Protein AF-0000000083255162 (afdb_homodimer)

Secondary structure (DSSP, 8-state):
---------------TTTHHHHHHHHHHHHHHHTTTT--HHHHHHHHTS-HHHHHHHH-SHHHHHHHHHHHHHHHHHHH--TTS----SSHHHHHHHHHHHHHHHHHHHHH-HHHHHHHHHHHS--SHHHHHHIIIIIHHHHHHHHHHHHHHHHTTSS-S--HHHHHHHHHHHHHHHHH-HHHHHHH-TT--SHHHHHHHHHHHHHHHH--/---------------TTTHHHHHHHHHHHHHHHTTTT--HHHHHHHHTS-HHHHHHHH-SHHHHHHHHHHHHHHHHHHH-STTS----SSHHHHHHHHHHHHHHHHHHHHH-HHHHHHHHHHHS--SHHHHHHIIIIIHHHHHHHHHHHHHHHHTTSS-S--HHHHHHHHHHHHHHHHH-HHHHHHH-TT--SHHHHHHHHHHHHHHHH--

Sequence (422 aa):
MEETKRRPGRPPKQTEFGREFLLNNALIEFSKNGYEGTSLRTIASLSHVDVALISHHFGPKLELWKAVVDYLAGSIKERAPFRQPFSFADQEDAQQTIAGFVEDFVNFSFEHPHHSMFLAHEAVAENERSEYLIGKMLQPTFRELKPFIEGCMQAGAIRQQDPALFFLMLINSASLLATMPHYAFRLSGDLANAEAFKEAMKRSVMANFFSMEETKRRPGRPPKQTEFGREFLLNNALIEFSKNGYEGTSLRTIASLSHVDVALISHHFGPKLELWKAVVDYLAGSIKERAPFRQPFSFADQEDAQQTIAGFVEDFVNFSFEHPHHSMFLAHEAVAENERSEYLIGKMLQPTFRELKPFIEGCMQAGAIRQQDPALFFLMLINSASLLATMPHYAFRLSGDLANAEAFKEAMKRSVMANFFS

Nearest PDB structures (foldseek):
  7e1n-assembly1_B  TM=7.193E-01  e=1.315E-04  Pseudomonas fluorescens
  5gpa-assembly1_B  TM=6.908E-01  e=5.961E-04  Halalkalibacterium halodurans C-125
  2gfn-assembly1_B  TM=5.803E-01  e=2.577E-03  Rhodococcus jostii RHA1
  3e7q-assembly1_A  TM=5.599E-01  e=3.113E-03  Pseudomonas aeruginosa
  2g7s-assembly1_A-2  TM=6.013E-01  e=4.762E-03  Agrobacterium fabrum str. C58

pLDDT: mean 82.14, std 15.16, range [34.78, 96.94]

Foldseek 3Di:
DPPPPPDPPDPPDPDPVQPVVLLLLLLLQCLVQNLVRDALVVSCVVSVHDSVVCCVVQNHSVSSLLVSLLVVQVVLVVQPPLPDQPAAPAPVSLVVVVLVRLLSLLVVLLVCLSNLSSCVSCVVDDDPSVVSNCVNHVVVSLVSCVSVQVNLCVNVFFPDDDSSVLVVCLNNVRNNCSNCVVVVCVVDVQCPDPVSVSVVSSVVSSVPGTD/DPPPPPDPPDPPDPDPVQPVVLLLLLLLQCLVQNLVRDALVVSCVVSVHDSVVCCVVQNHSVSSLLVSLLVVLVVLVVQPPLPDQDAAPAPVSLVVVVLVRLLSLLVVLLVCLSVLSSCVSCVVDDDPSVVSNCVNHVVVSLVSCVSVQVNLCVNVFFPDDDSSVLVVCLCNVRNNCSNCVVVVCVVDVVCPDPVSVSVVSSVVSSVPGTD

Organism: NCBI:txid582686

Solvent-accessible surface area (backbone atoms only — not comparable to full-atom values): 22982 Å² total; per-residue (Å²): 137,80,78,73,75,76,68,80,69,75,75,71,84,85,68,76,76,52,53,59,53,39,39,50,47,40,40,47,42,37,30,74,44,32,71,86,66,44,52,62,60,56,42,16,62,77,53,73,45,56,47,65,57,47,38,71,75,45,42,56,67,67,47,40,51,50,49,35,50,52,51,50,34,50,56,49,58,71,61,48,82,55,81,50,88,51,73,62,89,42,70,66,50,41,51,51,53,50,52,50,47,46,51,51,52,50,53,48,32,60,75,37,28,44,57,38,42,40,47,58,70,34,52,68,45,89,47,73,64,31,51,47,47,39,64,66,30,51,47,53,51,43,62,51,42,44,54,44,52,53,37,32,32,73,72,59,33,24,65,85,63,60,64,48,58,52,50,53,26,53,55,36,25,45,27,61,48,44,47,24,53,65,58,51,32,72,64,25,77,81,43,77,43,74,67,54,38,52,52,50,47,46,51,40,51,44,52,32,56,36,106,135,83,79,76,74,74,68,82,67,75,75,71,80,85,69,79,78,49,53,61,53,38,39,49,48,40,42,47,43,37,29,74,45,32,70,88,66,43,51,63,60,55,42,15,60,77,53,73,46,56,46,66,56,48,38,70,74,43,44,57,66,66,46,40,51,50,49,35,50,52,51,50,33,51,55,50,58,71,62,49,82,54,82,50,87,51,71,63,89,41,70,66,50,40,51,52,51,51,53,50,49,46,51,50,52,52,51,47,32,60,75,38,28,46,56,37,42,39,48,59,69,35,52,66,45,89,46,74,64,30,53,46,47,40,64,66,30,51,47,54,51,44,64,52,43,44,53,45,52,51,36,32,32,72,71,59,34,23,63,86,64,59,65,47,57,53,51,50,28,54,54,36,25,46,26,59,49,46,47,23,52,64,58,51,33,72,64,26,77,83,42,78,43,74,66,53,37,51,53,51,48,46,52,40,51,43,50,30,58,37,107

Structure (mmCIF, N/CA/C/O backbone):
data_AF-0000000083255162-model_v1
#
loop_
_entity.id
_entity.type
_entity.pdbx_description
1 polymer 'AcrR family transcriptional regulator'
#
loop_
_atom_site.group_PDB
_atom_site.id
_atom_site.type_symbol
_atom_site.label_atom_id
_atom_site.label_alt_id
_atom_site.label_comp_id
_atom_site.label_asym_id
_atom_site.label_entity_id
_atom_site.label_seq_id
_atom_site.pdbx_PDB_ins_code
_atom_site.Cartn_x
_atom_site.Cartn_y
_atom_site.Cartn_z
_atom_site.occupancy
_atom_site.B_iso_or_equiv
_atom_site.auth_seq_id
_atom_site.auth_comp_id
_atom_site.auth_asym_id
_atom_site.auth_atom_id
_atom_site.pdbx_PDB_model_num
ATOM 1 N N . MET A 1 1 ? -74.688 -1.42 -0.752 1 34.78 1 MET A N 1
ATOM 2 C CA . MET A 1 1 ? -73.5 -1.783 -1.521 1 34.78 1 MET A CA 1
ATOM 3 C C . MET A 1 1 ? -72.312 -1.003 -1.041 1 34.78 1 MET A C 1
ATOM 5 O O . MET A 1 1 ? -72.188 0.206 -1.259 1 34.78 1 MET A O 1
ATOM 9 N N . GLU A 1 2 ? -71.688 -1.278 0.128 1 36.38 2 GLU A N 1
ATOM 10 C CA . GLU A 1 2 ? -70.688 -0.654 0.963 1 36.38 2 GLU A CA 1
ATOM 11 C C . GLU A 1 2 ? -69.375 -0.559 0.226 1 36.38 2 GLU A C 1
ATOM 13 O O . GLU A 1 2 ? -68.812 -1.564 -0.262 1 36.38 2 GLU A O 1
ATOM 18 N N . GLU A 1 3 ? -69.062 0.475 -0.504 1 37.91 3 GLU A N 1
ATOM 19 C CA . GLU A 1 3 ? -67.812 0.748 -1.203 1 37.91 3 GLU A CA 1
ATOM 20 C C . GLU A 1 3 ? -66.625 0.565 -0.278 1 37.91 3 GLU A C 1
ATOM 22 O O . GLU A 1 3 ? -66.562 1.223 0.761 1 37.91 3 GLU A O 1
ATOM 27 N N . THR A 1 4 ? -66.125 -0.662 -0.122 1 37.75 4 THR A N 1
ATOM 28 C CA . THR A 1 4 ? -65 -0.995 0.669 1 37.75 4 THR A CA 1
ATOM 29 C C . THR A 1 4 ? -63.812 -0.05 0.344 1 37.75 4 THR A C 1
ATOM 31 O O . THR A 1 4 ? -63.375 0.015 -0.802 1 37.75 4 THR A O 1
ATOM 34 N N . LYS A 1 5 ? -63.656 1.049 0.926 1 43.03 5 LYS A N 1
ATOM 35 C CA . LYS A 1 5 ? -62.531 1.944 0.844 1 43.03 5 LYS A CA 1
ATOM 36 C C . LYS A 1 5 ? -61.219 1.158 0.808 1 43.03 5 LYS A C 1
ATOM 38 O O . LYS A 1 5 ? -60.906 0.409 1.738 1 43.03 5 LYS A O 1
ATOM 43 N N . ARG A 1 6 ? -60.75 0.715 -0.356 1 42.19 6 ARG A N 1
ATOM 44 C CA . ARG A 1 6 ? -59.438 0.092 -0.485 1 42.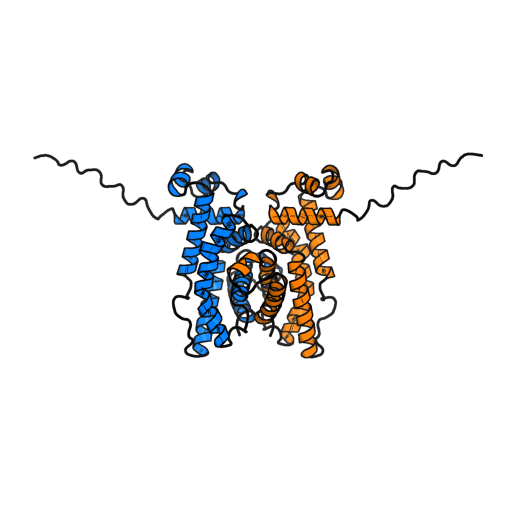19 6 ARG A CA 1
ATOM 45 C C . ARG A 1 6 ? -58.406 0.832 0.347 1 42.19 6 ARG A C 1
ATOM 47 O O . ARG A 1 6 ? -58.312 2.061 0.285 1 42.19 6 ARG A O 1
ATOM 54 N N . ARG A 1 7 ? -57.969 0.39 1.48 1 43.66 7 ARG A N 1
ATOM 55 C CA . ARG A 1 7 ? -56.875 0.882 2.311 1 43.66 7 ARG A CA 1
ATOM 56 C C . ARG A 1 7 ? -55.656 1.174 1.47 1 43.66 7 ARG A C 1
ATOM 58 O O . ARG A 1 7 ? -55.344 0.44 0.525 1 43.66 7 ARG A O 1
ATOM 65 N N . PRO A 1 8 ? -55.281 2.486 1.315 1 42.97 8 PRO A N 1
ATOM 66 C CA . PRO A 1 8 ? -54.062 2.77 0.521 1 42.97 8 PRO A CA 1
ATOM 67 C C . PRO A 1 8 ? -52.969 1.74 0.732 1 42.97 8 PRO A C 1
ATOM 69 O O . PRO A 1 8 ? -52.812 1.2 1.832 1 42.97 8 PRO A O 1
ATOM 72 N N . GLY A 1 9 ? -52.719 0.79 -0.177 1 36.12 9 GLY A N 1
ATOM 73 C CA . GLY A 1 9 ? -51.656 -0.204 -0.197 1 36.12 9 GLY A CA 1
ATOM 74 C C . GLY A 1 9 ? -50.344 0.284 0.44 1 36.12 9 GLY A C 1
ATOM 75 O O . GLY A 1 9 ? -50.188 1.487 0.632 1 36.12 9 GLY A O 1
ATOM 76 N N . ARG A 1 10 ? -49.781 -0.562 1.392 1 41.44 10 ARG A N 1
ATOM 77 C CA . ARG A 1 10 ? -48.438 -0.303 1.956 1 41.44 10 ARG A CA 1
ATOM 78 C C . ARG A 1 10 ? -47.531 0.381 0.938 1 41.44 10 ARG A C 1
ATOM 80 O O . ARG A 1 10 ? -47.531 0 -0.235 1 41.44 10 ARG A O 1
ATOM 87 N N . PRO A 1 11 ? -47.219 1.691 1.158 1 42.84 11 PRO A N 1
ATOM 88 C CA . PRO A 1 11 ? -46.281 2.242 0.173 1 42.84 11 PRO A CA 1
ATOM 89 C C . PRO A 1 11 ? -45.25 1.213 -0.314 1 42.84 11 PRO A C 1
ATOM 91 O O . PRO A 1 11 ? -44.906 0.292 0.426 1 42.84 11 PRO A O 1
ATOM 94 N N . PRO A 1 12 ? -45.188 0.869 -1.579 1 37.31 12 PRO A N 1
ATOM 95 C CA . PRO A 1 12 ? -44.219 -0.129 -2.068 1 37.31 12 PRO A CA 1
ATOM 96 C C . PRO A 1 12 ? -42.906 -0.137 -1.275 1 37.31 12 PRO A C 1
ATOM 98 O O . PRO A 1 12 ? -42.594 0.86 -0.633 1 37.31 12 PRO A O 1
ATOM 101 N N . LYS A 1 13 ? -42.344 -1.32 -0.956 1 38.22 13 LYS A N 1
ATOM 102 C CA . LYS A 1 13 ? -41 -1.583 -0.395 1 38.22 13 LYS A CA 1
ATOM 103 C C . LYS A 1 13 ? -40.031 -0.437 -0.695 1 38.22 13 LYS A C 1
ATOM 105 O O . LYS A 1 13 ? -39.875 -0.049 -1.853 1 38.22 13 LYS A O 1
ATOM 110 N N . GLN A 1 14 ? -39.812 0.639 -0.018 1 40.31 14 GLN A N 1
ATOM 111 C CA . GLN A 1 14 ? -38.844 1.728 0.057 1 40.31 14 GLN A CA 1
ATOM 112 C C . GLN A 1 14 ? -37.531 1.342 -0.615 1 40.31 14 GLN A C 1
ATOM 114 O O . GLN A 1 14 ? -36.844 0.426 -0.161 1 40.31 14 GLN A O 1
ATOM 119 N N . THR A 1 15 ? -37.156 1.447 -1.913 1 41.41 15 THR A N 1
ATOM 120 C CA . THR A 1 15 ? -36.406 1.087 -3.113 1 41.41 15 THR A CA 1
ATOM 121 C C . THR A 1 15 ? -34.938 0.968 -2.809 1 41.41 15 THR A C 1
ATOM 123 O O . THR A 1 15 ? -34.375 1.783 -2.068 1 41.41 15 THR A O 1
ATOM 126 N N . GLU A 1 16 ? -34.156 -0.207 -2.848 1 48.28 16 GLU A N 1
ATOM 127 C CA . GLU A 1 16 ? -32.812 -0.653 -3.17 1 48.28 16 GLU A CA 1
ATOM 128 C C . GLU A 1 16 ? -32.031 0.43 -3.912 1 48.28 16 GLU A C 1
ATOM 130 O O . GLU A 1 16 ? -30.797 0.382 -3.982 1 48.28 16 GLU A O 1
ATOM 135 N N . PHE A 1 17 ? -32.812 1.34 -4.711 1 53.38 17 PHE A N 1
ATOM 136 C CA . PHE A 1 17 ? -32.25 2.15 -5.797 1 53.38 17 PHE A CA 1
ATOM 137 C C . PHE A 1 17 ? -31.203 3.123 -5.273 1 53.38 17 PHE A C 1
ATOM 139 O O . PHE A 1 17 ? -30.188 3.35 -5.926 1 53.38 17 PHE A O 1
ATOM 146 N N . GLY A 1 18 ? -31.25 3.562 -3.957 1 79.69 18 GLY A N 1
ATOM 147 C CA . GLY A 1 18 ? -30.328 4.66 -3.656 1 79.69 18 GLY A CA 1
ATOM 148 C C . GLY A 1 18 ? -29.297 4.301 -2.619 1 79.69 18 GLY A C 1
ATOM 149 O O . GLY A 1 18 ? -28.391 5.098 -2.326 1 79.69 18 GLY A O 1
ATOM 150 N N . ARG A 1 19 ? -29.672 3.064 -2.135 1 87.12 19 ARG A N 1
ATOM 151 C CA . ARG A 1 19 ? -28.766 2.711 -1.045 1 87.12 19 ARG A CA 1
ATOM 152 C C . ARG A 1 19 ? -27.344 2.508 -1.556 1 87.12 19 ARG A C 1
ATOM 154 O O . ARG A 1 19 ? -26.391 3.037 -0.979 1 87.12 19 ARG A O 1
ATOM 161 N N . GLU A 1 20 ? -27.266 1.714 -2.635 1 89.25 20 GLU A N 1
ATOM 162 C CA . GLU A 1 20 ? -25.953 1.448 -3.207 1 89.25 20 GLU A CA 1
ATOM 163 C C . GLU A 1 20 ? -25.297 2.736 -3.691 1 89.25 20 GLU A C 1
ATOM 165 O O . GLU A 1 20 ? -24.094 2.916 -3.539 1 89.25 20 GLU A O 1
ATOM 170 N N . PHE A 1 21 ? -26.141 3.525 -4.199 1 90.69 21 PHE A N 1
ATOM 171 C CA . PHE A 1 21 ? -25.656 4.812 -4.672 1 90.69 21 PHE A CA 1
ATOM 172 C C . PHE A 1 21 ? -25.109 5.641 -3.514 1 90.69 21 PHE A C 1
ATOM 174 O O . PHE A 1 21 ? -24.016 6.211 -3.611 1 90.69 21 PHE A O 1
ATOM 181 N N . LEU A 1 22 ? -25.781 5.625 -2.457 1 93.5 22 LEU A N 1
ATOM 182 C CA . LEU A 1 22 ? -25.375 6.359 -1.267 1 93.5 22 LEU A CA 1
ATOM 183 C C . LEU A 1 22 ? -24.094 5.766 -0.676 1 93.5 22 LEU A C 1
ATOM 185 O O . LEU A 1 22 ? -23.172 6.5 -0.323 1 93.5 22 LEU A O 1
ATOM 189 N N . LEU A 1 23 ? -24.078 4.465 -0.631 1 94.12 23 LEU A N 1
ATOM 190 C CA . LEU A 1 23 ? -22.922 3.793 -0.062 1 94.12 23 LEU A CA 1
ATOM 191 C C . LEU A 1 23 ? -21.688 4.016 -0.928 1 94.12 23 LEU A C 1
ATOM 193 O O . LEU A 1 23 ? -20.578 4.199 -0.408 1 94.12 23 LEU A O 1
ATOM 197 N N . ASN A 1 24 ? -21.938 4.031 -2.188 1 91.62 24 ASN A N 1
ATOM 198 C CA . ASN A 1 24 ? -20.828 4.305 -3.096 1 91.62 24 ASN A CA 1
ATOM 199 C C . ASN A 1 24 ? -20.312 5.73 -2.926 1 91.62 24 ASN A C 1
ATOM 201 O O . ASN A 1 24 ? -19.094 5.953 -2.902 1 91.62 24 ASN A O 1
ATOM 205 N N . ASN A 1 25 ? -21.156 6.629 -2.799 1 92.75 25 ASN A N 1
ATOM 206 C CA . ASN A 1 25 ? -20.766 8.016 -2.578 1 92.75 25 ASN A CA 1
ATOM 207 C C . ASN A 1 25 ? -20.047 8.188 -1.239 1 92.75 25 ASN A C 1
ATOM 209 O O . ASN A 1 25 ? -19.078 8.93 -1.141 1 92.75 25 ASN A O 1
ATOM 213 N N . ALA A 1 26 ? -20.609 7.539 -0.249 1 94.44 26 ALA A N 1
ATOM 214 C CA . ALA A 1 26 ? -19.969 7.566 1.062 1 94.44 26 ALA A CA 1
ATOM 215 C C . ALA A 1 26 ? -18.562 6.98 0.999 1 94.44 26 ALA A C 1
ATOM 217 O O . ALA A 1 26 ? -17.625 7.535 1.571 1 94.44 26 ALA A O 1
ATOM 218 N N . LEU A 1 27 ? -18.438 5.891 0.26 1 91.5 27 LEU A N 1
ATOM 219 C CA . LEU A 1 27 ? -17.141 5.246 0.073 1 91.5 27 LEU A CA 1
ATOM 220 C C . LEU A 1 27 ? -16.141 6.211 -0.562 1 91.5 27 LEU A C 1
ATOM 222 O O . LEU A 1 27 ? -15.016 6.355 -0.077 1 91.5 27 LEU A O 1
ATOM 226 N N . ILE A 1 28 ? -16.578 6.84 -1.551 1 87.06 28 ILE A N 1
ATOM 227 C CA . ILE A 1 28 ? -15.719 7.781 -2.27 1 87.06 28 ILE A CA 1
ATOM 228 C C . ILE A 1 28 ? -15.32 8.93 -1.344 1 87.06 28 ILE A C 1
ATOM 230 O O . ILE A 1 28 ? -14.148 9.305 -1.281 1 87.06 28 ILE A O 1
ATOM 234 N N . GLU A 1 29 ? -16.219 9.383 -0.589 1 89.06 29 GLU A N 1
ATOM 235 C CA . GLU A 1 29 ? -15.969 10.516 0.301 1 89.06 29 GLU A CA 1
ATOM 236 C C . GLU A 1 29 ? -15.008 10.125 1.424 1 89.06 29 GLU A C 1
ATOM 238 O O . GLU A 1 29 ? -14.047 10.844 1.701 1 89.06 29 GLU A O 1
ATOM 243 N N . PHE A 1 30 ? -15.234 8.992 2.062 1 88.06 30 PHE A N 1
ATOM 244 C CA . PHE A 1 30 ? -14.359 8.492 3.113 1 88.06 30 PHE A CA 1
ATOM 245 C C . PHE A 1 30 ? -12.961 8.219 2.568 1 88.06 30 PHE A C 1
ATOM 247 O O . PHE A 1 30 ? -11.969 8.398 3.273 1 88.06 30 PHE A O 1
ATOM 254 N N . SER A 1 31 ? -12.914 7.793 1.358 1 83.19 31 SER A N 1
ATOM 255 C CA . SER A 1 31 ? -11.633 7.465 0.737 1 83.19 31 SER A CA 1
ATOM 256 C C . SER A 1 31 ? -10.828 8.727 0.429 1 83.19 31 SER A C 1
ATOM 258 O O . SER A 1 31 ? -9.609 8.742 0.592 1 83.19 31 SER A O 1
ATOM 260 N N . LYS A 1 32 ? -11.492 9.75 0.05 1 77.31 32 LYS A N 1
ATOM 261 C CA . LYS A 1 32 ? -10.828 10.977 -0.38 1 77.31 32 LYS A CA 1
ATOM 262 C C . LYS A 1 32 ? -10.469 11.859 0.814 1 77.31 32 LYS A C 1
ATOM 264 O O . LYS A 1 32 ? -9.391 12.453 0.85 1 77.31 32 LYS A O 1
ATOM 269 N N . ASN A 1 33 ? -11.359 11.828 1.858 1 78.44 33 ASN A N 1
ATOM 270 C CA . ASN A 1 33 ? -11.203 12.836 2.898 1 78.44 33 ASN A CA 1
ATOM 271 C C . ASN A 1 33 ? -10.977 12.203 4.27 1 78.44 33 ASN A C 1
ATOM 273 O O . ASN A 1 33 ? -10.75 12.914 5.25 1 78.44 33 ASN A O 1
ATOM 277 N N . GLY A 1 34 ? -10.992 10.883 4.293 1 80.81 34 GLY A N 1
ATOM 278 C CA . GLY A 1 34 ? -10.875 10.219 5.578 1 80.81 34 GLY A CA 1
ATOM 279 C C . GLY A 1 34 ? -12.133 10.305 6.414 1 80.81 34 GLY A C 1
ATOM 280 O O . GLY A 1 34 ? -13.078 11.016 6.055 1 80.81 34 GLY A O 1
ATOM 281 N N . TYR A 1 35 ? -12.133 9.609 7.52 1 86.69 35 TYR A N 1
ATOM 282 C CA . TYR A 1 35 ? -13.289 9.578 8.414 1 86.69 35 TYR A CA 1
ATOM 283 C C . TYR A 1 35 ? -13.531 10.945 9.039 1 86.69 35 TYR A C 1
ATOM 285 O O . TYR A 1 35 ? -14.664 11.445 9.039 1 86.69 35 TYR A O 1
ATOM 293 N N . GLU A 1 36 ? -12.484 11.531 9.547 1 83 36 GLU A N 1
ATOM 294 C CA . GLU A 1 36 ? -12.617 12.797 10.258 1 83 36 GLU A CA 1
ATOM 295 C C . GLU A 1 36 ? -12.969 13.93 9.305 1 83 36 GLU A C 1
ATOM 297 O O . GLU A 1 36 ? -13.711 14.852 9.664 1 83 36 GLU A O 1
ATOM 302 N N . GLY A 1 37 ? -12.547 13.836 8.094 1 82.44 37 GLY A N 1
ATOM 303 C CA . GLY A 1 37 ? -12.781 14.891 7.113 1 82.44 37 GLY A CA 1
ATOM 304 C C . GLY A 1 37 ? -14.125 14.781 6.43 1 82.44 37 GLY A C 1
ATOM 305 O O . GLY A 1 37 ? -14.477 15.617 5.598 1 82.44 37 GLY A O 1
ATOM 306 N N . THR A 1 38 ? -14.828 13.758 6.75 1 89.5 38 THR A N 1
ATOM 307 C CA . THR A 1 38 ? -16.109 13.492 6.117 1 89.5 38 THR A CA 1
ATOM 308 C C . THR A 1 38 ? -17.266 13.742 7.09 1 89.5 38 THR A C 1
ATOM 310 O O . THR A 1 38 ? -17.141 13.469 8.289 1 89.5 38 THR A O 1
ATOM 313 N N . SER A 1 39 ? -18.391 14.281 6.535 1 94.19 39 SER A N 1
ATOM 314 C CA . SER A 1 39 ? -19.594 14.469 7.352 1 94.19 39 SER A CA 1
ATOM 315 C C . SER A 1 39 ? -20.812 13.852 6.688 1 94.19 39 SER A C 1
ATOM 317 O O . SER A 1 39 ? -20.828 13.641 5.473 1 94.19 39 SER A O 1
ATOM 319 N N . LEU A 1 40 ? -21.812 13.586 7.52 1 95.62 40 LEU A N 1
ATOM 320 C CA . LEU A 1 40 ? -23.062 13.094 6.984 1 95.62 40 LEU A CA 1
ATOM 321 C C . LEU A 1 40 ? -23.688 14.109 6.031 1 95.62 40 LEU A C 1
ATOM 323 O O . LEU A 1 40 ? -24.297 13.727 5.023 1 95.62 40 LEU A O 1
ATOM 327 N N . ARG A 1 41 ? -23.531 15.359 6.305 1 95.5 41 ARG A N 1
ATOM 328 C CA . ARG A 1 41 ? -24.062 16.422 5.469 1 95.5 41 ARG A CA 1
ATOM 329 C C . ARG A 1 41 ? -23.438 16.391 4.078 1 95.5 41 ARG A C 1
ATOM 331 O O . ARG A 1 41 ? -24.141 16.531 3.072 1 95.5 41 ARG A O 1
ATOM 338 N N . THR A 1 42 ? -22.188 16.219 4.031 1 95.31 42 THR A N 1
ATOM 339 C CA . THR A 1 42 ? -21.484 16.172 2.756 1 95.31 42 THR A CA 1
ATOM 340 C C . THR A 1 42 ? -21.938 14.961 1.931 1 95.31 42 THR A C 1
ATOM 342 O O . THR A 1 42 ? -22.203 15.094 0.734 1 95.31 42 THR A O 1
ATOM 345 N N . ILE A 1 43 ? -22.031 13.797 2.543 1 95.62 43 ILE A N 1
ATOM 346 C CA . ILE A 1 43 ? -22.453 12.578 1.863 1 95.62 43 ILE A CA 1
ATOM 347 C C . ILE A 1 43 ? -23.891 12.75 1.359 1 95.62 43 ILE A C 1
ATOM 349 O O . ILE A 1 43 ? -24.219 12.328 0.245 1 95.62 43 ILE A O 1
ATOM 353 N N . ALA A 1 44 ? -24.688 13.406 2.168 1 95.06 44 ALA A N 1
ATOM 354 C CA . ALA A 1 44 ? -26.078 13.68 1.783 1 95.06 44 ALA A CA 1
ATOM 355 C C . ALA A 1 44 ? -26.141 14.562 0.542 1 95.06 44 ALA A C 1
ATOM 357 O O . ALA A 1 44 ? -26.891 14.273 -0.395 1 95.06 44 ALA A O 1
ATOM 358 N N . SER A 1 45 ? -25.359 15.578 0.584 1 95 45 SER A N 1
ATOM 359 C CA . SER A 1 45 ? -25.297 16.516 -0.54 1 95 45 SER A CA 1
ATOM 360 C C . SER A 1 45 ? -24.844 15.812 -1.813 1 95 45 SER A C 1
ATOM 362 O O . SER A 1 45 ? -25.453 15.961 -2.869 1 95 45 SER A O 1
ATOM 364 N N . LEU A 1 46 ? -23.875 14.984 -1.7 1 92 46 LEU A N 1
ATOM 365 C CA . LEU A 1 46 ? -23.312 14.25 -2.834 1 92 46 LEU A CA 1
ATOM 366 C C . LEU A 1 46 ? -24.328 13.242 -3.375 1 92 46 LEU A C 1
ATOM 368 O O . LEU A 1 46 ? -24.312 12.93 -4.566 1 92 46 LEU A O 1
ATOM 372 N N . SER A 1 47 ? -25.156 12.789 -2.494 1 92.81 47 SER A N 1
ATOM 373 C CA . SER A 1 47 ? -26.078 11.727 -2.85 1 92.81 47 SER A CA 1
ATOM 374 C C . SER A 1 47 ? -27.469 12.289 -3.166 1 92.81 47 SER A C 1
ATOM 376 O O . SER A 1 47 ? -28.406 11.531 -3.449 1 92.81 47 SER A O 1
ATOM 378 N N . HIS A 1 48 ? -27.594 13.57 -3.002 1 93.06 48 HIS A N 1
ATOM 379 C CA . HIS A 1 48 ? -28.844 14.266 -3.299 1 93.06 48 HIS A CA 1
ATOM 380 C C . HIS A 1 48 ? -29.984 13.727 -2.443 1 93.06 48 HIS A C 1
ATOM 382 O O . HIS A 1 48 ? -31.062 13.438 -2.955 1 93.06 48 HIS A O 1
ATOM 388 N N . VAL A 1 49 ? -29.672 13.547 -1.175 1 92.06 49 VAL A N 1
ATOM 389 C CA . VAL A 1 49 ? -30.672 13.125 -0.199 1 92.06 49 VAL A CA 1
ATOM 390 C C . VAL A 1 49 ? -30.609 14.023 1.036 1 92.06 49 VAL A C 1
ATOM 392 O O . VAL A 1 49 ? -29.625 14.734 1.233 1 92.06 49 VAL A O 1
ATOM 395 N N . ASP A 1 50 ? -31.656 13.977 1.727 1 91.81 50 ASP A N 1
ATOM 396 C CA . ASP A 1 50 ? -31.688 14.711 2.988 1 91.81 50 ASP A CA 1
ATOM 397 C C . ASP A 1 50 ? -30.828 14.016 4.047 1 91.81 50 ASP A C 1
ATOM 399 O O . ASP A 1 50 ? -30.859 12.789 4.164 1 91.81 50 ASP A O 1
ATOM 403 N N . VAL A 1 51 ? -30.094 14.805 4.754 1 93.19 51 VAL A N 1
ATOM 404 C CA . VAL A 1 51 ? -29.234 14.281 5.805 1 93.19 51 VAL A CA 1
ATOM 405 C C . VAL A 1 51 ? -30.062 13.5 6.82 1 93.19 51 VAL A C 1
ATOM 407 O O . VAL A 1 51 ? -29.594 12.5 7.371 1 93.19 51 VAL A O 1
ATOM 410 N N . ALA A 1 52 ? -31.281 13.883 7.008 1 92.12 52 ALA A N 1
ATOM 411 C CA . ALA A 1 52 ? -32.188 13.203 7.938 1 92.12 52 ALA A CA 1
ATOM 412 C C . ALA A 1 52 ? -32.469 11.781 7.465 1 92.12 52 ALA A C 1
ATOM 414 O O . ALA A 1 52 ? -32.625 10.867 8.281 1 92.12 52 ALA A O 1
ATOM 415 N N . LEU A 1 53 ? -32.594 11.656 6.223 1 90.25 53 LEU A N 1
ATOM 416 C CA . LEU A 1 53 ? -32.844 10.336 5.645 1 90.25 53 LEU A CA 1
ATOM 417 C C . LEU A 1 53 ? -31.641 9.406 5.887 1 90.25 53 LEU A C 1
ATOM 419 O O . LEU A 1 53 ? -31.828 8.227 6.188 1 90.25 53 LEU A O 1
ATOM 423 N N . ILE A 1 54 ? -30.422 9.953 5.777 1 92 54 ILE A N 1
ATOM 424 C CA . ILE A 1 54 ? -29.219 9.164 6.016 1 92 54 ILE A CA 1
ATOM 425 C C . ILE A 1 54 ? -29.172 8.734 7.48 1 92 54 ILE A C 1
ATOM 427 O O . ILE A 1 54 ? -28.953 7.559 7.781 1 92 54 ILE A O 1
ATOM 431 N N . SER A 1 55 ? -29.469 9.703 8.328 1 92.25 55 SER A N 1
ATOM 432 C CA . SER A 1 55 ? -29.422 9.422 9.758 1 92.25 55 SER A CA 1
ATOM 433 C C . SER A 1 55 ? -30.484 8.383 10.141 1 92.25 55 SER A C 1
ATOM 435 O O . SER A 1 55 ? -30.234 7.523 10.984 1 92.25 55 SER A O 1
ATOM 437 N N . HIS A 1 56 ? -31.594 8.469 9.516 1 92 56 HIS A N 1
ATOM 438 C CA . HIS A 1 56 ? -32.688 7.543 9.789 1 92 56 HIS A CA 1
ATOM 439 C C . HIS A 1 56 ? -32.344 6.133 9.312 1 92 56 HIS A C 1
ATOM 441 O O . HIS A 1 56 ? -32.594 5.156 10.023 1 92 56 HIS A O 1
ATOM 447 N N . HIS A 1 57 ? -31.719 6.059 8.188 1 91.56 57 HIS A N 1
ATOM 448 C CA . HIS A 1 57 ? -31.469 4.758 7.578 1 91.56 57 HIS A CA 1
ATOM 449 C C . HIS A 1 57 ? -30.188 4.129 8.125 1 91.56 57 HIS A C 1
ATOM 451 O O . HIS A 1 57 ? -30.109 2.91 8.297 1 91.56 57 HIS A O 1
ATOM 457 N N . PHE A 1 58 ? -29.141 4.961 8.414 1 94.38 58 PHE A N 1
ATOM 458 C CA . PHE A 1 58 ? -27.828 4.395 8.742 1 94.38 58 PHE A CA 1
ATOM 459 C C . PHE A 1 58 ? -27.422 4.781 10.156 1 94.38 58 PHE A C 1
ATOM 461 O O . PHE A 1 58 ? -26.531 4.156 10.742 1 94.38 58 PHE A O 1
ATOM 468 N N . GLY A 1 59 ? -28.047 5.777 10.68 1 94.25 59 GLY A N 1
ATOM 469 C CA . GLY A 1 59 ? -27.625 6.246 11.992 1 94.25 59 GLY A CA 1
ATOM 470 C C . GLY A 1 59 ? -26.453 7.207 11.945 1 94.25 59 GLY A C 1
ATOM 471 O O . GLY A 1 59 ? -26.328 7.992 11.008 1 94.25 59 GLY A O 1
ATOM 472 N N . PRO A 1 60 ? -25.656 7.137 13.039 1 95.5 60 PRO A N 1
ATOM 473 C CA . PRO A 1 60 ? -24.516 8.055 13.102 1 95.5 60 PRO A CA 1
ATOM 474 C C . PRO A 1 60 ? -23.438 7.727 12.078 1 95.5 60 PRO A C 1
ATOM 476 O O . PRO A 1 60 ? -23.469 6.656 11.461 1 95.5 60 PRO A O 1
ATOM 479 N N . LYS A 1 61 ? -22.5 8.594 11.914 1 95.75 61 LYS A N 1
ATOM 480 C CA . LYS A 1 61 ? -21.438 8.508 10.922 1 95.75 61 LYS A CA 1
ATOM 481 C C . LYS A 1 61 ? -20.703 7.168 11.016 1 95.75 61 LYS A C 1
ATOM 483 O O . LYS A 1 61 ? -20.422 6.539 9.992 1 95.75 61 LYS A O 1
ATOM 488 N N . LEU A 1 62 ? -20.5 6.742 12.227 1 95.56 62 LEU A N 1
ATOM 489 C CA . LEU A 1 62 ? -19.781 5.492 12.43 1 95.56 62 LEU A CA 1
ATOM 490 C C . LEU A 1 62 ? -20.547 4.312 11.852 1 95.56 62 LEU A C 1
ATOM 492 O O . LEU A 1 62 ? -19.969 3.422 11.234 1 95.56 62 LEU A O 1
ATOM 496 N N . GLU A 1 63 ? -21.766 4.355 12.047 1 96.94 63 GLU A N 1
ATOM 497 C CA . GLU A 1 63 ? -22.594 3.258 11.547 1 96.94 63 GLU A CA 1
ATOM 498 C C . GLU A 1 63 ? -22.672 3.283 10.023 1 96.94 63 GLU A C 1
ATOM 500 O O . GLU A 1 63 ? -22.719 2.232 9.383 1 96.94 63 GLU A O 1
ATOM 505 N N . LEU A 1 64 ? -22.75 4.48 9.492 1 96.25 64 LEU A N 1
ATOM 506 C CA . LEU A 1 64 ? -22.688 4.586 8.039 1 96.25 64 LEU A CA 1
ATOM 507 C C . LEU A 1 64 ? -21.344 4.066 7.52 1 96.25 64 LEU A C 1
ATOM 509 O O . LEU A 1 64 ? -21.297 3.357 6.512 1 96.25 64 LEU A O 1
ATOM 513 N N . TRP A 1 65 ? -20.344 4.375 8.188 1 95.62 65 TRP A N 1
ATOM 514 C CA . TRP A 1 65 ? -19 3.902 7.828 1 95.62 65 TRP A CA 1
ATOM 515 C C . TRP A 1 65 ? -18.938 2.379 7.84 1 95.62 65 TRP A C 1
ATOM 517 O O . TRP A 1 65 ? -18.438 1.764 6.902 1 95.62 65 TRP A O 1
ATOM 527 N N . LYS A 1 66 ? -19.516 1.853 8.844 1 96.25 66 LYS A N 1
ATOM 528 C CA . LYS A 1 66 ? -19.562 0.397 8.945 1 96.25 66 LYS A CA 1
ATOM 529 C C . LYS A 1 66 ? -20.359 -0.213 7.797 1 96.25 66 LYS A C 1
ATOM 531 O O . LYS A 1 66 ? -20 -1.262 7.266 1 96.25 66 LYS A O 1
ATOM 536 N N . ALA A 1 67 ? -21.375 0.443 7.453 1 96 67 ALA A N 1
ATOM 537 C CA . ALA A 1 67 ? -22.188 -0.029 6.34 1 96 67 ALA A CA 1
ATOM 538 C C . ALA A 1 67 ? -21.406 -0.016 5.031 1 96 67 ALA A C 1
ATOM 540 O O . ALA A 1 67 ? -21.594 -0.887 4.18 1 96 67 ALA A O 1
ATOM 541 N N . VAL A 1 68 ? -20.578 0.946 4.84 1 94.44 68 VAL A N 1
ATOM 542 C CA . VAL A 1 68 ? -19.719 1.024 3.666 1 94.44 68 VAL A CA 1
ATOM 543 C C . VAL A 1 68 ? -18.75 -0.161 3.65 1 94.44 68 VAL A C 1
ATOM 545 O O . VAL A 1 68 ? -18.547 -0.788 2.607 1 94.44 68 VAL A O 1
ATOM 548 N N . VAL A 1 69 ? -18.219 -0.513 4.785 1 93.75 69 VAL A N 1
ATOM 549 C CA . VAL A 1 69 ? -17.328 -1.66 4.906 1 93.75 69 VAL A CA 1
ATOM 550 C C . VAL A 1 69 ? -18.062 -2.936 4.512 1 93.75 69 VAL A C 1
ATOM 552 O O . VAL A 1 69 ? -17.547 -3.744 3.732 1 93.75 69 VAL A O 1
ATOM 555 N N . ASP A 1 70 ? -19.25 -3.018 5.062 1 94.44 70 ASP A N 1
ATOM 556 C CA . ASP A 1 70 ? -20.047 -4.203 4.766 1 94.44 70 ASP A CA 1
ATOM 557 C C . ASP A 1 70 ? -20.359 -4.301 3.275 1 94.44 70 ASP A C 1
ATOM 559 O O . ASP A 1 70 ? -20.344 -5.391 2.701 1 94.44 70 ASP A O 1
ATOM 563 N N . TYR A 1 71 ? -20.625 -3.197 2.74 1 91.81 71 TYR A N 1
ATOM 564 C CA . TYR A 1 71 ? -20.906 -3.123 1.309 1 91.81 71 TYR A CA 1
ATOM 565 C C . TYR A 1 71 ? -19.688 -3.561 0.496 1 91.81 71 TYR A C 1
ATOM 567 O O . TYR A 1 71 ? -19.812 -4.371 -0.427 1 91.81 71 TYR A O 1
ATOM 575 N N . LEU A 1 72 ? -18.562 -3.127 0.838 1 88.88 72 LEU A N 1
ATOM 576 C CA . LEU A 1 72 ? -17.328 -3.48 0.156 1 88.88 72 LEU A CA 1
ATOM 577 C C . LEU A 1 72 ? -17.016 -4.961 0.335 1 88.88 72 LEU A C 1
ATOM 579 O O . LEU A 1 72 ? -16.641 -5.641 -0.625 1 88.88 72 LEU A O 1
ATOM 583 N N . ALA A 1 73 ? -17.156 -5.402 1.554 1 89.62 73 ALA A N 1
ATOM 584 C CA . ALA A 1 73 ? -16.922 -6.812 1.849 1 89.62 73 ALA A CA 1
ATOM 585 C C . ALA A 1 73 ? -17.828 -7.711 1.008 1 89.62 73 ALA A C 1
ATOM 587 O O . ALA A 1 73 ? -17.375 -8.742 0.498 1 89.62 73 ALA A O 1
ATOM 588 N N . GLY A 1 74 ? -19.047 -7.289 0.888 1 87.5 74 GLY A N 1
ATOM 589 C CA . GLY A 1 74 ? -19.984 -8.031 0.061 1 87.5 74 GLY A CA 1
ATOM 590 C C . GLY A 1 74 ? -19.594 -8.062 -1.404 1 87.5 74 GLY A C 1
ATOM 591 O O . GLY A 1 74 ? -19.703 -9.102 -2.059 1 87.5 74 GLY A O 1
ATOM 592 N N . SER A 1 75 ? -19.125 -6.965 -1.892 1 84.06 75 SER A N 1
ATOM 593 C CA . SER A 1 75 ? -18.688 -6.875 -3.285 1 84.06 75 SER A CA 1
ATOM 594 C C . SER A 1 75 ? -17.5 -7.777 -3.555 1 84.06 75 SER A C 1
ATOM 596 O O . SER A 1 75 ? -17.391 -8.391 -4.617 1 84.06 75 SER A O 1
ATOM 598 N N . ILE A 1 76 ? -16.609 -7.902 -2.637 1 83.44 76 ILE A N 1
ATOM 599 C CA . ILE A 1 76 ? -15.43 -8.75 -2.75 1 83.44 76 ILE A CA 1
ATOM 600 C C . ILE A 1 76 ? -15.844 -10.219 -2.727 1 83.44 76 ILE A C 1
ATOM 602 O O . ILE A 1 76 ? -15.375 -11.016 -3.543 1 83.44 76 ILE A O 1
ATOM 606 N N . LYS A 1 77 ? -16.719 -10.508 -1.848 1 81.94 77 LYS A N 1
ATOM 607 C CA . LYS A 1 77 ? -17.188 -11.883 -1.7 1 81.94 77 LYS A CA 1
ATOM 608 C C . LYS A 1 77 ? -17.875 -12.359 -2.971 1 81.94 77 LYS A C 1
ATOM 610 O O . LYS A 1 77 ? -17.75 -13.523 -3.355 1 81.94 77 LYS A O 1
ATOM 615 N N . GLU A 1 78 ? -18.578 -11.477 -3.545 1 79.62 78 GLU A N 1
ATOM 616 C CA . GLU A 1 78 ? -19.344 -11.836 -4.738 1 79.62 78 GLU A CA 1
ATOM 617 C C . GLU A 1 78 ? -18.406 -12.156 -5.906 1 79.62 78 GLU A C 1
ATOM 619 O O . GLU A 1 78 ? -18.766 -12.945 -6.789 1 79.62 78 GLU A O 1
ATOM 624 N N . ARG A 1 79 ? -17.328 -11.578 -5.926 1 71.94 79 ARG A N 1
ATOM 625 C CA . ARG A 1 79 ? -16.406 -11.758 -7.035 1 71.94 79 ARG A CA 1
ATOM 626 C C . ARG A 1 79 ? -15.438 -12.906 -6.758 1 71.94 79 ARG A C 1
ATOM 628 O O . ARG A 1 79 ? -14.828 -13.445 -7.68 1 71.94 79 ARG A O 1
ATOM 635 N N . ALA A 1 80 ? -15.18 -13.188 -5.539 1 62.16 80 ALA A N 1
ATOM 636 C CA . ALA A 1 80 ? -14.141 -14.148 -5.176 1 62.16 80 ALA A CA 1
ATOM 637 C C . ALA A 1 80 ? -14.422 -15.516 -5.789 1 62.16 80 ALA A C 1
ATOM 639 O O . ALA A 1 80 ? -15.523 -16.047 -5.66 1 62.16 80 ALA A O 1
ATOM 640 N N . PRO A 1 81 ? -13.648 -15.781 -6.828 1 55.09 81 PRO A N 1
ATOM 641 C CA . PRO A 1 81 ? -13.812 -17.125 -7.398 1 55.09 81 PRO A CA 1
ATOM 642 C C . PRO A 1 81 ? -13.828 -18.219 -6.336 1 55.09 81 PRO A C 1
ATOM 644 O O . PRO A 1 81 ? -13.875 -19.406 -6.668 1 55.09 81 PRO A O 1
ATOM 647 N N . PHE A 1 82 ? -13.734 -18.016 -5.055 1 53.31 82 PHE A N 1
ATOM 648 C CA . PHE A 1 82 ? -13.18 -18.859 -4.016 1 53.31 82 PHE A CA 1
ATOM 649 C C . PHE A 1 82 ? -14.203 -19.891 -3.543 1 53.31 82 PHE A C 1
ATOM 651 O O . PHE A 1 82 ? -14.047 -20.5 -2.484 1 53.31 82 PHE A O 1
ATOM 658 N N . ARG A 1 83 ? -15.242 -20.031 -4.285 1 51.62 83 ARG A N 1
ATOM 659 C CA . ARG A 1 83 ? -16.312 -20.844 -3.705 1 51.62 83 ARG A CA 1
ATOM 660 C C . ARG A 1 83 ? -15.93 -22.328 -3.691 1 51.62 83 ARG A C 1
ATOM 662 O O . ARG A 1 83 ? -16.656 -23.156 -3.143 1 51.62 83 ARG A O 1
ATOM 669 N N . GLN A 1 84 ? -14.867 -22.688 -4.27 1 53.25 84 GLN A N 1
ATOM 670 C CA . GLN A 1 84 ? -14.711 -24.141 -4.199 1 53.25 84 GLN A CA 1
ATOM 671 C C . GLN A 1 84 ? -13.352 -24.516 -3.631 1 53.25 84 GLN A C 1
ATOM 673 O O . GLN A 1 84 ? -12.406 -23.734 -3.691 1 53.25 84 GLN A O 1
ATOM 678 N N . PRO A 1 85 ? -13.391 -25.594 -2.729 1 55.59 85 PRO A N 1
ATOM 679 C CA . PRO A 1 85 ? -12.102 -26.188 -2.35 1 55.59 85 PRO A CA 1
ATOM 680 C C . PRO A 1 85 ? -11.102 -26.219 -3.502 1 55.59 85 PRO A C 1
ATOM 682 O O . PRO A 1 85 ? -11.445 -26.641 -4.613 1 55.59 85 PRO A O 1
ATOM 685 N N . PHE A 1 86 ? -9.914 -25.375 -3.344 1 62.84 86 PHE A N 1
ATOM 686 C CA . PHE A 1 86 ? -9.062 -25.219 -4.52 1 62.84 86 PHE A CA 1
ATOM 687 C C . PHE A 1 86 ? -8.109 -26.406 -4.652 1 62.84 86 PHE A C 1
ATOM 689 O O . PHE A 1 86 ? -7.254 -26.609 -3.785 1 62.84 86 PHE A O 1
ATOM 696 N N . SER A 1 87 ? -8.57 -27.641 -5.043 1 73.12 87 SER A N 1
ATOM 697 C CA . SER A 1 87 ? -7.684 -28.688 -5.555 1 73.12 87 SER A CA 1
ATOM 698 C C . SER A 1 87 ? -7.57 -28.609 -7.074 1 73.12 87 SER A C 1
ATOM 700 O O . SER A 1 87 ? -8.586 -28.531 -7.773 1 73.12 87 SER A O 1
ATOM 702 N N . PHE A 1 88 ? -6.215 -28.516 -7.379 1 81.75 88 PHE A N 1
ATOM 703 C CA . PHE A 1 88 ? -5.969 -28.469 -8.812 1 81.75 88 PHE A CA 1
ATOM 704 C C . PHE A 1 88 ? -5.895 -29.875 -9.398 1 81.75 88 PHE A C 1
ATOM 706 O O . PHE A 1 88 ? -5.27 -30.75 -8.812 1 81.75 88 PHE A O 1
ATOM 713 N N . ALA A 1 89 ? -6.66 -30.094 -10.453 1 82.06 89 ALA A N 1
ATOM 714 C CA . ALA A 1 89 ? -6.605 -31.391 -11.133 1 82.06 89 ALA A CA 1
ATOM 715 C C . ALA A 1 89 ? -5.199 -31.672 -11.656 1 82.06 89 ALA A C 1
ATOM 717 O O . ALA A 1 89 ? -4.734 -32.812 -11.602 1 82.06 89 ALA A O 1
ATOM 718 N N . ASP A 1 90 ? -4.574 -30.703 -12.164 1 84.19 90 ASP A N 1
ATOM 719 C CA . ASP A 1 90 ? -3.209 -30.75 -12.68 1 84.19 90 ASP A CA 1
ATOM 720 C C . ASP A 1 90 ? -2.613 -29.359 -12.805 1 84.19 90 ASP A C 1
ATOM 722 O O . ASP A 1 90 ? -3.199 -28.375 -12.328 1 84.19 90 ASP A O 1
ATOM 726 N N . GLN A 1 91 ? -1.427 -29.328 -13.32 1 84.12 91 GLN A N 1
ATOM 727 C CA . GLN A 1 91 ? -0.695 -28.062 -13.422 1 84.12 91 GLN A CA 1
ATOM 728 C C . GLN A 1 91 ? -1.415 -27.078 -14.344 1 84.12 91 GLN A C 1
ATOM 730 O O . GLN A 1 91 ? -1.404 -25.875 -14.102 1 84.12 91 GLN A O 1
ATOM 735 N N . GLU A 1 92 ? -1.954 -27.609 -15.359 1 87.12 92 GLU A N 1
ATOM 736 C CA . GLU A 1 92 ? -2.682 -26.75 -16.297 1 87.12 92 GLU A CA 1
ATOM 737 C C . GLU A 1 92 ? -3.912 -26.125 -15.633 1 87.12 92 GLU A C 1
ATOM 739 O O . GLU A 1 92 ? -4.203 -24.953 -15.836 1 87.12 92 GLU A O 1
ATOM 744 N N . ASP A 1 93 ? -4.527 -26.969 -14.914 1 87.31 93 ASP A N 1
ATOM 745 C CA . ASP A 1 93 ? -5.684 -26.484 -14.164 1 87.31 93 ASP A CA 1
ATOM 746 C C . ASP A 1 93 ? -5.285 -25.391 -13.172 1 87.31 93 ASP A C 1
ATOM 748 O O . ASP A 1 93 ? -5.973 -24.375 -13.055 1 87.31 93 ASP A O 1
ATOM 752 N N . ALA A 1 94 ? -4.191 -25.594 -12.555 1 85.75 94 ALA A N 1
ATOM 753 C CA . ALA A 1 94 ? -3.68 -24.609 -11.609 1 85.75 94 ALA A CA 1
ATOM 754 C C . ALA A 1 94 ? -3.373 -23.281 -12.312 1 85.75 94 ALA A C 1
ATOM 756 O O . ALA A 1 94 ? -3.781 -22.219 -11.844 1 85.75 94 ALA A O 1
ATOM 757 N N . GLN A 1 95 ? -2.76 -23.406 -13.414 1 88.62 95 GLN A N 1
ATOM 758 C CA . GLN A 1 95 ? -2.357 -22.219 -14.172 1 88.62 95 GLN A CA 1
ATOM 759 C C . GLN A 1 95 ? -3.574 -21.422 -14.641 1 88.62 95 GLN A C 1
ATOM 761 O O . GLN A 1 95 ? -3.582 -20.203 -14.57 1 88.62 95 GLN A O 1
ATOM 766 N N . GLN A 1 96 ? -4.547 -22.109 -15.094 1 88.88 96 GLN A N 1
ATOM 767 C CA . GLN A 1 96 ? -5.758 -21.453 -15.578 1 88.88 96 GLN A CA 1
ATOM 768 C C . GLN A 1 96 ? -6.512 -20.781 -14.445 1 88.88 96 GLN A C 1
ATOM 770 O O . GLN A 1 96 ? -7.004 -19.656 -14.602 1 88.88 96 GLN A O 1
ATOM 775 N N . THR A 1 97 ? -6.566 -21.5 -13.383 1 88 97 THR A N 1
ATOM 776 C CA . THR A 1 97 ? -7.254 -20.953 -12.219 1 88 97 THR A CA 1
ATOM 777 C C . THR A 1 97 ? -6.543 -19.703 -11.711 1 88 97 THR A C 1
ATOM 779 O O . THR A 1 97 ? -7.188 -18.703 -11.406 1 88 97 THR A O 1
ATOM 782 N N . ILE A 1 98 ? -5.258 -19.75 -11.664 1 91.25 98 ILE A N 1
ATOM 783 C CA . ILE A 1 98 ? -4.453 -18.625 -11.195 1 91.25 98 ILE A CA 1
ATOM 784 C C . ILE A 1 98 ? -4.602 -17.453 -12.164 1 91.25 98 ILE A C 1
ATOM 786 O O . ILE A 1 98 ? -4.773 -16.312 -11.734 1 91.25 98 ILE A O 1
ATOM 790 N N . ALA A 1 99 ? -4.582 -17.766 -13.453 1 91.56 99 ALA A N 1
ATOM 791 C CA . ALA A 1 99 ? -4.754 -16.719 -14.453 1 91.56 99 ALA A CA 1
ATOM 792 C C . ALA A 1 99 ? -6.109 -16.031 -14.312 1 91.56 99 ALA A C 1
ATOM 794 O O . ALA A 1 99 ? -6.207 -14.805 -14.406 1 91.56 99 ALA A O 1
ATOM 795 N N . GLY A 1 100 ? -7.102 -16.828 -14.07 1 89.62 100 GLY A N 1
ATOM 796 C CA . GLY A 1 100 ? -8.43 -16.281 -13.836 1 89.62 100 GLY A CA 1
ATOM 797 C C . GLY A 1 100 ? -8.523 -15.43 -12.586 1 89.62 100 GLY A C 1
ATOM 798 O O . GLY A 1 100 ? -9.148 -14.367 -12.586 1 89.62 100 GLY A O 1
ATOM 799 N N . PHE A 1 101 ? -7.879 -15.867 -11.547 1 89.06 101 PHE A N 1
ATOM 800 C CA . PHE A 1 101 ? -7.84 -15.117 -10.297 1 89.06 101 PHE A CA 1
ATOM 801 C C . PHE A 1 101 ? -7.16 -13.773 -10.492 1 89.06 101 PHE A C 1
ATOM 803 O O . PHE A 1 101 ? -7.684 -12.742 -10.062 1 89.06 101 PHE A O 1
ATOM 810 N N . VAL A 1 102 ? -6.031 -13.766 -11.141 1 91.94 102 VAL A N 1
ATOM 811 C CA . VAL A 1 102 ? -5.262 -12.547 -11.352 1 91.94 102 VAL A CA 1
ATOM 812 C C . VAL A 1 102 ? -6.066 -11.57 -12.211 1 91.94 102 VAL A C 1
ATOM 814 O O . VAL A 1 102 ? -6.109 -10.367 -11.93 1 91.94 102 VAL A O 1
ATOM 817 N N . GLU A 1 103 ? -6.719 -12.086 -13.227 1 91.12 103 GLU A N 1
ATOM 818 C CA . GLU A 1 103 ? -7.57 -11.266 -14.078 1 91.12 103 GLU A CA 1
ATOM 819 C C . GLU A 1 103 ? -8.672 -10.586 -13.266 1 91.12 103 GLU A C 1
ATOM 821 O O . GLU A 1 103 ? -8.875 -9.375 -13.367 1 91.12 103 GLU A O 1
ATOM 826 N N . ASP A 1 104 ? -9.266 -11.359 -12.477 1 87.56 104 ASP A N 1
ATOM 827 C CA . ASP A 1 104 ? -10.367 -10.844 -11.672 1 87.56 104 ASP A CA 1
ATOM 828 C C . ASP A 1 104 ? -9.875 -9.836 -10.633 1 87.56 104 ASP A C 1
ATOM 830 O O . ASP A 1 104 ? -10.508 -8.805 -10.414 1 87.56 104 ASP A O 1
ATOM 834 N N . PHE A 1 105 ? -8.812 -10.219 -10.07 1 88.56 105 PHE A N 1
ATOM 835 C CA . PHE A 1 105 ? -8.227 -9.383 -9.023 1 88.56 105 PHE A CA 1
ATOM 836 C C . PHE A 1 105 ? -7.844 -8.016 -9.578 1 88.56 105 PHE A C 1
ATOM 838 O O . PHE A 1 105 ? -8.211 -6.984 -9.008 1 88.56 105 PHE A O 1
ATOM 845 N N . VAL A 1 106 ? -7.145 -7.953 -10.672 1 89.62 106 VAL A N 1
ATOM 846 C CA . VAL A 1 106 ? -6.703 -6.699 -11.273 1 89.62 106 VAL A CA 1
ATOM 847 C C . VAL A 1 106 ? -7.91 -5.914 -11.789 1 89.62 106 VAL A C 1
ATOM 849 O O . VAL A 1 106 ? -8.008 -4.703 -11.578 1 89.62 106 VAL A O 1
ATOM 852 N N . ASN A 1 107 ? -8.859 -6.586 -12.398 1 87.25 107 ASN A N 1
ATOM 853 C CA . ASN A 1 107 ? -10.078 -5.914 -12.867 1 87.25 107 ASN A CA 1
ATOM 854 C C . ASN A 1 107 ? -10.836 -5.277 -11.703 1 87.25 107 ASN A C 1
ATOM 856 O O . ASN A 1 107 ? -11.32 -4.148 -11.82 1 87.25 107 ASN A O 1
ATOM 860 N N . PHE A 1 108 ? -10.93 -5.965 -10.664 1 84.69 108 PHE A N 1
ATOM 861 C CA . PHE A 1 108 ? -11.602 -5.449 -9.484 1 84.69 108 PHE A CA 1
ATOM 862 C C . PHE A 1 108 ? -10.922 -4.188 -8.977 1 84.69 108 PHE A C 1
ATOM 864 O O . PHE A 1 108 ? -11.586 -3.215 -8.609 1 84.69 108 PHE A O 1
ATOM 871 N N . SER A 1 109 ? -9.617 -4.207 -8.898 1 85.12 109 SER A N 1
ATOM 872 C CA . SER A 1 109 ? -8.844 -3.074 -8.414 1 85.12 109 SER A CA 1
ATOM 873 C C . SER A 1 109 ? -9.078 -1.833 -9.266 1 85.12 109 SER A C 1
ATOM 875 O O . SER A 1 109 ? -9.117 -0.715 -8.742 1 85.12 109 SER A O 1
ATOM 877 N N . PHE A 1 110 ? -9.281 -2.021 -10.57 1 82.5 110 PHE A N 1
ATOM 878 C CA . PHE A 1 110 ? -9.5 -0.898 -11.469 1 82.5 110 PHE A CA 1
ATOM 879 C C . PHE A 1 110 ? -10.953 -0.426 -11.406 1 82.5 110 PHE A C 1
ATOM 881 O O . PHE A 1 110 ? -11.234 0.753 -11.625 1 82.5 110 PHE A O 1
ATOM 888 N N . GLU A 1 111 ? -11.789 -1.325 -11.078 1 81.12 111 GLU A N 1
ATOM 889 C CA . GLU A 1 111 ? -13.203 -0.982 -10.977 1 81.12 111 GLU A CA 1
ATOM 890 C C . GLU A 1 111 ? -13.508 -0.252 -9.672 1 81.12 111 GLU A C 1
ATOM 892 O O . GLU A 1 111 ? -14.453 0.537 -9.602 1 81.12 111 GLU A O 1
ATOM 897 N N . HIS A 1 112 ? -12.625 -0.518 -8.688 1 79.12 112 HIS A N 1
ATOM 898 C CA . HIS A 1 112 ? -12.867 0.057 -7.371 1 79.12 112 HIS A CA 1
ATOM 899 C C . HIS A 1 112 ? -11.609 0.723 -6.82 1 79.12 112 HIS A C 1
ATOM 901 O O . HIS A 1 112 ? -11.125 0.357 -5.746 1 79.12 112 HIS A O 1
ATOM 907 N N . PRO A 1 113 ? -11.18 1.711 -7.453 1 74.62 113 PRO A N 1
ATOM 908 C CA . PRO A 1 113 ? -9.914 2.328 -7.047 1 74.62 113 PRO A CA 1
ATOM 909 C C . PRO A 1 113 ? -9.984 2.975 -5.664 1 74.62 113 PRO A C 1
ATOM 911 O O . PRO A 1 113 ? -8.992 2.988 -4.934 1 74.62 113 PRO A O 1
ATOM 914 N N . HIS A 1 114 ? -11.133 3.367 -5.254 1 75.44 114 HIS A N 1
ATOM 915 C CA . HIS A 1 114 ? -11.273 4.07 -3.986 1 75.44 114 HIS A CA 1
ATOM 916 C C . HIS A 1 114 ? -11.352 3.094 -2.818 1 75.44 114 HIS A C 1
ATOM 918 O O . HIS A 1 114 ? -11.109 3.471 -1.671 1 75.44 114 HIS A O 1
ATOM 924 N N . HIS A 1 115 ? -11.578 1.792 -3.148 1 76.88 115 HIS A N 1
ATOM 925 C CA . HIS A 1 115 ? -11.625 0.782 -2.098 1 76.88 115 HIS A CA 1
ATOM 926 C C . HIS A 1 115 ? -10.266 0.638 -1.415 1 76.88 115 HIS A C 1
ATOM 928 O O . HIS A 1 115 ? -10.195 0.527 -0.189 1 76.88 115 HIS A O 1
ATOM 934 N N . SER A 1 116 ? -9.289 0.702 -2.25 1 71.44 116 SER A N 1
ATOM 935 C CA . SER A 1 116 ? -7.945 0.533 -1.713 1 71.44 116 SER A CA 1
ATOM 936 C C . SER A 1 116 ? -7.543 1.72 -0.842 1 71.44 116 SER A C 1
ATOM 938 O O . SER A 1 116 ? -6.914 1.545 0.203 1 71.44 116 SER A O 1
ATOM 940 N N . MET A 1 117 ? -7.977 2.854 -1.264 1 72.75 117 MET A N 1
ATOM 941 C CA . MET A 1 117 ? -7.676 4.062 -0.501 1 72.75 117 MET A CA 1
ATOM 942 C C . MET A 1 117 ? -8.414 4.062 0.832 1 72.75 117 MET A C 1
ATOM 944 O O . MET A 1 117 ? -7.875 4.5 1.848 1 72.75 117 MET A O 1
ATOM 948 N N . PHE A 1 118 ? -9.672 3.586 0.73 1 78.5 118 PHE A N 1
ATOM 949 C CA . PHE A 1 118 ? -10.5 3.457 1.927 1 78.5 118 PHE A CA 1
ATOM 950 C C . PHE A 1 118 ? -9.812 2.576 2.965 1 78.5 118 PHE A C 1
ATOM 952 O O . PHE A 1 118 ? -9.742 2.936 4.141 1 78.5 118 PHE A O 1
ATOM 959 N N . LEU A 1 119 ? -9.18 1.523 2.533 1 76.06 119 LEU A N 1
ATOM 960 C CA . LEU A 1 119 ? -8.508 0.572 3.408 1 76.06 119 LEU A CA 1
ATOM 961 C C . LEU A 1 119 ? -7.203 1.155 3.941 1 76.06 119 LEU A C 1
ATOM 963 O O . LEU A 1 119 ? -6.879 0.984 5.117 1 76.06 119 LEU A O 1
ATOM 967 N N . ALA A 1 120 ? -6.531 1.818 3.072 1 69.38 120 ALA A N 1
ATOM 968 C CA . ALA A 1 120 ? -5.234 2.387 3.436 1 69.38 120 ALA A CA 1
ATOM 969 C C . ALA A 1 120 ? -5.383 3.424 4.547 1 69.38 120 ALA A C 1
ATOM 971 O O . ALA A 1 120 ? -4.535 3.51 5.438 1 69.38 120 ALA A O 1
ATOM 972 N N . HIS A 1 121 ? -6.465 4.188 4.555 1 68.38 121 HIS A N 1
ATOM 973 C CA . HIS A 1 121 ? -6.695 5.238 5.539 1 68.38 121 HIS A CA 1
ATOM 974 C C . HIS A 1 121 ? -6.93 4.652 6.926 1 68.38 121 HIS A C 1
ATOM 976 O O . HIS A 1 121 ? -6.633 5.297 7.934 1 68.38 121 HIS A O 1
ATOM 982 N N . GLU A 1 122 ? -7.41 3.445 6.898 1 72.38 122 GLU A N 1
ATOM 983 C CA . GLU A 1 122 ? -7.77 2.852 8.188 1 72.38 122 GLU A CA 1
ATOM 984 C C . GLU A 1 122 ? -6.695 1.88 8.664 1 72.38 122 GLU A C 1
ATOM 986 O O . GLU A 1 122 ? -6.715 1.445 9.82 1 72.38 122 GLU A O 1
ATOM 991 N N . ALA A 1 123 ? -5.855 1.575 7.758 1 64.19 123 ALA A N 1
ATOM 992 C CA . ALA A 1 123 ? -4.871 0.531 8.039 1 64.19 123 ALA A CA 1
ATOM 993 C C . ALA A 1 123 ? -3.977 0.923 9.211 1 64.19 123 ALA A C 1
ATOM 995 O O . ALA A 1 123 ? -3.592 0.074 10.016 1 64.19 123 ALA A O 1
ATOM 996 N N . VAL A 1 124 ? -3.812 2.232 9.328 1 62.19 124 VAL A N 1
ATOM 997 C CA . VAL A 1 124 ? -2.811 2.652 10.305 1 62.19 124 VAL A CA 1
ATOM 998 C C . VAL A 1 124 ? -3.486 2.975 11.633 1 62.19 124 VAL A C 1
ATOM 1000 O O . VAL A 1 124 ? -2.828 3.031 12.672 1 62.19 124 VAL A O 1
ATOM 1003 N N . ALA A 1 125 ? -4.793 3.088 11.531 1 66.75 125 ALA A N 1
ATOM 1004 C CA . ALA A 1 125 ? -5.508 3.457 12.742 1 66.75 125 ALA A CA 1
ATOM 1005 C C . ALA A 1 125 ? -5.766 2.234 13.625 1 66.75 125 ALA A C 1
ATOM 1007 O O . ALA A 1 125 ? -5.973 1.131 13.109 1 66.75 125 ALA A O 1
ATOM 1008 N N . GLU A 1 126 ? -5.465 2.367 14.859 1 75.06 126 GLU A N 1
ATOM 1009 C CA . GLU A 1 126 ? -5.867 1.34 15.812 1 75.06 126 GLU A CA 1
ATOM 1010 C C . GLU A 1 126 ? -7.035 1.811 16.672 1 75.06 126 GLU A C 1
ATOM 1012 O O . GLU A 1 126 ? -6.844 2.287 17.797 1 75.06 126 GLU A O 1
ATOM 1017 N N . ASN A 1 127 ? -8.188 1.664 16.094 1 84.56 127 ASN A N 1
ATOM 1018 C CA . ASN A 1 127 ? -9.43 2.098 16.719 1 84.56 127 ASN A CA 1
ATOM 1019 C C . ASN A 1 127 ? -10.602 1.202 16.328 1 84.56 127 ASN A C 1
ATOM 1021 O O . ASN A 1 127 ? -10.398 0.107 15.805 1 84.56 127 ASN A O 1
ATOM 1025 N N . GLU A 1 128 ? -11.68 1.628 16.719 1 89.19 128 GLU A N 1
ATOM 1026 C CA . GLU A 1 128 ? -12.875 0.821 16.484 1 89.19 128 GLU A CA 1
ATOM 1027 C C . GLU A 1 128 ? -13.094 0.578 14.992 1 89.19 128 GLU A C 1
ATOM 1029 O O . GLU A 1 128 ? -13.531 -0.501 14.586 1 89.19 128 GLU A O 1
ATOM 1034 N N . ARG A 1 129 ? -12.758 1.466 14.211 1 90.19 129 ARG A N 1
ATOM 1035 C CA . ARG A 1 129 ? -12.938 1.335 12.773 1 90.19 129 ARG A CA 1
ATOM 1036 C C . ARG A 1 129 ? -11.992 0.288 12.188 1 90.19 129 ARG A C 1
ATOM 1038 O O . ARG A 1 129 ? -12.414 -0.564 11.406 1 90.19 129 ARG A O 1
ATOM 1045 N N . SER A 1 130 ? -10.773 0.365 12.602 1 85.69 130 SER A N 1
ATOM 1046 C CA . SER A 1 130 ? -9.797 -0.606 12.117 1 85.69 130 SER A CA 1
ATOM 1047 C C . SER A 1 130 ? -10.164 -2.021 12.555 1 85.69 130 SER A C 1
ATOM 1049 O O . SER A 1 130 ? -10.008 -2.973 11.789 1 85.69 130 SER A O 1
ATOM 1051 N N . GLU A 1 131 ? -10.664 -2.152 13.742 1 87.44 131 GLU A N 1
ATOM 1052 C CA . GLU A 1 131 ? -11.094 -3.457 14.234 1 87.44 131 GLU A CA 1
ATOM 1053 C C . GLU A 1 131 ? -12.266 -3.998 13.414 1 87.44 131 GLU A C 1
ATOM 1055 O O . GLU A 1 131 ? -12.305 -5.188 13.094 1 87.44 131 GLU A O 1
ATOM 1060 N N . TYR A 1 132 ? -13.117 -3.115 13.156 1 92.12 132 TYR A N 1
ATOM 1061 C CA . TYR A 1 132 ? -14.273 -3.514 12.359 1 92.12 132 TYR A CA 1
ATOM 1062 C C . TYR A 1 132 ? -13.852 -3.938 10.961 1 92.12 132 TYR A C 1
ATOM 1064 O O . TYR A 1 132 ? -14.312 -4.957 10.445 1 92.12 132 TYR A O 1
ATOM 1072 N N . LEU A 1 133 ? -13.031 -3.213 10.352 1 89.31 133 LEU A N 1
ATOM 1073 C CA . LEU A 1 133 ? -12.539 -3.498 9.008 1 89.31 133 LEU A CA 1
ATOM 1074 C C . LEU A 1 133 ? -11.828 -4.848 8.961 1 89.31 133 LEU A C 1
ATOM 1076 O O . LEU A 1 133 ? -12.102 -5.668 8.086 1 89.31 133 LEU A O 1
ATOM 1080 N N . ILE A 1 134 ? -11.023 -5.094 9.922 1 87.12 134 ILE A N 1
ATOM 1081 C CA . ILE A 1 134 ? -10.266 -6.34 9.984 1 87.12 134 ILE A CA 1
ATOM 1082 C C . ILE A 1 134 ? -11.227 -7.516 10.18 1 87.12 134 ILE A C 1
ATOM 1084 O O . ILE A 1 134 ? -11.148 -8.516 9.461 1 87.12 134 ILE A O 1
ATOM 1088 N N . GLY A 1 135 ? -12.07 -7.332 11.047 1 90.19 135 GLY A N 1
ATOM 1089 C CA . GLY A 1 135 ? -12.953 -8.422 11.43 1 90.19 135 GLY A CA 1
ATOM 1090 C C . GLY A 1 135 ? -14.023 -8.719 10.391 1 90.19 135 GLY A C 1
ATOM 1091 O O . GLY A 1 135 ? -14.43 -9.867 10.219 1 90.19 135 GLY A O 1
ATOM 1092 N N . LYS A 1 136 ? -14.438 -7.703 9.664 1 91.88 136 LYS A N 1
ATOM 1093 C CA . LYS A 1 136 ? -15.609 -7.879 8.812 1 91.88 136 LYS A CA 1
ATOM 1094 C C . LYS A 1 136 ? -15.203 -7.973 7.344 1 91.88 136 LYS A C 1
ATOM 1096 O O . LYS A 1 136 ? -16 -8.414 6.504 1 91.88 136 LYS A O 1
ATOM 1101 N N . MET A 1 137 ? -14.023 -7.648 7.078 1 89.88 137 MET A N 1
ATOM 1102 C CA . MET A 1 137 ? -13.648 -7.656 5.668 1 89.88 137 MET A CA 1
ATOM 1103 C C . MET A 1 137 ? -12.352 -8.43 5.461 1 89.88 137 MET A C 1
ATOM 1105 O O . MET A 1 137 ? -12.344 -9.469 4.797 1 89.88 137 MET A O 1
ATOM 1109 N N . LEU A 1 138 ? -11.312 -8.039 6.098 1 88.31 138 LEU A N 1
ATOM 1110 C CA . LEU A 1 138 ? -9.992 -8.602 5.824 1 88.31 138 LEU A CA 1
ATOM 1111 C C . LEU A 1 138 ? -9.93 -10.062 6.234 1 88.31 138 LEU A C 1
ATOM 1113 O O . LEU A 1 138 ? -9.508 -10.914 5.449 1 88.31 138 LEU A O 1
ATOM 1117 N N . GLN A 1 139 ? -10.328 -10.344 7.488 1 90.38 139 GLN A N 1
ATOM 1118 C CA . GLN A 1 139 ? -10.25 -11.703 8.008 1 90.38 139 GLN A CA 1
ATOM 1119 C C . GLN A 1 139 ? -11.141 -12.648 7.203 1 90.38 139 GLN A C 1
ATOM 1121 O O . GLN A 1 139 ? -10.695 -13.719 6.777 1 90.38 139 GLN A O 1
ATOM 1126 N N . PRO A 1 140 ? -12.336 -12.25 6.961 1 89.94 140 PRO A N 1
ATOM 1127 C CA . PRO A 1 140 ? -13.18 -13.156 6.168 1 89.94 140 PRO A CA 1
ATOM 1128 C C . PRO A 1 140 ? -12.648 -13.352 4.75 1 89.94 140 PRO A C 1
ATOM 1130 O O . PRO A 1 140 ? -12.727 -14.461 4.207 1 89.94 140 PRO A O 1
ATOM 1133 N N . THR A 1 141 ? -12.156 -12.312 4.145 1 88.88 141 THR A N 1
ATOM 1134 C CA . THR A 1 141 ? -11.586 -12.43 2.807 1 88.88 141 THR A CA 1
ATOM 1135 C C . THR A 1 141 ? -10.391 -13.375 2.809 1 88.88 141 THR A C 1
ATOM 1137 O O . THR A 1 141 ? -10.281 -14.258 1.951 1 88.88 141 THR A O 1
ATOM 1140 N N . PHE A 1 142 ? -9.586 -13.234 3.793 1 90.88 142 PHE A N 1
ATOM 1141 C CA . PHE A 1 142 ? -8.422 -14.109 3.914 1 90.88 142 PHE A CA 1
ATOM 1142 C C . PHE A 1 142 ? -8.852 -15.555 4.141 1 90.88 142 PHE A C 1
ATOM 1144 O O . PHE A 1 142 ? -8.289 -16.469 3.541 1 90.88 142 PHE A O 1
ATOM 1151 N N . ARG A 1 143 ? -9.766 -15.711 4.98 1 88.94 143 ARG A N 1
ATOM 1152 C CA . ARG A 1 143 ? -10.242 -17.062 5.27 1 88.94 143 ARG A CA 1
ATOM 1153 C C . ARG A 1 143 ? -10.734 -17.75 4 1 88.94 143 ARG A C 1
ATOM 1155 O O . ARG A 1 143 ? -10.5 -18.938 3.809 1 88.94 143 ARG A O 1
ATOM 1162 N N . GLU A 1 144 ? -11.312 -17 3.213 1 87.31 144 GLU A N 1
ATOM 1163 C CA . GLU A 1 144 ? -11.852 -17.562 1.974 1 87.31 144 GLU A CA 1
ATOM 1164 C C . GLU A 1 144 ? -10.742 -17.844 0.967 1 87.31 144 GLU A C 1
ATOM 1166 O O . GLU A 1 144 ? -10.828 -18.797 0.189 1 87.31 144 GLU A O 1
ATOM 1171 N N . LEU A 1 145 ? -9.695 -17.062 1.003 1 89.56 145 LEU A N 1
ATOM 1172 C CA . LEU A 1 145 ? -8.641 -17.172 0.003 1 89.56 145 LEU A CA 1
ATOM 1173 C C . LEU A 1 145 ? -7.547 -18.125 0.476 1 89.56 145 LEU A C 1
ATOM 1175 O O . LEU A 1 145 ? -6.758 -18.609 -0.332 1 89.56 145 LEU A O 1
ATOM 1179 N N . LYS A 1 146 ? -7.504 -18.359 1.726 1 90.88 146 LYS A N 1
ATOM 1180 C CA . LYS A 1 146 ? -6.398 -19.109 2.32 1 90.88 146 LYS A CA 1
ATOM 1181 C C . LYS A 1 146 ? -6.285 -20.5 1.704 1 90.88 146 LYS A C 1
ATOM 1183 O O . LYS A 1 146 ? -5.191 -20.938 1.34 1 90.88 146 LYS A O 1
ATOM 1188 N N . PRO A 1 147 ? -7.363 -21.25 1.518 1 88.25 147 PRO A N 1
ATOM 1189 C CA . PRO A 1 147 ? -7.234 -22.562 0.89 1 88.25 147 PRO A CA 1
ATOM 1190 C C . PRO A 1 147 ? -6.676 -22.484 -0.53 1 88.25 147 PRO A C 1
ATOM 1192 O O . PRO A 1 147 ? -5.918 -23.375 -0.947 1 88.25 147 PRO A O 1
ATOM 1195 N N . PHE A 1 148 ? -7.043 -21.453 -1.252 1 88.56 148 PHE A N 1
ATOM 1196 C CA . PHE A 1 148 ? -6.516 -21.25 -2.594 1 88.56 148 PHE A CA 1
ATOM 1197 C C . PHE A 1 148 ? -5.012 -21 -2.551 1 88.56 148 PHE A C 1
ATOM 1199 O O . PHE A 1 148 ? -4.254 -21.578 -3.32 1 88.56 148 PHE A O 1
ATOM 1206 N N . ILE A 1 149 ? -4.602 -20.156 -1.647 1 92.38 149 ILE A N 1
ATOM 1207 C CA . ILE A 1 149 ? -3.191 -19.812 -1.497 1 92.38 149 ILE A CA 1
ATOM 1208 C C . ILE A 1 149 ? -2.395 -21.062 -1.128 1 92.38 149 ILE A C 1
ATOM 1210 O O . ILE A 1 149 ? -1.368 -21.359 -1.744 1 92.38 149 ILE A O 1
ATOM 1214 N N . GLU A 1 150 ? -2.877 -21.766 -0.185 1 90.94 150 GLU A N 1
ATOM 1215 C CA . GLU A 1 150 ? -2.203 -22.984 0.26 1 90.94 150 GLU A CA 1
ATOM 1216 C C . GLU A 1 150 ? -2.178 -24.047 -0.844 1 90.94 150 GLU A C 1
ATOM 1218 O O . GLU A 1 150 ? -1.189 -24.766 -1 1 90.94 150 GLU A O 1
ATOM 1223 N N . GLY A 1 151 ? -3.271 -24.156 -1.558 1 88.44 151 GLY A N 1
ATOM 1224 C CA . GLY A 1 151 ? -3.289 -25.031 -2.717 1 88.44 151 GLY A CA 1
ATOM 1225 C C . GLY A 1 151 ? -2.244 -24.672 -3.756 1 88.44 151 GLY A C 1
ATOM 1226 O O . GLY A 1 151 ? -1.584 -25.547 -4.312 1 88.44 151 GLY A O 1
ATOM 1227 N N . CYS A 1 152 ? -2.084 -23.391 -4.023 1 92.38 152 CYS A N 1
ATOM 1228 C CA . CYS A 1 152 ? -1.081 -22.922 -4.973 1 92.38 152 CYS A CA 1
ATOM 1229 C C . CYS A 1 152 ? 0.327 -23.219 -4.473 1 92.38 152 CYS A C 1
ATOM 1231 O O . CYS A 1 152 ? 1.218 -23.531 -5.266 1 92.38 152 CYS A O 1
ATOM 1233 N N . MET A 1 153 ? 0.459 -23.156 -3.162 1 92.5 153 MET A N 1
ATOM 1234 C CA . MET A 1 153 ? 1.757 -23.5 -2.584 1 92.5 153 MET A CA 1
ATOM 1235 C C . MET A 1 153 ? 2.049 -24.984 -2.74 1 92.5 153 MET A C 1
ATOM 1237 O O . MET A 1 153 ? 3.168 -25.375 -3.084 1 92.5 153 MET A O 1
ATOM 1241 N N . GLN A 1 154 ? 1.085 -25.719 -2.539 1 89.62 154 GLN A N 1
ATOM 1242 C CA . GLN A 1 154 ? 1.23 -27.156 -2.682 1 89.62 154 GLN A CA 1
ATOM 1243 C C . GLN A 1 154 ? 1.533 -27.547 -4.129 1 89.62 154 GLN A C 1
ATOM 1245 O O . GLN A 1 154 ? 2.326 -28.453 -4.383 1 89.62 154 GLN A O 1
ATOM 1250 N N . ALA A 1 155 ? 0.987 -26.859 -5.031 1 89.19 155 ALA A N 1
ATOM 1251 C CA . ALA A 1 155 ? 1.173 -27.125 -6.453 1 89.19 155 ALA A CA 1
ATOM 1252 C C . ALA A 1 155 ? 2.484 -26.516 -6.957 1 89.19 155 ALA A C 1
ATOM 1254 O O . ALA A 1 155 ? 2.861 -26.719 -8.117 1 89.19 155 ALA A O 1
ATOM 1255 N N . GLY A 1 156 ? 3.137 -25.688 -6.164 1 91.5 156 GLY A N 1
ATOM 1256 C CA . GLY A 1 156 ? 4.398 -25.062 -6.539 1 91.5 156 GLY A CA 1
ATOM 1257 C C . GLY A 1 156 ? 4.223 -23.781 -7.332 1 91.5 156 GLY A C 1
ATOM 1258 O O . GLY A 1 156 ? 5.191 -23.25 -7.871 1 91.5 156 GLY A O 1
ATOM 1259 N N . ALA A 1 157 ? 2.99 -23.297 -7.371 1 92.69 157 ALA A N 1
ATOM 1260 C CA . ALA A 1 157 ? 2.697 -22.078 -8.109 1 92.69 157 ALA A CA 1
ATOM 1261 C C . ALA A 1 157 ? 2.992 -20.844 -7.258 1 92.69 157 ALA A C 1
ATOM 1263 O O . ALA A 1 157 ? 3.156 -19.734 -7.789 1 92.69 157 ALA A O 1
ATOM 1264 N N . ILE A 1 158 ? 2.92 -21.016 -5.969 1 94 158 ILE A N 1
ATOM 1265 C CA . ILE A 1 158 ? 3.361 -20.031 -4.988 1 94 158 ILE A CA 1
ATOM 1266 C C . ILE A 1 158 ? 4.461 -20.625 -4.117 1 94 158 ILE A C 1
ATOM 1268 O O . ILE A 1 158 ? 4.348 -21.766 -3.658 1 94 158 ILE A O 1
ATOM 1272 N N . ARG A 1 159 ? 5.57 -20.031 -3.965 1 94.44 159 ARG A N 1
ATOM 1273 C CA . ARG A 1 159 ? 6.633 -20.5 -3.086 1 94.44 159 ARG A CA 1
ATOM 1274 C C . ARG A 1 159 ? 6.164 -20.547 -1.635 1 94.44 159 ARG A C 1
ATOM 1276 O O . ARG A 1 159 ? 5.395 -19.688 -1.2 1 94.44 159 ARG A O 1
ATOM 1283 N N . GLN A 1 160 ? 6.711 -21.438 -0.928 1 94.88 160 GLN A N 1
ATOM 1284 C CA . GLN A 1 160 ? 6.332 -21.609 0.47 1 94.88 160 GLN A CA 1
ATOM 1285 C C . GLN A 1 160 ? 6.605 -20.344 1.274 1 94.88 160 GLN A C 1
ATOM 1287 O O . GLN A 1 160 ? 7.703 -19.781 1.207 1 94.88 160 GLN A O 1
ATOM 1292 N N . GLN A 1 161 ? 5.539 -19.922 2.02 1 94.62 161 GLN A N 1
ATOM 1293 C CA . GLN A 1 161 ? 5.582 -18.734 2.854 1 94.62 161 GLN A CA 1
ATOM 1294 C C . GLN A 1 161 ? 4.348 -18.625 3.744 1 94.62 161 GLN A C 1
ATOM 1296 O O . GLN A 1 161 ? 3.488 -19.516 3.721 1 94.62 161 GLN A O 1
ATOM 1301 N N . ASP A 1 162 ? 4.332 -17.641 4.555 1 93.56 162 ASP A N 1
ATOM 1302 C CA . ASP A 1 162 ? 3.143 -17.406 5.367 1 93.56 162 ASP A CA 1
ATOM 1303 C C . ASP A 1 162 ? 1.976 -16.922 4.512 1 93.56 162 ASP A C 1
ATOM 1305 O O . ASP A 1 162 ? 2.082 -15.898 3.826 1 93.56 162 ASP A O 1
ATOM 1309 N N . PRO A 1 163 ? 0.889 -17.641 4.543 1 93.25 163 PRO A N 1
ATOM 1310 C CA . PRO A 1 163 ? -0.223 -17.297 3.652 1 93.25 163 PRO A CA 1
ATOM 1311 C C . PRO A 1 163 ? -0.792 -15.906 3.924 1 93.25 163 PRO A C 1
ATOM 1313 O O . PRO A 1 163 ? -1.273 -15.242 3.002 1 93.25 163 PRO A O 1
ATOM 1316 N N . ALA A 1 164 ? -0.761 -15.531 5.168 1 92.19 164 ALA A N 1
ATOM 1317 C CA . ALA A 1 164 ? -1.264 -14.203 5.512 1 92.19 164 ALA A CA 1
ATOM 1318 C C . ALA A 1 164 ? -0.389 -13.109 4.906 1 92.19 164 ALA A C 1
ATOM 1320 O O . ALA A 1 164 ? -0.898 -12.109 4.391 1 92.19 164 ALA A O 1
ATOM 1321 N N . LEU A 1 165 ? 0.88 -13.305 4.969 1 92.38 165 LEU A N 1
ATOM 1322 C CA . LEU A 1 165 ? 1.796 -12.328 4.391 1 92.38 165 LEU A CA 1
ATOM 1323 C C . LEU A 1 165 ? 1.659 -12.289 2.871 1 92.38 165 LEU A C 1
ATOM 1325 O O . LEU A 1 165 ? 1.689 -11.211 2.27 1 92.38 165 LEU A O 1
ATOM 1329 N N . PHE A 1 166 ? 1.52 -13.453 2.262 1 94.31 166 PHE A N 1
ATOM 1330 C CA . PHE A 1 166 ? 1.278 -13.484 0.824 1 94.31 166 PHE A CA 1
ATOM 1331 C C . PHE A 1 166 ? 0.049 -12.656 0.462 1 94.31 166 PHE A C 1
ATOM 1333 O O . PHE A 1 166 ? 0.101 -11.82 -0.442 1 94.31 166 PHE A O 1
ATOM 1340 N N . PHE A 1 167 ? -1.021 -12.914 1.237 1 92.25 167 PHE A N 1
ATOM 1341 C CA . PHE A 1 167 ? -2.301 -12.258 1.003 1 92.25 167 PHE A CA 1
ATOM 1342 C C . PHE A 1 167 ? -2.168 -10.742 1.128 1 92.25 167 PHE A C 1
ATOM 1344 O O . PHE A 1 167 ? -2.555 -10.008 0.221 1 92.25 167 PHE A O 1
ATOM 1351 N N . LEU A 1 168 ? -1.602 -10.281 2.158 1 90.31 168 LEU A N 1
ATOM 1352 C CA . LEU A 1 168 ? -1.469 -8.852 2.432 1 90.31 168 LEU A CA 1
ATOM 1353 C C . LEU A 1 168 ? -0.548 -8.188 1.414 1 90.31 168 LEU A C 1
ATOM 1355 O O . LEU A 1 168 ? -0.833 -7.086 0.942 1 90.31 168 LEU A O 1
ATOM 1359 N N . MET A 1 169 ? 0.506 -8.852 1.071 1 91.69 169 MET A N 1
ATOM 1360 C CA . MET A 1 169 ? 1.439 -8.281 0.102 1 91.69 169 MET A CA 1
ATOM 1361 C C . MET A 1 169 ? 0.806 -8.203 -1.282 1 91.69 169 MET A C 1
ATOM 1363 O O . MET A 1 169 ? 1.032 -7.242 -2.02 1 91.69 169 MET A O 1
ATOM 1367 N N . LEU A 1 170 ? 0.036 -9.219 -1.618 1 92.5 170 LEU A N 1
ATOM 1368 C CA . LEU A 1 170 ? -0.652 -9.219 -2.904 1 92.5 170 LEU A CA 1
ATOM 1369 C C . LEU A 1 170 ? -1.644 -8.062 -2.992 1 92.5 170 LEU A C 1
ATOM 1371 O O . LEU A 1 170 ? -1.62 -7.293 -3.953 1 92.5 170 LEU A O 1
ATOM 1375 N N . ILE A 1 171 ? -2.463 -7.938 -2.018 1 88.12 171 ILE A N 1
ATOM 1376 C CA . ILE A 1 171 ? -3.508 -6.922 -2.086 1 88.12 171 ILE A CA 1
ATOM 1377 C C . ILE A 1 171 ? -2.881 -5.531 -2.014 1 88.12 171 ILE A C 1
ATOM 1379 O O . ILE A 1 171 ? -3.334 -4.605 -2.689 1 88.12 171 ILE A O 1
ATOM 1383 N N . ASN A 1 172 ? -1.847 -5.383 -1.249 1 84.5 172 ASN A N 1
ATOM 1384 C CA . ASN A 1 172 ? -1.205 -4.078 -1.124 1 84.5 172 ASN A CA 1
ATOM 1385 C C . ASN A 1 172 ? -0.432 -3.709 -2.387 1 84.5 172 ASN A C 1
ATOM 1387 O O . ASN A 1 172 ? -0.31 -2.531 -2.725 1 84.5 172 ASN A O 1
ATOM 1391 N N . SER A 1 173 ? 0.106 -4.648 -3.039 1 87.06 173 SER A N 1
ATOM 1392 C CA . SER A 1 173 ? 0.896 -4.406 -4.242 1 87.06 173 SER A CA 1
ATOM 1393 C C . SER A 1 173 ? 0.051 -3.77 -5.34 1 87.06 173 SER A C 1
ATOM 1395 O O . SER A 1 173 ? 0.528 -2.9 -6.07 1 87.06 173 SER A O 1
ATOM 1397 N N . ALA A 1 174 ? -1.223 -4.141 -5.438 1 78.75 174 ALA A N 1
ATOM 1398 C CA . ALA A 1 174 ? -2.049 -3.734 -6.57 1 78.75 174 ALA A CA 1
ATOM 1399 C C . ALA A 1 174 ? -2.977 -2.584 -6.188 1 78.75 174 ALA A C 1
ATOM 1401 O O . ALA A 1 174 ? -3.414 -1.818 -7.051 1 78.75 174 ALA A O 1
ATOM 1402 N N . SER A 1 175 ? -3.242 -2.514 -4.969 1 70 175 SER A N 1
ATOM 1403 C CA . SER A 1 175 ? -4.309 -1.61 -4.551 1 70 175 SER A CA 1
ATOM 1404 C C . SER A 1 175 ? -3.938 -0.155 -4.812 1 70 175 SER A C 1
ATOM 1406 O O . SER A 1 175 ? -4.73 0.603 -5.371 1 70 175 SER A O 1
ATOM 1408 N N . LEU A 1 176 ? -2.764 0.179 -4.496 1 70.5 176 LEU A N 1
ATOM 1409 C CA . LEU A 1 176 ? -2.41 1.583 -4.672 1 70.5 176 LEU A CA 1
ATOM 1410 C C . LEU A 1 176 ? -2.111 1.889 -6.137 1 70.5 176 LEU A C 1
ATOM 1412 O O . LEU A 1 176 ? -2.295 3.021 -6.59 1 70.5 176 LEU A O 1
ATOM 1416 N N . LEU A 1 177 ? -1.813 0.881 -6.949 1 76.06 177 LEU A N 1
ATOM 1417 C CA . LEU A 1 177 ? -1.473 1.103 -8.352 1 76.06 177 LEU A CA 1
ATOM 1418 C C . LEU A 1 177 ? -2.719 1.418 -9.172 1 76.06 177 LEU A C 1
ATOM 1420 O O . LEU A 1 177 ? -2.668 2.229 -10.102 1 76.06 177 LEU A O 1
ATOM 1424 N N . ALA A 1 178 ? -3.789 0.861 -8.773 1 71.38 178 ALA A N 1
ATOM 1425 C CA . ALA A 1 178 ? -5.023 1.109 -9.516 1 71.38 178 ALA A CA 1
ATOM 1426 C C . ALA A 1 178 ? -5.574 2.5 -9.211 1 71.38 178 ALA A C 1
ATOM 1428 O O . ALA A 1 178 ? -6.32 3.066 -10.008 1 71.38 178 ALA A O 1
ATOM 1429 N N . THR A 1 179 ? -5.156 3.051 -8.078 1 68.75 179 THR 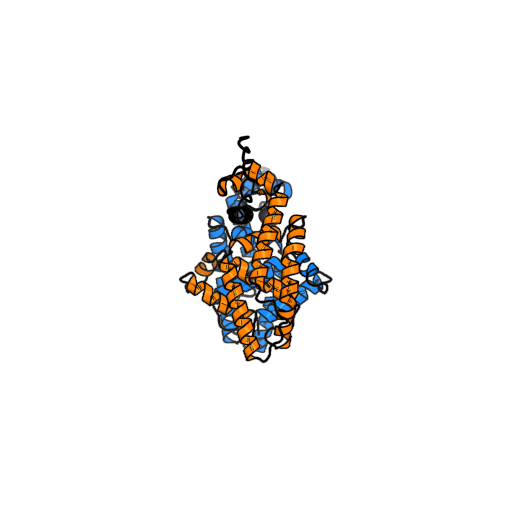A N 1
ATOM 1430 C CA . THR A 1 179 ? -5.648 4.363 -7.68 1 68.75 179 THR A CA 1
ATOM 1431 C C . THR A 1 179 ? -4.781 5.469 -8.273 1 68.75 179 THR A C 1
ATOM 1433 O O . THR A 1 179 ? -5.223 6.613 -8.398 1 68.75 179 THR A O 1
ATOM 1436 N N . MET A 1 180 ? -3.52 5.043 -8.602 1 70.94 180 MET A N 1
ATOM 1437 C CA . MET A 1 180 ? -2.619 6.102 -9.047 1 70.94 180 MET A CA 1
ATOM 1438 C C . MET A 1 180 ? -1.862 5.691 -10.305 1 70.94 180 MET A C 1
ATOM 1440 O O . MET A 1 180 ? -0.633 5.758 -10.344 1 70.94 180 MET A O 1
ATOM 1444 N N . PRO A 1 181 ? -2.656 5.512 -11.297 1 67.81 181 PRO A N 1
ATOM 1445 C CA . PRO A 1 181 ? -1.952 5.102 -12.516 1 67.81 181 PRO A CA 1
ATOM 1446 C C . PRO A 1 181 ? -0.95 6.145 -13 1 67.81 181 PRO A C 1
ATOM 1448 O O . PRO A 1 181 ? 0.012 5.809 -13.695 1 67.81 181 PRO A O 1
ATOM 1451 N N . HIS A 1 182 ? -1.145 7.359 -12.5 1 73.31 182 HIS A N 1
ATOM 1452 C CA . HIS A 1 182 ? -0.287 8.445 -12.953 1 73.31 182 HIS A CA 1
ATOM 1453 C C . HIS A 1 182 ? 1.142 8.266 -12.445 1 73.31 182 HIS A C 1
ATOM 1455 O O . HIS A 1 182 ? 2.092 8.703 -13.102 1 73.31 182 HIS A O 1
ATOM 1461 N N . TYR A 1 183 ? 1.34 7.617 -11.352 1 75.62 183 TYR A N 1
ATOM 1462 C CA . TYR A 1 183 ? 2.682 7.34 -10.852 1 75.62 183 TYR A CA 1
ATOM 1463 C C . TYR A 1 183 ? 3.416 6.371 -11.766 1 75.62 183 TYR A C 1
ATOM 1465 O O . TYR A 1 183 ? 4.574 6.594 -12.117 1 75.62 183 TYR A O 1
ATOM 1473 N N . ALA A 1 184 ? 2.633 5.371 -12.109 1 76.88 184 ALA A N 1
ATOM 1474 C CA . ALA A 1 184 ? 3.229 4.383 -13 1 76.88 184 ALA A CA 1
ATOM 1475 C C . ALA A 1 184 ? 3.562 5.004 -14.359 1 76.88 184 ALA A C 1
ATOM 1477 O O . ALA A 1 184 ? 4.629 4.742 -14.914 1 76.88 184 ALA A O 1
ATOM 1478 N N . PHE A 1 185 ? 2.713 5.906 -14.766 1 79.12 185 PHE A N 1
ATOM 1479 C CA . PHE A 1 185 ? 2.896 6.539 -16.062 1 79.12 185 PHE A CA 1
ATOM 1480 C C . PHE A 1 185 ? 4.113 7.457 -16.062 1 79.12 185 PHE A C 1
ATOM 1482 O O . PHE A 1 185 ? 4.828 7.559 -17.062 1 79.12 185 PHE A O 1
ATOM 1489 N N . ARG A 1 186 ? 4.34 8.016 -14.977 1 81.31 186 ARG A N 1
ATOM 1490 C CA . ARG A 1 186 ? 5.461 8.938 -14.859 1 81.31 186 ARG A CA 1
ATOM 1491 C C . ARG A 1 186 ? 6.789 8.188 -14.789 1 81.31 186 ARG A C 1
ATOM 1493 O O . ARG A 1 186 ? 7.82 8.711 -15.219 1 81.31 186 ARG A O 1
ATOM 1500 N N . LEU A 1 187 ? 6.699 6.996 -14.297 1 83.94 187 LEU A N 1
ATOM 1501 C CA . LEU A 1 187 ? 7.922 6.215 -14.141 1 83.94 187 LEU A CA 1
ATOM 1502 C C . LEU A 1 187 ? 8.219 5.406 -15.398 1 83.94 187 LEU A C 1
ATOM 1504 O O . LEU A 1 187 ? 9.375 5.113 -15.695 1 83.94 187 LEU A O 1
ATOM 1508 N N . SER A 1 188 ? 7.113 4.992 -16 1 81.31 188 SER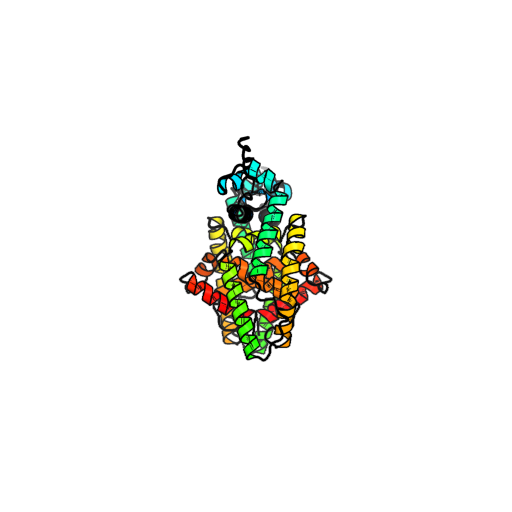 A N 1
ATOM 1509 C CA . SER A 1 188 ? 7.262 4.184 -17.219 1 81.31 188 SER A CA 1
ATOM 1510 C C . SER A 1 188 ? 6.484 4.781 -18.375 1 81.31 188 SER A C 1
ATOM 1512 O O . SER A 1 188 ? 5.25 4.805 -18.359 1 81.31 188 SER A O 1
ATOM 1514 N N . GLY A 1 189 ? 7.199 5.281 -19.25 1 73 189 GLY A N 1
ATOM 1515 C CA . GLY A 1 189 ? 6.578 5.852 -20.438 1 73 189 GLY A CA 1
ATOM 1516 C C . GLY A 1 189 ? 5.852 4.82 -21.281 1 73 189 GLY A C 1
ATOM 1517 O O . GLY A 1 189 ? 5.078 5.18 -22.172 1 73 189 GLY A O 1
ATOM 1518 N N . ASP A 1 190 ? 6.098 3.605 -21.031 1 71 190 ASP A N 1
ATOM 1519 C CA . ASP A 1 190 ? 5.516 2.543 -21.844 1 71 190 ASP A CA 1
ATOM 1520 C C . ASP A 1 190 ? 4.09 2.229 -21.391 1 71 190 ASP A C 1
ATOM 1522 O O . ASP A 1 190 ? 3.402 1.412 -22.016 1 71 190 ASP A O 1
ATOM 1526 N N . LEU A 1 191 ? 3.662 2.828 -20.375 1 75.44 191 LEU A N 1
ATOM 1527 C CA . LEU A 1 191 ? 2.316 2.59 -19.875 1 75.44 191 LEU A CA 1
ATOM 1528 C C . LEU A 1 191 ? 1.344 3.643 -20.391 1 75.44 191 LEU A C 1
ATOM 1530 O O . LEU A 1 191 ? 0.905 4.516 -19.641 1 75.44 191 LEU A O 1
ATOM 1534 N N . ALA A 1 192 ? 1.153 3.613 -21.703 1 67.12 192 ALA A N 1
ATOM 1535 C CA . ALA A 1 192 ? 0.605 4.664 -22.547 1 67.12 192 ALA A CA 1
ATOM 1536 C C . ALA A 1 192 ? -0.851 4.953 -22.203 1 67.12 192 ALA A C 1
ATOM 1538 O O . ALA A 1 192 ? -1.301 6.098 -22.281 1 67.12 192 ALA A O 1
ATOM 1539 N N . ASN A 1 193 ? -1.642 3.799 -21.984 1 77.44 193 ASN A N 1
ATOM 1540 C CA . ASN A 1 193 ? -3.064 3.963 -21.703 1 77.44 193 ASN A CA 1
ATOM 1541 C C . ASN A 1 193 ? -3.541 2.988 -20.625 1 77.44 193 ASN A C 1
ATOM 1543 O O . ASN A 1 193 ? -2.77 2.148 -20.156 1 77.44 193 ASN A O 1
ATOM 1547 N N . ALA A 1 194 ? -4.801 3.213 -20.266 1 77.5 194 ALA A N 1
ATOM 1548 C CA . ALA A 1 194 ? -5.383 2.467 -19.156 1 77.5 194 ALA A CA 1
ATOM 1549 C C . ALA A 1 194 ? -5.375 0.967 -19.438 1 77.5 194 ALA A C 1
ATOM 1551 O O . ALA A 1 194 ? -5.133 0.159 -18.547 1 77.5 194 ALA A O 1
ATOM 1552 N N . GLU A 1 195 ? -5.609 0.621 -20.688 1 84.94 195 GLU A N 1
ATOM 1553 C CA . GLU A 1 195 ? -5.66 -0.795 -21.031 1 84.94 195 GLU A CA 1
ATOM 1554 C C . GLU A 1 195 ? -4.27 -1.425 -20.984 1 84.94 195 GLU A C 1
ATOM 1556 O O . GLU A 1 195 ? -4.102 -2.531 -20.469 1 84.94 195 GLU A O 1
ATOM 1561 N N . ALA A 1 196 ? -3.318 -0.737 -21.547 1 87.19 196 ALA A N 1
ATOM 1562 C CA . ALA A 1 196 ? -1.938 -1.212 -21.516 1 87.19 196 ALA A CA 1
ATOM 1563 C C . ALA A 1 196 ? -1.437 -1.341 -20.094 1 87.19 196 ALA A C 1
ATOM 1565 O O . ALA A 1 196 ? -0.722 -2.289 -19.75 1 87.19 196 ALA A O 1
ATOM 1566 N N . PHE A 1 197 ? -1.908 -0.433 -19.312 1 88.31 197 PHE A N 1
ATOM 1567 C CA . PHE A 1 197 ? -1.532 -0.456 -17.906 1 88.31 197 PHE A CA 1
ATOM 1568 C C . PHE A 1 197 ? -2.119 -1.678 -17.203 1 88.31 197 PHE A C 1
ATOM 1570 O O . PHE A 1 197 ? -1.42 -2.371 -16.453 1 88.31 197 PHE A O 1
ATOM 1577 N N . LYS A 1 198 ? -3.336 -1.909 -17.453 1 89.19 198 LYS A N 1
ATOM 1578 C CA . LYS A 1 198 ? -4.023 -3.045 -16.844 1 89.19 198 LYS A CA 1
ATOM 1579 C C . LYS A 1 198 ? -3.359 -4.363 -17.234 1 89.19 198 LYS A C 1
ATOM 1581 O O . LYS A 1 198 ? -3.139 -5.227 -16.391 1 89.19 198 LYS A O 1
ATOM 1586 N N . GLU A 1 199 ? -3.014 -4.516 -18.469 1 92.19 199 GLU A N 1
ATOM 1587 C CA . GLU A 1 199 ? -2.361 -5.73 -18.938 1 92.19 199 GLU A CA 1
ATOM 1588 C C . GLU A 1 199 ? -0.969 -5.887 -18.344 1 92.19 199 GLU A C 1
ATOM 1590 O O . GLU A 1 199 ? -0.569 -6.988 -17.969 1 92.19 199 GLU A O 1
ATOM 1595 N N . ALA A 1 200 ? -0.27 -4.777 -18.297 1 92 200 ALA A N 1
ATOM 1596 C CA . ALA A 1 200 ? 1.058 -4.809 -17.688 1 92 200 ALA A CA 1
ATOM 1597 C C . ALA A 1 200 ? 0.975 -5.176 -16.203 1 92 200 ALA A C 1
ATOM 1599 O O . ALA A 1 200 ? 1.831 -5.898 -15.695 1 92 200 ALA A O 1
ATOM 1600 N N . MET A 1 201 ? -0.04 -4.676 -15.562 1 91.94 201 MET A N 1
ATOM 1601 C CA . MET A 1 201 ? -0.238 -4.992 -14.148 1 91.94 201 MET A CA 1
ATOM 1602 C C . MET A 1 201 ? -0.526 -6.48 -13.961 1 91.94 201 MET A C 1
ATOM 1604 O O . MET A 1 201 ? -0.003 -7.105 -13.039 1 91.94 201 MET A O 1
ATOM 1608 N N . LYS A 1 202 ? -1.387 -7.051 -14.805 1 93.56 202 LYS A N 1
ATOM 1609 C CA . LYS A 1 202 ? -1.657 -8.484 -14.734 1 93.56 202 LYS A CA 1
ATOM 1610 C C . LYS A 1 202 ? -0.374 -9.297 -14.891 1 93.56 202 LYS A C 1
ATOM 1612 O O . LYS A 1 202 ? -0.126 -10.234 -14.125 1 93.56 202 LYS A O 1
ATOM 1617 N N . ARG A 1 203 ? 0.444 -8.914 -15.836 1 94.31 203 ARG A N 1
ATOM 1618 C CA . ARG A 1 203 ? 1.708 -9.594 -16.094 1 94.31 203 ARG A CA 1
ATOM 1619 C C . ARG A 1 203 ? 2.635 -9.492 -14.875 1 94.31 203 ARG A C 1
ATOM 1621 O O . ARG A 1 203 ? 3.283 -10.469 -14.5 1 94.31 203 ARG A O 1
ATOM 1628 N N . SER A 1 204 ? 2.658 -8.32 -14.289 1 94.75 204 SER A N 1
ATOM 1629 C CA . SER A 1 204 ? 3.553 -8.102 -13.156 1 94.75 204 SER A CA 1
ATOM 1630 C C . SER A 1 204 ? 3.084 -8.859 -11.922 1 94.75 204 SER A C 1
ATOM 1632 O O . SER A 1 204 ? 3.898 -9.406 -11.172 1 94.75 204 SER A O 1
ATOM 1634 N N . VAL A 1 205 ? 1.75 -8.852 -11.68 1 95 205 VAL A N 1
ATOM 1635 C CA . VAL A 1 205 ? 1.221 -9.633 -10.57 1 95 205 VAL A CA 1
ATOM 1636 C C . VAL A 1 205 ? 1.576 -11.109 -10.758 1 95 205 VAL A C 1
ATOM 1638 O O . VAL A 1 205 ? 2.016 -11.773 -9.812 1 95 205 VAL A O 1
ATOM 1641 N N . MET A 1 206 ? 1.434 -11.602 -11.969 1 95.38 206 MET A N 1
ATOM 1642 C CA . MET A 1 206 ? 1.78 -12.984 -12.266 1 95.38 206 MET A CA 1
ATOM 1643 C C . MET A 1 206 ? 3.268 -13.234 -12.039 1 95.38 206 MET A C 1
ATOM 1645 O O . MET A 1 206 ? 3.646 -14.227 -11.406 1 95.38 206 MET A O 1
ATOM 1649 N N . ALA A 1 207 ? 4.09 -12.359 -12.5 1 95 207 ALA A N 1
ATOM 1650 C CA . ALA A 1 207 ? 5.543 -12.508 -12.445 1 95 207 ALA A CA 1
ATOM 1651 C C . ALA A 1 207 ? 6.039 -12.469 -11.008 1 95 207 ALA A C 1
ATOM 1653 O O . ALA A 1 207 ? 6.984 -13.18 -10.648 1 95 207 ALA A O 1
ATOM 1654 N N . ASN A 1 208 ? 5.414 -11.625 -10.211 1 95.75 208 ASN A N 1
ATOM 1655 C CA . ASN A 1 208 ? 5.887 -11.414 -8.844 1 95.75 208 ASN A CA 1
ATOM 1656 C C . ASN A 1 208 ? 5.359 -12.484 -7.895 1 95.75 208 ASN A C 1
ATOM 1658 O O . ASN A 1 208 ? 6.105 -13 -7.059 1 95.75 208 ASN A O 1
ATOM 1662 N N . PHE A 1 209 ? 4.102 -12.875 -8.094 1 96.06 209 PHE A N 1
ATOM 1663 C CA . PHE A 1 209 ? 3.449 -13.586 -7 1 96.06 209 PHE A CA 1
ATOM 1664 C C . PHE A 1 209 ? 3.195 -15.039 -7.379 1 96.06 209 PHE A C 1
ATOM 1666 O O . PHE A 1 209 ? 2.912 -15.875 -6.512 1 96.06 209 PHE A O 1
ATOM 1673 N N . PHE A 1 210 ? 3.336 -15.336 -8.648 1 93.31 210 PHE A N 1
ATOM 1674 C CA . PHE A 1 210 ? 3.045 -16.703 -9.062 1 93.31 210 PHE A CA 1
ATOM 1675 C C . PHE A 1 210 ? 4.152 -17.234 -9.961 1 93.31 210 PHE A C 1
ATOM 1677 O O . PHE A 1 210 ? 4.957 -16.469 -10.492 1 93.31 210 PHE A O 1
ATOM 1684 N N . SER A 1 211 ? 4.406 -18.547 -10 1 83.06 211 SER A N 1
ATOM 1685 C CA . SER A 1 211 ? 5.43 -19.203 -10.797 1 83.06 211 SER A CA 1
ATOM 1686 C C . SER A 1 211 ? 4.867 -19.688 -12.125 1 83.06 211 SER A C 1
ATOM 1688 O O . SER A 1 211 ? 3.682 -20.016 -12.227 1 83.06 211 SER A O 1
ATOM 1690 N N . MET B 1 1 ? 45.688 52.562 27.109 1 35.88 1 MET B N 1
ATOM 1691 C CA . MET B 1 1 ? 45.531 51.125 26.906 1 35.88 1 MET B CA 1
ATOM 1692 C C . MET B 1 1 ? 44.094 50.781 26.594 1 35.88 1 MET B C 1
ATOM 1694 O O . MET B 1 1 ? 43.25 50.781 27.484 1 35.88 1 MET B O 1
ATOM 1698 N N . GLU B 1 2 ? 43.531 51.062 25.391 1 38.22 2 GLU B N 1
ATOM 1699 C CA . GLU B 1 2 ? 42.156 51 24.859 1 38.22 2 GLU B CA 1
ATOM 1700 C C . GLU B 1 2 ? 41.656 49.562 24.891 1 38.22 2 GLU B C 1
ATOM 1702 O O . GLU B 1 2 ? 42.281 48.656 24.375 1 38.22 2 GLU B O 1
ATOM 1707 N N . GLU B 1 3 ? 40.938 49.125 25.906 1 40.56 3 GLU B N 1
ATOM 1708 C CA . GLU B 1 3 ? 40.281 47.812 26.078 1 40.56 3 GLU B CA 1
ATOM 1709 C C . GLU B 1 3 ? 39.469 47.438 24.844 1 40.56 3 GLU B C 1
ATOM 1711 O O . GLU B 1 3 ? 38.594 48.188 24.438 1 40.56 3 GLU B O 1
ATOM 1716 N N . THR B 1 4 ? 40.125 46.812 23.859 1 42.47 4 THR B N 1
ATOM 1717 C CA . THR B 1 4 ? 39.5 46.281 22.641 1 42.47 4 THR B CA 1
ATOM 1718 C C . THR B 1 4 ? 38.219 45.5 22.984 1 42.47 4 THR B C 1
ATOM 1720 O O . THR B 1 4 ? 38.281 44.469 23.641 1 42.47 4 THR B O 1
ATOM 1723 N N . LYS B 1 5 ? 37.125 46.125 23.141 1 48.72 5 LYS B N 1
ATOM 1724 C CA . LYS B 1 5 ? 35.812 45.5 23.297 1 48.72 5 LYS B CA 1
ATOM 1725 C C . LYS B 1 5 ? 35.625 44.312 22.359 1 48.72 5 LYS B C 1
ATOM 1727 O O . LYS B 1 5 ? 35.688 44.5 21.141 1 48.72 5 LYS B O 1
ATOM 1732 N N . ARG B 1 6 ? 36.094 43.094 22.766 1 47.12 6 ARG B N 1
ATOM 1733 C CA . ARG B 1 6 ? 35.812 41.875 22 1 47.12 6 ARG B CA 1
ATOM 1734 C C . ARG B 1 6 ? 34.375 41.844 21.5 1 47.12 6 ARG B C 1
ATOM 1736 O O . ARG B 1 6 ? 33.438 42.062 22.266 1 47.12 6 ARG B O 1
ATOM 1743 N N . ARG B 1 7 ? 34.062 42.125 20.266 1 47.47 7 ARG B N 1
ATOM 1744 C CA . ARG B 1 7 ? 32.781 42 19.625 1 47.47 7 ARG B CA 1
ATOM 1745 C C . ARG B 1 7 ? 32.125 40.656 19.922 1 47.47 7 ARG B C 1
ATOM 1747 O O . ARG B 1 7 ? 32.844 39.625 19.969 1 47.47 7 ARG B O 1
ATOM 1754 N N . PRO B 1 8 ? 31.016 40.594 20.688 1 44.34 8 PRO B N 1
ATOM 1755 C CA . PRO B 1 8 ? 30.391 39.312 20.969 1 44.34 8 PRO B CA 1
ATOM 1756 C C . PRO B 1 8 ? 30.422 38.375 19.766 1 44.34 8 PRO B C 1
ATOM 1758 O O . PRO B 1 8 ? 30.375 38.844 18.609 1 44.34 8 PRO B O 1
ATOM 1761 N N . GLY B 1 9 ? 31.266 37.344 19.703 1 37 9 GLY B N 1
ATOM 1762 C CA . GLY B 1 9 ? 31.375 36.312 18.672 1 37 9 GLY B CA 1
ATOM 1763 C C . GLY B 1 9 ? 30.047 35.938 18.062 1 37 9 GLY B C 1
ATOM 1764 O O . GLY B 1 9 ? 28.984 36.219 18.625 1 37 9 GLY B O 1
ATOM 1765 N N . ARG B 1 10 ? 29.969 35.906 16.688 1 42.72 10 ARG B N 1
ATOM 1766 C CA . ARG B 1 10 ? 28.781 35.406 15.977 1 42.72 10 ARG B CA 1
ATOM 1767 C C . ARG B 1 10 ? 28.141 34.25 16.75 1 42.72 10 ARG B C 1
ATOM 1769 O O . ARG B 1 10 ? 28.828 33.375 17.266 1 42.72 10 ARG B O 1
ATOM 1776 N N . PRO B 1 11 ? 26.922 34.5 17.328 1 43.56 11 PRO B N 1
ATOM 1777 C CA . PRO B 1 11 ? 26.312 33.344 17.984 1 43.56 11 PRO B CA 1
ATOM 1778 C C . PRO B 1 11 ? 26.641 32.031 17.266 1 43.56 11 PRO B C 1
ATOM 1780 O O . PRO B 1 11 ? 26.859 32 16.047 1 43.56 11 PRO B O 1
ATOM 1783 N N . PRO B 1 12 ? 27.281 31.047 17.906 1 38.31 12 PRO B N 1
ATOM 1784 C CA . PRO B 1 12 ? 27.625 29.766 17.281 1 38.31 12 PRO B CA 1
ATOM 1785 C C . PRO B 1 12 ? 26.609 29.359 16.203 1 38.31 12 PRO B C 1
ATOM 1787 O O . PRO B 1 12 ? 25.453 29.797 16.25 1 38.31 12 PRO B O 1
ATOM 1790 N N . LY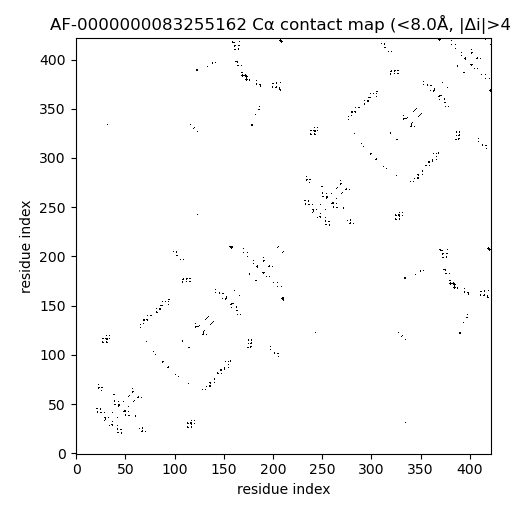S B 1 13 ? 27.016 28.828 15.07 1 39.44 13 LYS B N 1
ATOM 1791 C CA . LYS B 1 13 ? 26.266 28.188 14 1 39.44 13 LYS B CA 1
ATOM 1792 C C . LYS B 1 13 ? 24.953 27.609 14.523 1 39.44 13 LYS B C 1
ATOM 1794 O O . LYS B 1 13 ? 24.953 26.859 15.508 1 39.44 13 LYS B O 1
ATOM 1799 N N . GLN B 1 14 ? 23.844 28.188 14.547 1 40.38 14 GLN B N 1
ATOM 1800 C CA . GLN B 1 14 ? 22.453 27.828 14.797 1 40.38 14 GLN B CA 1
ATOM 1801 C C . GLN B 1 14 ? 22.219 26.328 14.562 1 40.38 14 GLN B C 1
ATOM 1803 O O . GLN B 1 14 ? 22.375 25.844 13.445 1 40.38 14 GLN B O 1
ATOM 1808 N N . THR B 1 15 ? 22.438 25.297 15.391 1 41.41 15 THR B N 1
ATOM 1809 C CA . THR B 1 15 ? 22.625 23.875 15.703 1 41.41 15 THR B CA 1
ATOM 1810 C C . THR B 1 15 ? 21.672 23.016 14.867 1 41.41 15 THR B C 1
ATOM 1812 O O . THR B 1 15 ? 20.5 23.359 14.703 1 41.41 15 THR B O 1
ATOM 1815 N N . GLU B 1 16 ? 22.047 22.156 13.828 1 47.78 16 GLU B N 1
ATOM 1816 C CA . GLU B 1 16 ? 21.625 20.875 13.258 1 47.78 16 GLU B CA 1
ATOM 1817 C C . GLU B 1 16 ? 20.641 20.156 14.18 1 47.78 16 GLU B C 1
ATOM 1819 O O . GLU B 1 16 ? 20.031 19.156 13.789 1 47.78 16 GLU B O 1
ATOM 1824 N N . PHE B 1 17 ? 20.75 20.422 15.578 1 52.84 17 PHE B N 1
ATOM 1825 C CA . PHE B 1 17 ? 20.266 19.578 16.672 1 52.84 17 PHE B CA 1
ATOM 1826 C C . PHE B 1 17 ? 18.766 19.344 16.547 1 52.84 17 PHE B C 1
ATOM 1828 O O . PHE B 1 17 ? 18.281 18.234 16.781 1 52.84 17 PHE B O 1
ATOM 1835 N N . GLY B 1 18 ? 17.922 20.266 15.945 1 79.56 18 GLY B N 1
ATOM 1836 C CA . GLY B 1 18 ? 16.5 20.062 16.141 1 79.56 18 GLY B CA 1
ATOM 1837 C C . GLY B 1 18 ? 15.727 19.922 14.836 1 79.56 18 GLY B C 1
ATOM 1838 O O . GLY B 1 18 ? 14.508 19.734 14.852 1 79.56 18 GLY B O 1
ATOM 1839 N N . ARG B 1 19 ? 16.625 20.203 13.844 1 87 19 ARG B N 1
ATOM 1840 C CA . ARG B 1 19 ? 15.914 20.188 12.57 1 87 19 ARG B CA 1
ATOM 1841 C C . ARG B 1 19 ? 15.367 18.797 12.258 1 87 19 ARG B C 1
ATOM 1843 O O . ARG B 1 19 ? 14.203 18.656 11.883 1 87 19 ARG B O 1
ATOM 1850 N N . GLU B 1 20 ? 16.281 17.828 12.414 1 89.12 20 GLU B N 1
ATOM 1851 C CA . GLU B 1 20 ? 15.859 16.453 12.141 1 89.12 20 GLU B CA 1
ATOM 1852 C C . GLU B 1 20 ? 14.727 16.031 13.07 1 89.12 20 GLU B C 1
ATOM 1854 O O . GLU B 1 20 ? 13.797 15.328 12.648 1 89.12 20 GLU B O 1
ATOM 1859 N N . PHE B 1 21 ? 14.883 16.5 14.234 1 90.5 21 PHE B N 1
ATOM 1860 C CA . PHE B 1 21 ? 13.844 16.203 15.219 1 90.5 21 PHE B CA 1
ATOM 1861 C C . PHE B 1 21 ? 12.508 16.797 14.797 1 90.5 21 PHE B C 1
ATOM 1863 O O . PHE B 1 21 ? 11.477 16.141 14.844 1 90.5 21 PHE B O 1
ATOM 1870 N N . LEU B 1 22 ? 12.562 17.969 14.344 1 93.38 22 LEU B N 1
ATOM 1871 C CA . LEU B 1 22 ? 11.367 18.672 13.898 1 93.38 22 LEU B CA 1
ATOM 1872 C C . LEU B 1 22 ? 10.781 18.016 12.656 1 93.38 22 LEU B C 1
ATOM 1874 O O . LEU B 1 22 ? 9.57 17.797 12.57 1 93.38 22 LEU B O 1
ATOM 1878 N N . LEU B 1 23 ? 11.664 17.672 11.758 1 94 23 LEU B N 1
ATOM 1879 C CA . LEU B 1 23 ? 11.211 17.047 10.516 1 94 23 LEU B CA 1
ATOM 1880 C C . LEU B 1 23 ? 10.609 15.672 10.789 1 94 23 LEU B C 1
ATOM 1882 O O . LEU B 1 23 ? 9.617 15.297 10.164 1 94 23 LEU B O 1
ATOM 1886 N N . ASN B 1 24 ? 11.211 15.023 11.719 1 91.56 24 ASN B N 1
ATOM 1887 C CA . ASN B 1 24 ? 10.664 13.727 12.094 1 91.56 24 ASN B CA 1
ATOM 1888 C C . ASN B 1 24 ? 9.281 13.867 12.734 1 91.56 24 ASN B C 1
ATOM 1890 O O . ASN B 1 24 ? 8.375 13.094 12.422 1 91.56 24 ASN B O 1
ATOM 1894 N N . ASN B 1 25 ? 9.141 14.797 13.555 1 92.75 25 ASN B N 1
ATOM 1895 C CA . ASN B 1 25 ? 7.844 15.039 14.172 1 92.75 25 ASN B CA 1
ATOM 1896 C C . ASN B 1 25 ? 6.801 15.469 13.148 1 92.75 25 ASN B C 1
ATOM 1898 O O . ASN B 1 25 ? 5.641 15.055 13.227 1 92.75 25 ASN B O 1
ATOM 1902 N N . ALA B 1 26 ? 7.238 16.344 12.273 1 94.44 26 ALA B N 1
ATOM 1903 C CA . ALA B 1 26 ? 6.348 16.766 11.195 1 94.44 26 ALA B CA 1
ATOM 1904 C C . ALA B 1 26 ? 5.918 15.57 10.344 1 94.44 26 ALA B C 1
ATOM 1906 O O . ALA B 1 26 ? 4.738 15.445 10 1 94.44 26 ALA B O 1
ATOM 1907 N N . LEU B 1 27 ? 6.871 14.695 10.062 1 91.44 27 LEU B N 1
ATOM 1908 C CA . LEU B 1 27 ? 6.59 13.492 9.297 1 91.44 27 LEU B CA 1
ATOM 1909 C C . LEU B 1 27 ? 5.531 12.641 9.984 1 91.44 27 LEU B C 1
ATOM 1911 O O . LEU B 1 27 ? 4.562 12.211 9.352 1 91.44 27 LEU B O 1
ATOM 1915 N N . ILE B 1 28 ? 5.711 12.469 11.211 1 86.88 28 ILE B N 1
ATOM 1916 C CA . ILE B 1 28 ? 4.785 11.656 11.992 1 86.88 28 ILE B CA 1
ATOM 1917 C C . ILE B 1 28 ? 3.402 12.297 11.992 1 86.88 28 ILE B C 1
ATOM 1919 O O . ILE B 1 28 ? 2.395 11.625 11.773 1 86.88 28 ILE B O 1
ATOM 1923 N N . GLU B 1 29 ? 3.373 13.555 12.133 1 89.06 29 GLU B N 1
ATOM 1924 C CA . GLU B 1 29 ? 2.104 14.273 12.195 1 89.06 29 GLU B CA 1
ATOM 1925 C C . GLU B 1 29 ? 1.381 14.234 10.852 1 89.06 29 GLU B C 1
ATOM 1927 O O . GLU B 1 29 ? 0.186 13.938 10.789 1 89.06 29 GLU B O 1
ATOM 1932 N N . PHE B 1 30 ? 2.09 14.5 9.758 1 88.06 30 PHE B N 1
ATOM 1933 C CA . PHE B 1 30 ? 1.515 14.445 8.422 1 88.06 30 PHE B CA 1
ATOM 1934 C C . PHE B 1 30 ? 1.044 13.031 8.094 1 88.06 30 PHE B C 1
ATOM 1936 O O . PHE B 1 30 ? 0.047 12.852 7.395 1 88.06 30 PHE B O 1
ATOM 1943 N N . SER B 1 31 ? 1.749 12.086 8.594 1 83.25 31 SER B N 1
ATOM 1944 C CA . SER B 1 31 ? 1.413 10.688 8.328 1 83.25 31 SER B CA 1
ATOM 1945 C C . SER B 1 31 ? 0.147 10.273 9.07 1 83.25 31 SER B C 1
ATOM 1947 O O . SER B 1 31 ? -0.677 9.531 8.531 1 83.25 31 SER B O 1
ATOM 1949 N N . LYS B 1 32 ? -0.031 10.766 10.234 1 77.31 32 LYS B N 1
ATOM 1950 C CA . LYS B 1 32 ? -1.146 10.359 11.086 1 77.31 32 LYS B CA 1
ATOM 1951 C C . LYS B 1 32 ? -2.412 11.133 10.742 1 77.31 32 LYS B C 1
ATOM 1953 O O . LYS B 1 32 ? -3.508 10.57 10.727 1 77.31 32 LYS B O 1
ATOM 1958 N N . ASN B 1 33 ? -2.221 12.438 10.367 1 78.56 33 ASN B N 1
ATOM 1959 C CA . ASN B 1 33 ? -3.4 13.289 10.289 1 78.56 33 ASN B CA 1
ATOM 1960 C C . ASN B 1 33 ? -3.588 13.859 8.883 1 78.56 33 ASN B C 1
ATOM 1962 O O . ASN B 1 33 ? -4.578 14.547 8.617 1 78.56 33 ASN B O 1
ATOM 1966 N N . GLY B 1 34 ? -2.666 13.523 8.008 1 80.94 34 GLY B N 1
ATOM 1967 C CA . GLY B 1 34 ? -2.736 14.109 6.68 1 80.94 34 GLY B CA 1
ATOM 1968 C C . GLY B 1 34 ? -2.322 15.562 6.645 1 80.94 34 GLY B C 1
ATOM 1969 O O . GLY B 1 34 ? -2.096 16.172 7.688 1 80.94 34 GLY B O 1
ATOM 1970 N N . TYR B 1 35 ? -2.244 16.094 5.453 1 86.62 35 TYR B N 1
ATOM 1971 C CA . TYR B 1 35 ? -1.829 17.484 5.262 1 86.62 35 TYR B CA 1
ATOM 1972 C C . TYR B 1 35 ? -2.861 18.438 5.836 1 86.62 35 TYR B C 1
ATOM 1974 O O . TYR B 1 35 ? -2.514 19.359 6.57 1 86.62 35 TYR B O 1
ATOM 1982 N N . GLU B 1 36 ? -4.102 18.203 5.512 1 83.06 36 GLU B N 1
ATOM 1983 C CA . GLU B 1 36 ? -5.168 19.109 5.926 1 83.06 36 GLU B CA 1
ATOM 1984 C C . GLU B 1 36 ? -5.395 19.047 7.434 1 83.06 36 GLU B C 1
ATOM 1986 O O . GLU B 1 36 ? -5.719 20.047 8.062 1 83.06 36 GLU B O 1
ATOM 1991 N N . GLY B 1 37 ? -5.145 17.922 8.016 1 82.62 37 GLY B N 1
ATOM 1992 C CA . GLY B 1 37 ? -5.383 17.734 9.438 1 82.62 37 GLY B CA 1
ATOM 1993 C C . GLY B 1 37 ? -4.223 18.188 10.305 1 82.62 37 GLY B C 1
ATOM 1994 O O . GLY B 1 37 ? -4.289 18.109 11.531 1 82.62 37 GLY B O 1
ATOM 1995 N N . THR B 1 38 ? -3.191 18.625 9.672 1 89.69 38 THR B N 1
ATOM 1996 C CA . THR B 1 38 ? -1.984 19.031 10.383 1 89.69 38 THR B CA 1
ATOM 1997 C C . THR B 1 38 ? -1.801 20.547 10.32 1 89.69 38 THR B C 1
ATOM 1999 O O . THR B 1 38 ? -2.105 21.172 9.297 1 89.69 38 THR B O 1
ATOM 2002 N N . SER B 1 39 ? -1.29 21.109 11.445 1 94.25 39 SER B N 1
ATOM 2003 C CA . SER B 1 39 ? -0.979 22.531 11.469 1 94.25 39 SER B CA 1
ATOM 2004 C C . SER B 1 39 ? 0.449 22.781 11.938 1 94.25 39 SER B C 1
ATOM 2006 O O . SER B 1 39 ? 1.045 21.938 12.609 1 94.25 39 SER B O 1
ATOM 2008 N N . LEU B 1 40 ? 0.937 23.953 11.578 1 95.69 40 LEU B N 1
ATOM 2009 C CA . LEU B 1 40 ? 2.256 24.359 12.062 1 95.69 40 LEU B CA 1
ATOM 2010 C C . LEU B 1 40 ? 2.273 24.438 13.586 1 95.69 40 LEU B C 1
ATOM 2012 O O . LEU B 1 40 ? 3.271 24.094 14.219 1 95.69 40 LEU B O 1
ATOM 2016 N N . ARG B 1 41 ? 1.198 24.844 14.164 1 95.5 41 ARG B N 1
ATOM 2017 C CA . ARG B 1 41 ? 1.082 24.969 15.609 1 95.5 41 ARG B CA 1
ATOM 2018 C C . ARG B 1 41 ? 1.219 23.609 16.281 1 95.5 41 ARG B C 1
ATOM 2020 O O . ARG B 1 41 ? 1.924 23.469 17.281 1 95.5 41 ARG B O 1
ATOM 2027 N N . THR B 1 42 ? 0.594 22.641 15.75 1 95.38 42 THR B N 1
ATOM 2028 C CA . THR B 1 42 ? 0.655 21.297 16.297 1 95.38 42 THR B CA 1
ATOM 2029 C C . THR B 1 42 ? 2.074 20.734 16.219 1 95.38 42 THR B C 1
ATOM 2031 O O . THR B 1 42 ? 2.582 20.172 17.188 1 95.38 42 THR B O 1
ATOM 2034 N N . ILE B 1 43 ? 2.729 20.891 15.07 1 95.69 43 ILE B N 1
ATOM 2035 C CA . ILE B 1 43 ? 4.09 20.406 14.875 1 95.69 43 ILE B CA 1
ATOM 2036 C C . ILE B 1 43 ? 5.035 21.109 15.836 1 95.69 43 ILE B C 1
ATOM 2038 O O . ILE B 1 43 ? 5.926 20.5 16.422 1 95.69 43 ILE B O 1
ATOM 2042 N N . ALA B 1 44 ? 4.773 22.406 16.031 1 95.06 44 ALA B N 1
ATOM 2043 C CA . ALA B 1 44 ? 5.578 23.188 16.953 1 95.06 44 ALA B CA 1
ATOM 2044 C C . ALA B 1 44 ? 5.441 22.656 18.375 1 95.06 44 ALA B C 1
ATOM 2046 O O . ALA B 1 44 ? 6.441 22.484 19.078 1 95.06 44 ALA B O 1
ATOM 2047 N N . SER B 1 45 ? 4.234 22.406 18.75 1 95 45 SER B N 1
ATOM 2048 C CA . SER B 1 45 ? 3.955 21.891 20.094 1 95 45 SER B CA 1
ATOM 2049 C C . SER B 1 45 ? 4.617 20.531 20.297 1 95 45 SER B C 1
ATOM 2051 O O . SER B 1 45 ? 5.273 20.312 21.312 1 95 45 SER B O 1
ATOM 2053 N N . LEU B 1 46 ? 4.562 19.703 19.328 1 91.94 46 LEU B N 1
ATOM 2054 C CA . LEU B 1 46 ? 5.141 18.375 19.391 1 91.94 46 LEU B CA 1
ATOM 2055 C C . LEU B 1 46 ? 6.664 18.438 19.453 1 91.94 46 LEU B C 1
ATOM 2057 O O . LEU B 1 46 ? 7.309 17.562 20.031 1 91.94 46 LEU B O 1
ATOM 2061 N N . SER B 1 47 ? 7.172 19.469 18.859 1 92.81 47 SER B N 1
ATOM 2062 C CA . SER B 1 47 ? 8.617 19.594 18.719 1 92.81 47 SER B CA 1
ATOM 2063 C C . SER B 1 47 ? 9.188 20.516 19.812 1 92.81 47 SER B C 1
ATOM 2065 O O . SER B 1 47 ? 10.391 20.766 19.828 1 92.81 47 SER B O 1
ATOM 2067 N N . HIS B 1 48 ? 8.312 21.047 20.594 1 93 48 HIS B N 1
ATOM 2068 C CA . HIS B 1 48 ? 8.703 21.922 21.703 1 93 48 HIS B CA 1
ATOM 2069 C C . HIS B 1 48 ? 9.469 23.141 21.188 1 93 48 HIS B C 1
ATOM 2071 O O . HIS B 1 48 ? 10.523 23.484 21.734 1 93 48 HIS B O 1
ATOM 2077 N N . VAL B 1 49 ? 8.961 23.719 20.125 1 91.94 49 VAL B N 1
ATOM 2078 C CA . VAL B 1 49 ? 9.523 24.938 19.562 1 91.94 49 VAL B CA 1
ATOM 2079 C C . VAL B 1 49 ? 8.406 25.953 19.312 1 91.94 49 VAL B C 1
ATOM 2081 O O . VAL B 1 49 ? 7.227 25.594 19.312 1 91.94 49 VAL B O 1
ATOM 2084 N N . ASP B 1 50 ? 8.852 27.125 19.203 1 91.88 50 ASP B N 1
ATOM 2085 C CA . ASP B 1 50 ? 7.906 28.188 18.859 1 91.88 50 ASP B CA 1
ATOM 2086 C C . ASP B 1 50 ? 7.473 28.094 17.406 1 91.88 50 ASP B C 1
ATOM 2088 O O . ASP B 1 50 ? 8.297 27.844 16.516 1 91.88 50 ASP B O 1
ATOM 2092 N N . VAL B 1 51 ? 6.207 28.266 17.203 1 93.19 51 VAL B N 1
ATOM 2093 C CA . VAL B 1 51 ? 5.652 28.219 15.852 1 93.19 51 V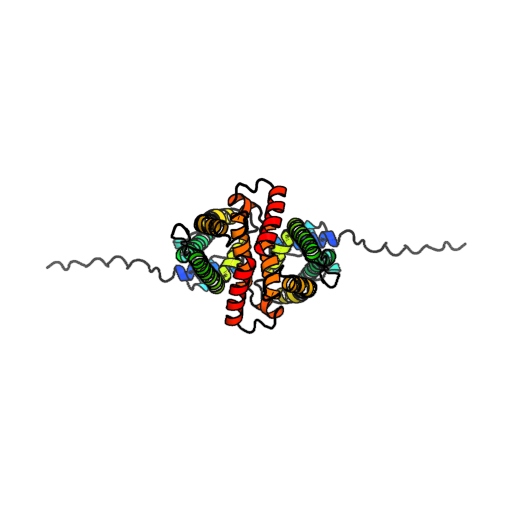AL B CA 1
ATOM 2094 C C . VAL B 1 51 ? 6.348 29.25 14.961 1 93.19 51 VAL B C 1
ATOM 2096 O O . VAL B 1 51 ? 6.559 29.016 13.773 1 93.19 51 VAL B O 1
ATOM 2099 N N . ALA B 1 52 ? 6.758 30.328 15.523 1 92.06 52 ALA B N 1
ATOM 2100 C CA . ALA B 1 52 ? 7.449 31.391 14.781 1 92.06 52 ALA B CA 1
ATOM 2101 C C . ALA B 1 52 ? 8.797 30.906 14.266 1 92.06 52 ALA B C 1
ATOM 2103 O O . ALA B 1 52 ? 9.234 31.281 13.18 1 92.06 52 ALA B O 1
ATOM 2104 N N . LEU B 1 53 ? 9.406 30.109 15.039 1 90.06 53 LEU B N 1
ATOM 2105 C CA . LEU B 1 53 ? 10.688 29.531 14.641 1 90.06 53 LEU B CA 1
ATOM 2106 C C . LEU B 1 53 ? 10.523 28.609 13.438 1 90.06 53 LEU B C 1
ATOM 2108 O O . LEU B 1 53 ? 11.359 28.609 12.531 1 90.06 53 LEU B O 1
ATOM 2112 N N . ILE B 1 54 ? 9.422 27.844 13.438 1 92 54 ILE B N 1
ATOM 2113 C CA . ILE B 1 54 ? 9.148 26.953 12.32 1 92 54 ILE B CA 1
ATOM 2114 C C . ILE B 1 54 ? 8.891 27.75 11.055 1 92 54 ILE B C 1
ATOM 2116 O O . ILE B 1 54 ? 9.469 27.469 10 1 92 54 ILE B O 1
ATOM 2120 N N . SER B 1 55 ? 8.078 28.781 11.234 1 92.25 55 SER B N 1
ATOM 2121 C CA . SER B 1 55 ? 7.738 29.625 10.094 1 92.25 55 SER B CA 1
ATOM 2122 C C . SER B 1 55 ? 8.977 30.328 9.539 1 92.25 55 SER B C 1
ATOM 2124 O O . SER B 1 55 ? 9.125 30.469 8.328 1 92.25 55 SER B O 1
ATOM 2126 N N . HIS B 1 56 ? 9.836 30.719 10.414 1 92 56 HIS B N 1
ATOM 2127 C CA . HIS B 1 56 ? 11.062 31.391 10.016 1 92 56 HIS B CA 1
ATOM 2128 C C . HIS B 1 56 ? 12.008 30.453 9.273 1 92 56 HIS B C 1
ATOM 2130 O O . HIS B 1 56 ? 12.586 30.828 8.258 1 92 56 HIS B O 1
ATOM 2136 N N . HIS B 1 57 ? 12.07 29.25 9.719 1 91.56 57 HIS B N 1
ATOM 2137 C CA . HIS B 1 57 ? 13.039 28.312 9.172 1 91.56 57 HIS B CA 1
ATOM 2138 C C . HIS B 1 57 ? 12.492 27.609 7.938 1 91.56 57 HIS B C 1
ATOM 2140 O O . HIS B 1 57 ? 13.242 27.328 6.992 1 91.56 57 HIS B O 1
ATOM 2146 N N . PHE B 1 58 ? 11.156 27.297 7.922 1 94.44 58 PHE B N 1
ATOM 2147 C CA . PHE B 1 58 ? 10.625 26.453 6.863 1 94.44 58 PHE B CA 1
ATOM 2148 C C . PHE B 1 58 ? 9.586 27.203 6.035 1 94.44 58 PHE B C 1
ATOM 2150 O O . PHE B 1 58 ? 9.258 26.781 4.922 1 94.44 58 PHE B O 1
ATOM 2157 N N . GLY B 1 59 ? 9.102 28.25 6.574 1 94.31 59 GLY B N 1
ATOM 2158 C CA . GLY B 1 59 ? 8.047 28.953 5.871 1 94.31 59 GLY B CA 1
ATOM 2159 C C . GLY B 1 59 ? 6.668 28.375 6.113 1 94.31 59 GL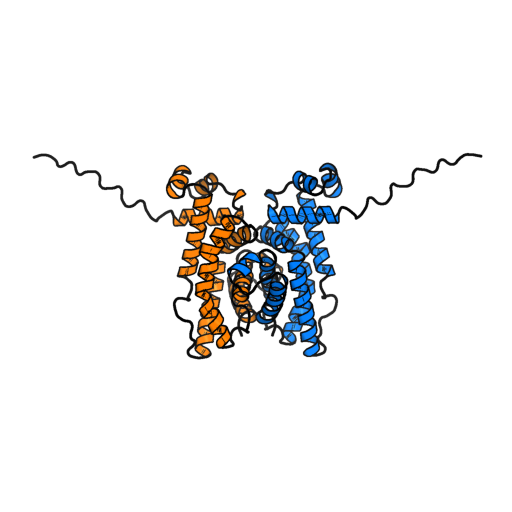Y B C 1
ATOM 2160 O O . GLY B 1 59 ? 6.383 27.891 7.207 1 94.31 59 GLY B O 1
ATOM 2161 N N . PRO B 1 60 ? 5.816 28.5 5.055 1 95.56 60 PRO B N 1
ATOM 2162 C CA . PRO B 1 60 ? 4.449 28 5.203 1 95.56 60 PRO B CA 1
ATOM 2163 C C . PRO B 1 60 ? 4.387 26.469 5.277 1 95.56 60 PRO B C 1
ATOM 2165 O O . PRO B 1 60 ? 5.379 25.797 4.988 1 95.56 60 PRO B O 1
ATOM 2168 N N . LYS B 1 61 ? 3.27 25.969 5.629 1 95.81 61 LYS B N 1
ATOM 2169 C CA . LYS B 1 61 ? 3.035 24.547 5.84 1 95.81 61 LYS B CA 1
ATOM 2170 C C . LYS B 1 61 ? 3.488 23.734 4.633 1 95.81 61 LYS B C 1
ATOM 2172 O O . LYS B 1 61 ? 4.113 22.672 4.789 1 95.81 61 LYS B O 1
ATOM 2177 N N . LEU B 1 62 ? 3.217 24.266 3.479 1 95.56 62 LEU B N 1
ATOM 2178 C CA . LEU B 1 62 ? 3.57 23.547 2.262 1 95.56 62 LEU B CA 1
ATOM 2179 C C . LEU B 1 62 ? 5.082 23.391 2.146 1 95.56 62 LEU B C 1
ATOM 2181 O O . LEU B 1 62 ? 5.57 22.328 1.756 1 95.56 62 LEU B O 1
ATOM 2185 N N . GLU B 1 63 ? 5.742 24.375 2.48 1 96.94 63 GLU B N 1
ATOM 2186 C CA . GLU B 1 63 ? 7.195 24.312 2.385 1 96.94 63 GLU B CA 1
ATOM 2187 C C . GLU B 1 63 ? 7.781 23.375 3.438 1 96.94 63 GLU B C 1
ATOM 2189 O O . GLU B 1 63 ? 8.781 22.703 3.186 1 96.94 63 GLU B O 1
ATOM 2194 N N . LEU B 1 64 ? 7.18 23.406 4.609 1 96.25 64 LEU B N 1
ATOM 2195 C CA . LEU B 1 64 ? 7.594 22.438 5.609 1 96.25 64 LEU B CA 1
ATOM 2196 C C . LEU B 1 64 ? 7.324 21.016 5.125 1 96.25 64 LEU B C 1
ATOM 2198 O O . LEU B 1 64 ? 8.156 20.125 5.305 1 96.25 64 LEU B O 1
ATOM 2202 N N . TRP B 1 65 ? 6.23 20.828 4.527 1 95.69 65 TRP B N 1
ATOM 2203 C CA . TRP B 1 65 ? 5.871 19.531 3.973 1 95.69 65 TRP B CA 1
ATOM 2204 C C . TRP B 1 65 ? 6.898 19.078 2.938 1 95.69 65 TRP B C 1
ATOM 2206 O O . TRP B 1 65 ? 7.352 17.938 2.963 1 95.69 65 TRP B O 1
ATOM 2216 N N . LYS B 1 66 ? 7.254 20 2.133 1 96.31 66 LYS B N 1
ATOM 2217 C CA . LYS B 1 66 ? 8.258 19.703 1.12 1 96.31 66 LYS B CA 1
ATOM 2218 C C . LYS B 1 66 ? 9.594 19.344 1.763 1 96.31 66 LYS B C 1
ATOM 2220 O O . LYS B 1 66 ? 10.297 18.438 1.289 1 96.31 66 LYS B O 1
ATOM 2225 N N . ALA B 1 67 ? 9.891 20 2.793 1 96 67 ALA B N 1
ATOM 2226 C CA . ALA B 1 67 ? 11.125 19.703 3.512 1 96 67 ALA B CA 1
ATOM 2227 C C . ALA B 1 67 ? 11.102 18.297 4.098 1 96 67 ALA B C 1
ATOM 2229 O O . ALA B 1 67 ? 12.141 17.625 4.152 1 96 67 ALA B O 1
ATOM 2230 N N . VAL B 1 68 ? 9.992 17.859 4.555 1 94.5 68 VAL B N 1
ATOM 2231 C CA . VAL B 1 68 ? 9.836 16.5 5.07 1 94.5 68 VAL B CA 1
ATOM 2232 C C . VAL B 1 68 ? 10.078 15.484 3.953 1 94.5 68 VAL B C 1
ATOM 2234 O O . VAL B 1 68 ? 10.766 14.484 4.152 1 94.5 68 VAL B O 1
ATOM 2237 N N . VAL B 1 69 ? 9.57 15.766 2.777 1 93.81 69 VAL B N 1
ATOM 2238 C CA . VAL B 1 69 ? 9.773 14.898 1.619 1 93.81 69 VAL B CA 1
ATOM 2239 C C . VAL B 1 69 ? 11.266 14.812 1.307 1 93.81 69 VAL B C 1
ATOM 2241 O O . VAL B 1 69 ? 11.797 13.719 1.1 1 93.81 69 VAL B O 1
ATOM 2244 N N . ASP B 1 70 ? 11.852 15.969 1.314 1 94.44 70 ASP B N 1
ATOM 2245 C CA . ASP B 1 70 ? 13.281 16 1.015 1 94.44 70 ASP B CA 1
ATOM 2246 C C . ASP B 1 70 ? 14.086 15.219 2.049 1 94.44 70 ASP B C 1
ATOM 2248 O O . ASP B 1 70 ? 15.047 14.531 1.704 1 94.44 70 ASP B O 1
ATOM 2252 N N . TYR B 1 71 ? 13.672 15.359 3.232 1 91.75 71 TYR B N 1
ATOM 2253 C CA . TYR B 1 71 ? 14.305 14.633 4.324 1 91.75 71 TYR B CA 1
ATOM 2254 C C . TYR B 1 71 ? 14.164 13.125 4.133 1 91.75 71 TYR B C 1
ATOM 2256 O O . TYR B 1 71 ? 15.141 12.383 4.258 1 91.75 71 TYR B O 1
ATOM 2264 N N . LEU B 1 72 ? 13.047 12.688 3.787 1 88.75 72 LEU B N 1
ATOM 2265 C CA . LEU B 1 72 ? 12.781 11.273 3.557 1 88.75 72 LEU B CA 1
ATOM 2266 C C . LEU B 1 72 ? 13.555 10.766 2.348 1 88.75 72 LEU B C 1
ATOM 2268 O O . LEU B 1 72 ? 14.148 9.688 2.398 1 88.75 72 LEU B O 1
ATOM 2272 N N . ALA B 1 73 ? 13.516 11.547 1.306 1 89.56 73 ALA B N 1
ATOM 2273 C CA . ALA B 1 73 ? 14.242 11.188 0.095 1 89.56 73 ALA B CA 1
ATOM 2274 C C . ALA B 1 73 ? 15.734 11.016 0.385 1 89.56 73 ALA B C 1
ATOM 2276 O O . ALA B 1 73 ? 16.375 10.086 -0.119 1 89.56 73 ALA B O 1
ATOM 2277 N N . GLY B 1 74 ? 16.234 11.914 1.19 1 87.38 74 GLY B N 1
ATOM 2278 C CA . GLY B 1 74 ? 17.641 11.82 1.587 1 87.38 74 GLY B CA 1
ATOM 2279 C C . GLY B 1 74 ? 17.938 10.57 2.387 1 87.38 74 GLY B C 1
ATOM 2280 O O . GLY B 1 74 ? 18.984 9.93 2.174 1 87.38 74 GLY B O 1
ATOM 2281 N N . SER B 1 75 ? 17.047 10.211 3.262 1 83.94 75 SER B N 1
ATOM 2282 C CA . SER B 1 75 ? 17.219 9.016 4.086 1 83.94 75 SER B CA 1
ATOM 2283 C C . SER B 1 75 ? 17.203 7.75 3.234 1 83.94 75 SER B C 1
ATOM 2285 O O . SER B 1 75 ? 17.969 6.812 3.498 1 83.94 75 SER B O 1
ATOM 2287 N N . ILE B 1 76 ? 16.438 7.711 2.232 1 83.31 76 ILE B N 1
ATOM 2288 C CA . ILE B 1 76 ? 16.344 6.578 1.319 1 83.31 76 ILE B CA 1
ATOM 2289 C C . ILE B 1 76 ? 17.625 6.48 0.49 1 83.31 76 ILE B C 1
ATOM 2291 O O . ILE B 1 76 ? 18.172 5.391 0.329 1 83.31 76 ILE B O 1
ATOM 2295 N N . LYS B 1 77 ? 18.031 7.582 0.018 1 81.56 77 LYS B N 1
ATOM 2296 C CA . LYS B 1 77 ? 19.234 7.633 -0.815 1 81.56 77 LYS B CA 1
ATOM 2297 C C . LYS B 1 77 ? 20.453 7.145 -0.046 1 81.56 77 LYS B C 1
ATOM 2299 O O . LYS B 1 77 ? 21.328 6.48 -0.61 1 81.56 77 LYS B O 1
ATOM 2304 N N . GLU B 1 78 ? 20.469 7.492 1.175 1 79.44 78 GLU B N 1
ATOM 2305 C CA . GLU B 1 78 ? 21.625 7.137 1.998 1 79.44 78 GLU B CA 1
ATOM 2306 C C . GLU B 1 78 ? 21.688 5.629 2.221 1 79.44 78 GLU B C 1
ATOM 2308 O O . GLU B 1 78 ? 22.781 5.078 2.402 1 79.44 78 GLU B O 1
ATOM 2313 N N . ARG B 1 79 ? 20.641 5.004 2.215 1 71.75 79 ARG B N 1
ATOM 2314 C CA . ARG B 1 79 ? 20.594 3.57 2.492 1 71.75 79 ARG B CA 1
ATOM 2315 C C . ARG B 1 79 ? 20.688 2.762 1.203 1 71.75 79 ARG B C 1
ATOM 2317 O O . ARG B 1 79 ? 21.016 1.571 1.234 1 71.75 79 ARG B O 1
ATOM 2324 N N . ALA B 1 80 ? 20.281 3.312 0.131 1 62.25 80 ALA B N 1
ATOM 2325 C CA . ALA B 1 80 ? 20.203 2.566 -1.12 1 62.25 80 ALA B CA 1
ATOM 2326 C C . ALA B 1 80 ? 21.547 1.97 -1.503 1 62.25 80 ALA B C 1
ATOM 2328 O O . ALA B 1 80 ? 22.562 2.67 -1.512 1 62.25 80 ALA B O 1
ATOM 2329 N N . PRO B 1 81 ? 21.609 0.661 -1.26 1 55.44 81 PRO B N 1
ATOM 2330 C CA . PRO B 1 81 ? 22.859 0.025 -1.706 1 55.44 81 PRO B CA 1
ATOM 2331 C C . PRO B 1 81 ? 23.266 0.451 -3.115 1 55.44 81 PRO B C 1
ATOM 2333 O O . PRO B 1 81 ? 24.234 -0.072 -3.664 1 55.44 81 PRO B O 1
ATOM 2336 N N . PHE B 1 82 ? 22.625 1.306 -3.854 1 52.81 82 PHE B N 1
ATOM 2337 C CA . PHE B 1 82 ? 22.5 1.409 -5.301 1 52.81 82 PHE B CA 1
ATOM 2338 C C . PHE B 1 82 ? 23.688 2.146 -5.895 1 52.81 82 PHE B C 1
ATOM 2340 O O . PHE B 1 82 ? 23.656 2.566 -7.051 1 52.81 82 PHE B O 1
ATOM 2347 N N . ARG B 1 83 ? 24.719 2.295 -5.113 1 51.38 83 ARG B N 1
ATOM 2348 C CA . ARG B 1 83 ? 25.75 3.188 -5.629 1 51.38 83 ARG B CA 1
ATOM 2349 C C . ARG B 1 83 ? 26.547 2.518 -6.746 1 51.38 83 ARG B C 1
ATOM 2351 O O . ARG B 1 83 ? 27.406 3.146 -7.363 1 51.38 83 ARG B O 1
ATOM 2358 N N . GLN B 1 84 ? 26.297 1.31 -7 1 53.28 84 GLN B N 1
ATOM 2359 C CA . GLN B 1 84 ? 27.188 0.826 -8.047 1 53.28 84 GLN B CA 1
ATOM 2360 C C . GLN B 1 84 ? 26.406 0.172 -9.18 1 53.28 84 GLN B C 1
ATOM 2362 O O . GLN B 1 84 ? 25.281 -0.285 -8.984 1 53.28 84 GLN B O 1
ATOM 2367 N N . PRO B 1 85 ? 26.891 0.495 -10.477 1 55.62 85 PRO B N 1
ATOM 2368 C CA . PRO B 1 85 ? 26.375 -0.305 -11.594 1 55.62 85 PRO B CA 1
ATOM 2369 C C . PRO B 1 85 ? 26.188 -1.774 -11.227 1 55.62 85 PRO B C 1
ATOM 2371 O O . PRO B 1 85 ? 27.078 -2.391 -10.641 1 55.62 85 PRO B O 1
ATOM 2374 N N . PHE B 1 86 ? 24.797 -2.252 -11.219 1 63.03 86 PHE B N 1
ATOM 2375 C CA . PHE B 1 86 ? 24.578 -3.586 -10.672 1 63.03 86 PHE B CA 1
ATOM 2376 C C . PHE B 1 86 ? 24.859 -4.656 -11.719 1 63.03 86 PHE B C 1
ATOM 2378 O O . PHE B 1 86 ? 24.188 -4.707 -12.758 1 63.03 86 PHE B O 1
ATOM 2385 N N . SER B 1 87 ? 26.156 -4.949 -12.086 1 73.19 87 SER B N 1
ATOM 2386 C CA . SER B 1 87 ? 26.516 -6.188 -12.766 1 73.19 87 SER B CA 1
ATOM 2387 C C . SER B 1 87 ? 26.953 -7.258 -11.773 1 73.19 87 SER B C 1
ATOM 2389 O O . SER B 1 87 ? 27.781 -7 -10.898 1 73.19 87 SER B O 1
ATOM 2391 N N . PHE B 1 88 ? 26.141 -8.367 -11.992 1 81.88 88 PHE B N 1
ATOM 2392 C CA . PHE B 1 88 ? 26.484 -9.469 -11.102 1 81.88 88 PHE B CA 1
ATOM 2393 C C . PHE B 1 88 ? 27.625 -10.297 -11.68 1 81.88 88 PHE B C 1
ATOM 2395 O O . PHE B 1 88 ? 27.641 -10.586 -12.875 1 81.88 88 PHE B O 1
ATOM 2402 N N . ALA B 1 89 ? 28.625 -10.531 -10.859 1 82.12 89 ALA B N 1
ATOM 2403 C CA . ALA B 1 89 ? 29.734 -11.375 -11.281 1 82.12 89 ALA B CA 1
ATOM 2404 C C . ALA B 1 89 ? 29.266 -12.781 -11.633 1 82.12 89 ALA B C 1
ATOM 2406 O O . ALA B 1 89 ? 29.75 -13.383 -12.594 1 82.12 89 ALA B O 1
ATOM 2407 N N . ASP B 1 90 ? 28.391 -13.289 -10.891 1 84.38 90 ASP B N 1
ATOM 2408 C CA . ASP B 1 90 ? 27.766 -14.602 -11.078 1 84.38 90 ASP B CA 1
ATOM 2409 C C . ASP B 1 90 ? 26.469 -14.711 -10.281 1 84.38 90 ASP B C 1
ATOM 2411 O O . ASP B 1 90 ? 25.969 -13.719 -9.75 1 84.38 90 ASP B O 1
ATOM 2415 N N . GLN B 1 91 ? 25.906 -15.883 -10.352 1 84.25 91 GLN B N 1
ATOM 2416 C CA . GLN B 1 91 ? 24.609 -16.109 -9.711 1 84.25 91 GLN B CA 1
ATOM 2417 C C . GLN B 1 91 ? 24.719 -15.945 -8.195 1 84.25 91 GLN B C 1
ATOM 2419 O O . GLN B 1 91 ? 23.781 -15.461 -7.562 1 84.25 91 GLN B O 1
ATOM 2424 N N . GLU B 1 92 ? 25.781 -16.359 -7.691 1 87.44 92 GLU B N 1
ATOM 2425 C CA . GLU B 1 92 ? 25.969 -16.234 -6.25 1 87.44 92 GLU B CA 1
ATOM 2426 C C . GLU B 1 92 ? 26.062 -14.773 -5.832 1 87.44 92 GLU B C 1
ATOM 2428 O O . GLU B 1 92 ? 25.484 -14.383 -4.812 1 87.44 92 GLU B O 1
ATOM 2433 N N . ASP B 1 93 ? 26.75 -14.086 -6.621 1 87.56 93 ASP B N 1
ATOM 2434 C CA . ASP B 1 93 ? 26.859 -12.648 -6.391 1 87.56 93 ASP B CA 1
ATOM 2435 C C . ASP B 1 93 ? 25.484 -11.977 -6.461 1 87.56 93 ASP B C 1
ATOM 2437 O O . ASP B 1 93 ? 25.156 -11.141 -5.621 1 87.56 93 ASP B O 1
ATOM 2441 N N . ALA B 1 94 ? 24.734 -12.398 -7.398 1 85.94 94 ALA B N 1
ATOM 2442 C CA . ALA B 1 94 ? 23.391 -11.859 -7.551 1 85.94 94 ALA B CA 1
ATOM 2443 C C . ALA B 1 94 ? 22.531 -12.18 -6.328 1 85.94 94 ALA B C 1
ATOM 2445 O O . ALA B 1 94 ? 21.875 -11.289 -5.785 1 85.94 94 ALA B O 1
ATOM 2446 N N . GLN B 1 95 ? 22.641 -13.359 -5.898 1 88.75 95 GLN B N 1
ATOM 2447 C CA . GLN B 1 95 ? 21.844 -13.82 -4.766 1 88.75 95 GLN B CA 1
ATOM 2448 C C . GLN B 1 95 ? 22.219 -13.062 -3.494 1 88.75 95 GLN B C 1
ATOM 2450 O O . GLN B 1 95 ? 21.328 -12.664 -2.727 1 88.75 95 GLN B O 1
ATOM 2455 N N . GLN B 1 96 ? 23.453 -12.867 -3.287 1 88.94 96 GLN B N 1
ATOM 2456 C CA . GLN B 1 96 ? 23.922 -12.156 -2.098 1 88.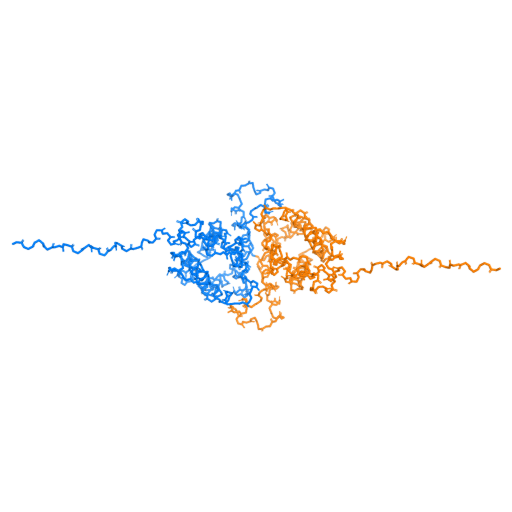94 96 GLN B CA 1
ATOM 2457 C C . GLN B 1 96 ? 23.5 -10.695 -2.127 1 88.94 96 GLN B C 1
ATOM 2459 O O . GLN B 1 96 ? 23.078 -10.141 -1.106 1 88.94 96 GLN B O 1
ATOM 2464 N N . THR B 1 97 ? 23.641 -10.156 -3.283 1 88 97 THR B N 1
ATOM 2465 C CA . THR B 1 97 ? 23.266 -8.758 -3.443 1 88 97 THR B CA 1
ATOM 2466 C C . THR B 1 97 ? 21.766 -8.578 -3.215 1 88 97 THR B C 1
ATOM 2468 O O . THR B 1 97 ? 21.344 -7.648 -2.518 1 88 97 THR B O 1
ATOM 2471 N N . ILE B 1 98 ? 21 -9.461 -3.74 1 91.38 98 ILE B N 1
ATOM 2472 C CA . ILE B 1 98 ? 19.547 -9.406 -3.6 1 91.38 98 ILE B CA 1
ATOM 2473 C C . ILE B 1 98 ? 19.156 -9.609 -2.135 1 91.38 98 ILE B C 1
ATOM 2475 O O . ILE B 1 98 ? 18.312 -8.891 -1.602 1 91.38 98 ILE B O 1
ATOM 2479 N N . ALA B 1 99 ? 19.828 -10.562 -1.495 1 91.62 99 ALA B N 1
ATOM 2480 C CA . ALA B 1 99 ? 19.562 -10.82 -0.081 1 91.62 99 ALA B CA 1
ATOM 2481 C C . ALA B 1 99 ? 19.875 -9.586 0.765 1 91.62 99 ALA B C 1
ATOM 2483 O O . ALA B 1 99 ? 19.109 -9.242 1.671 1 91.62 99 ALA B O 1
ATOM 2484 N N . GLY B 1 100 ? 20.938 -8.945 0.453 1 89.62 100 GLY B N 1
ATOM 2485 C CA . GLY B 1 100 ? 21.297 -7.715 1.146 1 89.62 100 GLY B CA 1
ATOM 2486 C C . GLY B 1 100 ? 20.312 -6.59 0.908 1 89.62 100 GLY B C 1
ATOM 2487 O O . GLY B 1 100 ? 19.953 -5.863 1.837 1 89.62 100 GLY B O 1
ATOM 2488 N N . PHE B 1 101 ? 19.844 -6.48 -0.307 1 88.94 101 PHE B N 1
ATOM 2489 C CA . PHE B 1 101 ? 18.844 -5.477 -0.654 1 88.94 101 PHE B CA 1
ATOM 2490 C C . PHE B 1 101 ? 17.547 -5.711 0.119 1 88.94 101 PHE B C 1
ATOM 2492 O O . PHE B 1 101 ? 17 -4.781 0.706 1 88.94 101 PHE B O 1
ATOM 2499 N N . VAL B 1 102 ? 17.094 -6.926 0.138 1 91.94 102 VAL B N 1
ATOM 2500 C CA . VAL B 1 102 ? 15.836 -7.266 0.805 1 91.94 102 VAL B CA 1
ATOM 2501 C C . VAL B 1 102 ? 15.961 -7.004 2.305 1 91.94 102 VAL B C 1
ATOM 2503 O O . VAL B 1 102 ? 15.047 -6.457 2.924 1 91.94 102 VAL B O 1
ATOM 2506 N N . GLU B 1 103 ? 17.078 -7.355 2.877 1 91.19 103 GLU B N 1
ATOM 2507 C CA . GLU B 1 103 ? 17.344 -7.098 4.289 1 91.19 103 GLU B CA 1
ATOM 2508 C C . GLU B 1 103 ? 17.266 -5.605 4.598 1 91.19 103 GLU B C 1
ATOM 2510 O O . GLU B 1 103 ? 16.562 -5.199 5.535 1 91.19 103 GLU B O 1
ATOM 2515 N N . ASP B 1 104 ? 17.891 -4.879 3.793 1 87.56 104 ASP B N 1
ATOM 2516 C CA . ASP B 1 104 ? 17.922 -3.434 4.004 1 87.56 104 ASP B CA 1
ATOM 2517 C C . ASP B 1 104 ? 16.531 -2.818 3.801 1 87.56 104 ASP B C 1
ATOM 2519 O O . ASP B 1 104 ? 16.125 -1.943 4.562 1 87.56 104 ASP B O 1
ATOM 2523 N N . PHE B 1 105 ? 15.945 -3.289 2.781 1 88.56 105 PHE B N 1
ATOM 2524 C CA . PHE B 1 105 ? 14.625 -2.783 2.428 1 88.56 105 PHE B CA 1
ATOM 2525 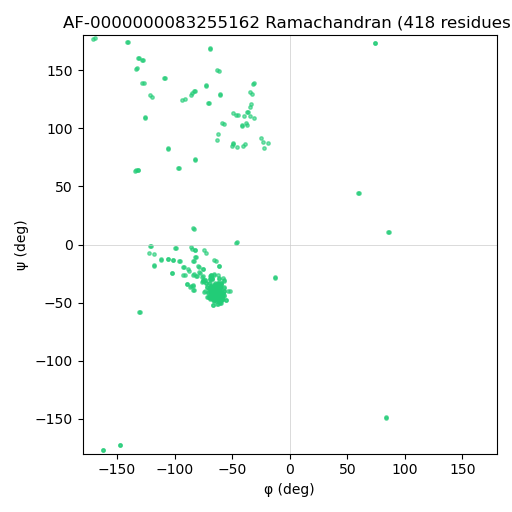C C . PHE B 1 105 ? 13.625 -3.039 3.551 1 88.56 105 PHE B C 1
ATOM 2527 O O . PHE B 1 105 ? 12.93 -2.125 3.986 1 88.56 105 PHE B O 1
ATOM 2534 N N . VAL B 1 106 ? 13.547 -4.234 4.059 1 89.56 106 VAL B N 1
ATOM 2535 C CA . VAL B 1 106 ? 12.617 -4.598 5.121 1 89.56 106 VAL B CA 1
ATOM 2536 C C . VAL B 1 106 ? 12.992 -3.875 6.41 1 89.56 106 VAL B C 1
ATOM 2538 O O . VAL B 1 106 ? 12.125 -3.336 7.105 1 89.56 106 VAL B O 1
ATOM 2541 N N . ASN B 1 107 ? 14.266 -3.791 6.723 1 87.12 107 ASN B N 1
ATOM 2542 C CA . ASN B 1 107 ? 14.711 -3.064 7.91 1 87.12 107 ASN B CA 1
ATOM 2543 C C . ASN B 1 107 ? 14.32 -1.592 7.844 1 87.12 107 ASN B C 1
ATOM 2545 O O . ASN B 1 107 ? 13.867 -1.021 8.844 1 87.12 107 ASN B O 1
ATOM 2549 N N . PHE B 1 108 ? 14.484 -1.033 6.738 1 84.56 108 PHE B N 1
ATOM 2550 C CA . PHE B 1 108 ? 14.109 0.362 6.539 1 84.56 108 PHE B CA 1
ATOM 2551 C C . PHE B 1 108 ? 12.617 0.565 6.789 1 84.56 108 PHE B C 1
ATOM 2553 O O . PHE B 1 108 ? 12.219 1.54 7.43 1 84.56 108 PHE B O 1
ATOM 2560 N N . SER B 1 109 ? 11.812 -0.299 6.262 1 85.06 109 SER B N 1
ATOM 2561 C CA . SER B 1 109 ? 10.367 -0.208 6.406 1 85.06 109 SER B CA 1
ATOM 2562 C C . SER B 1 109 ? 9.953 -0.264 7.871 1 85.06 109 SER B C 1
ATOM 2564 O O . SER B 1 109 ? 9.008 0.417 8.281 1 85.06 109 SER B O 1
ATOM 2566 N N . PHE B 1 110 ? 10.68 -1.037 8.68 1 82.56 110 PHE B N 1
ATOM 2567 C CA . PHE B 1 110 ? 10.359 -1.172 10.094 1 82.56 110 PHE B CA 1
ATOM 2568 C C . PHE B 1 110 ? 10.891 0.015 10.891 1 82.56 110 PHE B C 1
ATOM 2570 O O . PHE B 1 110 ? 10.32 0.39 11.914 1 82.56 110 PHE B O 1
ATOM 2577 N N . GLU B 1 111 ? 11.914 0.584 10.383 1 81.19 111 GLU B N 1
ATOM 2578 C CA . GLU B 1 111 ? 12.508 1.732 11.062 1 81.19 111 GLU B CA 1
ATOM 2579 C C . GLU B 1 111 ? 11.711 3.006 10.797 1 81.19 111 GLU B C 1
ATOM 2581 O O . GLU B 1 111 ? 11.727 3.932 11.609 1 81.19 111 GLU B O 1
ATOM 2586 N N . HIS B 1 112 ? 10.992 2.969 9.664 1 79.06 112 HIS B N 1
ATOM 2587 C CA . HIS B 1 112 ? 10.266 4.168 9.266 1 79.06 112 HIS B CA 1
ATOM 2588 C C . HIS B 1 112 ? 8.828 3.834 8.891 1 79.06 112 HIS B C 1
ATOM 2590 O O . HIS B 1 112 ? 8.391 4.109 7.766 1 79.06 112 HIS B O 1
ATOM 2596 N N . PRO B 1 113 ? 8.102 3.393 9.789 1 74.31 113 PRO B N 1
ATOM 2597 C CA . PRO B 1 113 ? 6.746 2.943 9.477 1 74.31 113 PRO B CA 1
ATOM 2598 C C . PRO B 1 113 ? 5.84 4.082 9.016 1 74.31 113 PRO B C 1
ATOM 2600 O O . PRO B 1 113 ? 4.953 3.873 8.18 1 74.31 113 PRO B O 1
ATOM 2603 N N . HIS B 1 114 ? 6.129 5.254 9.406 1 75.44 114 HIS B N 1
ATOM 2604 C CA . HIS B 1 114 ? 5.266 6.387 9.078 1 75.44 114 HIS B CA 1
ATOM 2605 C C . HIS B 1 114 ? 5.582 6.938 7.691 1 75.44 114 HIS B C 1
ATOM 2607 O O . HIS B 1 114 ? 4.75 7.621 7.09 1 75.44 114 HIS B O 1
ATOM 2613 N N . HIS B 1 115 ? 6.754 6.52 7.133 1 76.81 115 HIS B N 1
ATOM 2614 C CA . HIS B 1 115 ? 7.105 6.957 5.785 1 76.81 115 HIS B CA 1
ATOM 2615 C C . HIS B 1 115 ? 6.121 6.418 4.754 1 76.81 115 HIS B C 1
ATOM 2617 O O . HIS B 1 115 ? 5.699 7.148 3.854 1 76.81 115 HIS B O 1
ATOM 2623 N N . SER B 1 116 ? 5.762 5.199 4.992 1 71.38 116 SER B N 1
ATOM 2624 C CA . SER B 1 116 ? 4.855 4.566 4.047 1 71.38 116 SER B CA 1
ATOM 2625 C C . SER B 1 116 ? 3.463 5.188 4.109 1 71.38 116 SER B C 1
ATOM 2627 O O . SER B 1 116 ? 2.818 5.387 3.08 1 71.38 116 SER B O 1
ATOM 2629 N N . MET B 1 117 ? 3.09 5.52 5.293 1 72.75 117 MET B N 1
ATOM 2630 C CA . MET B 1 117 ? 1.785 6.148 5.477 1 72.75 117 MET B CA 1
ATOM 2631 C C . MET B 1 117 ? 1.761 7.543 4.859 1 72.75 117 MET B C 1
ATOM 2633 O O . MET B 1 117 ? 0.752 7.953 4.281 1 72.75 117 MET B O 1
ATOM 2637 N N . PHE B 1 118 ? 2.912 8.211 5.07 1 78.5 118 PHE B N 1
ATOM 2638 C CA . PHE B 1 118 ? 3.072 9.539 4.492 1 78.5 118 PHE B CA 1
ATOM 2639 C C . PHE B 1 118 ? 2.887 9.5 2.98 1 78.5 118 PHE B C 1
ATOM 2641 O O . PHE B 1 118 ? 2.166 10.32 2.414 1 78.5 118 PHE B O 1
ATOM 2648 N N . LEU B 1 119 ? 3.404 8.484 2.33 1 75.94 119 LEU B N 1
ATOM 2649 C CA . LEU B 1 119 ? 3.334 8.328 0.881 1 75.94 119 LEU B CA 1
ATOM 2650 C C . LEU B 1 119 ? 1.93 7.926 0.445 1 75.94 119 LEU B C 1
ATOM 2652 O O . LEU B 1 119 ? 1.421 8.422 -0.561 1 75.94 119 LEU B O 1
ATOM 2656 N N . ALA B 1 120 ? 1.359 7.074 1.215 1 69.44 120 ALA B N 1
ATOM 2657 C CA . ALA B 1 120 ? 0.032 6.566 0.884 1 69.44 120 ALA B CA 1
ATOM 2658 C C . ALA B 1 120 ? -1.004 7.688 0.887 1 69.44 120 ALA B C 1
ATOM 2660 O O . ALA B 1 120 ? -1.907 7.707 0.049 1 69.44 120 ALA B O 1
ATOM 2661 N N . HIS B 1 121 ? -0.866 8.656 1.775 1 68.56 121 HIS B N 1
ATOM 2662 C CA . HIS B 1 121 ? -1.812 9.758 1.902 1 68.56 121 HIS B CA 1
ATOM 2663 C C . HIS B 1 121 ? -1.755 10.68 0.685 1 68.56 121 HIS B C 1
ATOM 2665 O O . HIS B 1 121 ? -2.75 11.32 0.34 1 68.56 121 HIS B O 1
ATOM 2671 N N . GLU B 1 122 ? -0.604 10.656 0.079 1 72.69 122 GLU B N 1
ATOM 2672 C CA . GLU B 1 122 ? -0.434 11.594 -1.031 1 72.69 122 GLU B CA 1
ATOM 2673 C C . GLU B 1 122 ? -0.598 10.883 -2.375 1 72.69 122 GLU B C 1
ATOM 2675 O O . GLU B 1 122 ? -0.698 11.539 -3.416 1 72.69 122 GLU B O 1
ATOM 2680 N N . ALA B 1 123 ? -0.584 9.609 -2.281 1 64.38 123 ALA B N 1
ATOM 2681 C CA . ALA B 1 123 ? -0.575 8.82 -3.512 1 64.38 123 ALA B CA 1
ATOM 2682 C C . ALA B 1 123 ? -1.831 9.078 -4.34 1 64.38 123 ALA B C 1
ATOM 2684 O O . ALA B 1 123 ? -1.776 9.109 -5.57 1 64.38 123 ALA B O 1
ATOM 2685 N N . VAL B 1 124 ? -2.877 9.414 -3.605 1 62.31 124 VAL B N 1
ATOM 2686 C CA . VAL B 1 124 ? -4.148 9.477 -4.32 1 62.31 124 VAL B CA 1
ATOM 2687 C C . VAL B 1 124 ? -4.434 10.914 -4.746 1 62.31 124 VAL B C 1
ATOM 2689 O O . VAL B 1 124 ? -5.266 11.156 -5.629 1 62.31 124 VAL B O 1
ATOM 2692 N N . ALA B 1 125 ? -3.672 11.789 -4.137 1 66.88 125 ALA B N 1
ATOM 2693 C CA . ALA B 1 125 ? -3.928 13.195 -4.441 1 66.88 125 ALA B CA 1
ATOM 2694 C C . ALA B 1 125 ? -3.227 13.609 -5.73 1 66.88 125 ALA B C 1
ATOM 2696 O O . ALA B 1 125 ? -2.139 13.125 -6.039 1 66.88 125 ALA B O 1
ATOM 2697 N N . GLU B 1 126 ? -3.945 14.25 -6.574 1 75.12 126 GLU B N 1
ATOM 2698 C CA . GLU B 1 126 ? -3.324 14.875 -7.734 1 75.12 126 GLU B CA 1
ATOM 2699 C C . GLU B 1 126 ? -3.244 16.391 -7.566 1 75.12 126 GLU B C 1
ATOM 2701 O O . GLU B 1 126 ? -4.105 17.125 -8.062 1 75.12 126 GLU B O 1
ATOM 2706 N N . ASN B 1 127 ? -2.221 16.766 -6.863 1 84.62 127 ASN B N 1
ATOM 2707 C CA . ASN B 1 127 ? -1.991 18.172 -6.543 1 84.62 127 ASN B CA 1
ATOM 2708 C C . ASN B 1 127 ? -0.501 18.484 -6.457 1 84.62 127 ASN B C 1
ATOM 2710 O O . ASN B 1 127 ? 0.333 17.703 -6.906 1 84.62 127 ASN B O 1
ATOM 2714 N N . GLU B 1 128 ? -0.277 19.625 -6.039 1 89.19 128 GLU B N 1
ATOM 2715 C CA . GLU B 1 128 ? 1.107 20.078 -5.988 1 89.19 128 GLU B CA 1
ATOM 2716 C C . GLU B 1 128 ? 1.955 19.188 -5.09 1 89.19 128 GLU B C 1
ATOM 2718 O O . GLU B 1 128 ? 3.125 18.938 -5.383 1 89.19 128 GLU B O 1
ATOM 2723 N N . ARG B 1 129 ? 1.412 18.688 -4.113 1 90.19 129 ARG B N 1
ATOM 2724 C CA . ARG B 1 129 ? 2.143 17.828 -3.186 1 90.19 129 ARG B CA 1
ATOM 2725 C C . ARG B 1 129 ? 2.504 16.5 -3.836 1 90.19 129 ARG B C 1
ATOM 2727 O O . ARG B 1 129 ? 3.643 16.047 -3.729 1 90.19 129 ARG B O 1
ATOM 2734 N N . SER B 1 130 ? 1.543 15.938 -4.496 1 85.81 130 SER B N 1
ATOM 2735 C CA . SER B 1 130 ? 1.803 14.664 -5.168 1 85.81 130 SER B CA 1
ATOM 2736 C C . SER B 1 130 ? 2.855 14.82 -6.258 1 85.81 130 SER B C 1
ATOM 2738 O O . SER B 1 130 ? 3.707 13.953 -6.438 1 85.81 130 SER B O 1
ATOM 2740 N N . GLU B 1 131 ? 2.828 15.922 -6.945 1 87.44 131 GLU B N 1
ATOM 2741 C CA . GLU B 1 131 ? 3.826 16.188 -7.977 1 87.44 131 GLU B CA 1
ATOM 2742 C C . GLU B 1 131 ? 5.223 16.328 -7.371 1 87.44 131 GLU B C 1
ATOM 2744 O O . GLU B 1 131 ? 6.195 15.828 -7.934 1 87.44 131 GLU B O 1
ATOM 2749 N N . TYR B 1 132 ? 5.223 17 -6.305 1 92.19 132 TYR B N 1
ATOM 2750 C CA . TYR B 1 132 ? 6.504 17.188 -5.629 1 92.19 132 TYR B CA 1
ATOM 2751 C C . TYR B 1 132 ? 7.051 15.844 -5.137 1 92.19 132 TYR B C 1
ATOM 2753 O O . TYR B 1 132 ? 8.234 15.555 -5.309 1 92.19 132 TYR B O 1
ATOM 2761 N N . LEU B 1 133 ? 6.262 15.055 -4.562 1 89.44 133 LEU B N 1
ATOM 2762 C CA . LEU B 1 133 ? 6.648 13.75 -4.043 1 89.44 133 LEU B CA 1
ATOM 2763 C C . LEU B 1 133 ? 7.172 12.852 -5.156 1 89.44 133 LEU B C 1
ATOM 2765 O O . LEU B 1 133 ? 8.234 12.234 -5.023 1 89.44 133 LEU B O 1
ATOM 2769 N N . ILE B 1 134 ? 6.492 12.844 -6.238 1 87.19 134 ILE B N 1
ATOM 2770 C CA . ILE B 1 134 ? 6.879 12.016 -7.375 1 87.19 134 ILE B CA 1
ATOM 2771 C C . ILE B 1 134 ? 8.219 12.492 -7.934 1 87.19 134 ILE B C 1
ATOM 2773 O O . ILE B 1 134 ? 9.133 11.695 -8.141 1 87.19 134 ILE B O 1
ATOM 2777 N N . GLY B 1 135 ? 8.297 13.711 -8.086 1 90.25 135 GLY B N 1
ATOM 2778 C CA . GLY B 1 135 ? 9.461 14.281 -8.734 1 90.25 135 GLY B CA 1
ATOM 2779 C C . GLY B 1 135 ? 10.703 14.266 -7.855 1 90.25 135 GLY B C 1
ATOM 2780 O O . GLY B 1 135 ? 11.82 14.117 -8.352 1 90.25 135 GLY B O 1
ATOM 2781 N N . LYS B 1 136 ? 10.516 14.359 -6.559 1 92 136 LYS B N 1
ATOM 2782 C CA . LYS B 1 136 ? 11.664 14.57 -5.684 1 92 136 LYS B CA 1
ATOM 2783 C C . LYS B 1 136 ? 12.016 13.297 -4.926 1 92 136 LYS B C 1
ATOM 2785 O O . LYS B 1 136 ? 13.117 13.18 -4.375 1 92 136 LYS B O 1
ATOM 2790 N N . MET B 1 137 ? 11.156 12.375 -4.965 1 90.06 137 MET B N 1
ATOM 2791 C CA . MET B 1 137 ? 11.445 11.18 -4.18 1 90.06 137 MET B CA 1
ATOM 2792 C C . MET B 1 137 ? 11.258 9.922 -5.023 1 90.06 137 MET B C 1
ATOM 2794 O O . MET B 1 137 ? 12.227 9.195 -5.281 1 90.06 137 MET B O 1
ATOM 2798 N N . LEU B 1 138 ? 10.109 9.727 -5.551 1 88.31 138 LEU B N 1
ATOM 2799 C CA . LEU B 1 138 ? 9.789 8.469 -6.215 1 88.31 138 LEU B CA 1
ATOM 2800 C C . LEU B 1 138 ? 10.625 8.297 -7.477 1 88.31 138 LEU B C 1
ATOM 2802 O O . LEU B 1 138 ? 11.242 7.246 -7.676 1 88.31 138 LEU B O 1
ATOM 2806 N N . GLN B 1 139 ? 10.609 9.312 -8.344 1 90.44 139 GLN B N 1
ATOM 2807 C CA . GLN B 1 139 ? 11.328 9.219 -9.609 1 90.44 139 GLN B CA 1
ATOM 2808 C C . GLN B 1 139 ? 12.82 9.055 -9.383 1 90.44 139 GLN B C 1
ATOM 2810 O O . GLN B 1 139 ? 13.453 8.172 -9.969 1 90.44 139 GLN B O 1
ATOM 2815 N N . PRO B 1 140 ? 13.367 9.844 -8.531 1 90 140 PRO B N 1
ATOM 2816 C CA . PRO B 1 140 ? 14.805 9.664 -8.297 1 90 140 PRO B CA 1
ATOM 2817 C C . PRO B 1 140 ? 15.133 8.297 -7.688 1 90 140 PRO B C 1
ATOM 2819 O O . PRO B 1 140 ? 16.141 7.695 -8.031 1 90 140 PRO B O 1
ATOM 2822 N N . THR B 1 141 ? 14.32 7.836 -6.781 1 88.88 141 THR B N 1
ATOM 2823 C CA . THR B 1 141 ? 14.531 6.523 -6.184 1 88.88 141 THR B CA 1
ATOM 2824 C C . THR B 1 141 ? 14.461 5.43 -7.242 1 88.88 141 THR B C 1
ATOM 2826 O O . THR B 1 141 ? 15.32 4.547 -7.293 1 88.88 141 THR B O 1
ATOM 2829 N N . PHE B 1 142 ? 13.492 5.562 -8.086 1 90.94 142 PHE B N 1
ATOM 2830 C CA . PHE B 1 142 ? 13.352 4.59 -9.164 1 90.94 142 PHE B CA 1
ATOM 2831 C C . PHE B 1 142 ? 14.547 4.641 -10.109 1 90.94 142 PHE B C 1
ATOM 2833 O O . PHE B 1 142 ? 15.062 3.6 -10.523 1 90.94 142 PHE B O 1
ATOM 2840 N N . ARG B 1 143 ? 14.922 5.777 -10.445 1 89.06 143 ARG B N 1
ATOM 2841 C CA . ARG B 1 143 ? 16.062 5.938 -11.352 1 89.06 143 ARG B CA 1
ATOM 2842 C C . ARG B 1 143 ? 17.297 5.254 -10.789 1 89.06 143 ARG B C 1
ATOM 2844 O O . ARG B 1 143 ? 18.062 4.637 -11.539 1 89.06 143 ARG B O 1
ATOM 2851 N N . GLU B 1 144 ? 17.406 5.348 -9.57 1 87.38 144 GLU B N 1
ATOM 2852 C CA . GLU B 1 144 ? 18.578 4.754 -8.922 1 87.38 144 GLU B CA 1
ATOM 2853 C C . GLU B 1 144 ? 18.453 3.236 -8.844 1 87.38 144 GLU B C 1
ATOM 2855 O O . GLU B 1 144 ? 19.453 2.523 -8.93 1 87.38 144 GLU B O 1
ATOM 2860 N N . LEU B 1 145 ? 17.266 2.742 -8.734 1 89.56 145 LEU B N 1
ATOM 2861 C CA . LEU B 1 145 ? 17.047 1.312 -8.523 1 89.56 145 LEU B CA 1
ATOM 2862 C C . LEU B 1 145 ? 16.859 0.594 -9.859 1 89.56 145 LEU B C 1
ATOM 2864 O O . LEU B 1 145 ? 17.016 -0.626 -9.938 1 89.56 145 LEU B O 1
ATOM 2868 N N . LYS B 1 146 ? 16.547 1.322 -10.852 1 91 146 LYS B N 1
ATOM 2869 C CA . LYS B 1 146 ? 16.188 0.735 -12.133 1 91 146 LYS B CA 1
ATOM 2870 C C . LYS B 1 146 ? 17.312 -0.134 -12.688 1 91 146 LYS B C 1
ATOM 2872 O O . LYS B 1 146 ? 17.078 -1.261 -13.125 1 91 146 LYS B O 1
ATOM 2877 N N . PRO B 1 147 ? 18.562 0.294 -12.656 1 88.38 147 PRO B N 1
ATOM 2878 C CA . PRO B 1 147 ? 19.641 -0.573 -13.156 1 88.38 147 PRO B CA 1
ATOM 2879 C C . PRO B 1 147 ? 19.75 -1.878 -12.367 1 88.38 147 PRO B C 1
ATOM 2881 O O . PRO B 1 147 ? 20.047 -2.928 -12.953 1 88.38 147 PRO B O 1
ATOM 2884 N N . PHE B 1 148 ? 19.516 -1.827 -11.094 1 88.69 148 PHE B N 1
ATOM 2885 C CA . PHE B 1 148 ? 19.531 -3.023 -10.258 1 88.69 148 PHE B CA 1
ATOM 2886 C C . PHE B 1 148 ? 18.406 -3.975 -10.664 1 88.69 148 PHE B C 1
ATOM 2888 O O . PHE B 1 148 ? 18.641 -5.176 -10.812 1 88.69 148 PHE B O 1
ATOM 2895 N N . ILE B 1 149 ? 17.25 -3.436 -10.859 1 92.38 149 ILE B N 1
ATOM 2896 C CA . ILE B 1 149 ? 16.078 -4.227 -11.242 1 92.38 149 ILE B CA 1
ATOM 2897 C C . ILE B 1 149 ? 16.328 -4.887 -12.602 1 92.38 149 ILE B C 1
ATOM 2899 O O . ILE B 1 149 ? 16.125 -6.094 -12.758 1 92.38 149 ILE B O 1
ATOM 2903 N N . GLU B 1 150 ? 16.781 -4.125 -13.508 1 90.94 150 GLU B N 1
ATOM 2904 C CA . GLU B 1 150 ? 17.062 -4.637 -14.852 1 90.94 150 GLU B CA 1
ATOM 2905 C C . GLU B 1 150 ? 18.172 -5.672 -14.82 1 90.94 150 GLU B C 1
ATOM 2907 O O . GLU B 1 150 ? 18.125 -6.668 -15.555 1 90.94 150 GLU B O 1
ATOM 2912 N N . GLY B 1 151 ? 19.188 -5.41 -14.023 1 88.5 151 GLY B N 1
ATOM 2913 C CA . GLY B 1 151 ? 20.234 -6.406 -13.828 1 88.5 151 GLY B CA 1
ATOM 2914 C C . GLY B 1 151 ? 19.703 -7.719 -13.281 1 88.5 151 GLY B C 1
ATOM 2915 O O . GLY B 1 151 ? 20.125 -8.789 -13.734 1 88.5 151 GLY B O 1
ATOM 2916 N N . CYS B 1 152 ? 18.812 -7.652 -12.328 1 92.38 152 CYS B N 1
ATOM 2917 C CA . CYS B 1 152 ? 18.203 -8.844 -11.75 1 92.38 152 CYS B CA 1
ATOM 2918 C C . CYS B 1 152 ? 17.359 -9.586 -12.789 1 92.38 152 CYS B C 1
ATOM 2920 O O . CYS B 1 152 ? 17.312 -10.82 -12.789 1 92.38 152 CYS B O 1
ATOM 2922 N N . MET B 1 153 ? 16.766 -8.805 -13.664 1 92.56 153 MET B N 1
ATOM 2923 C CA . MET B 1 153 ? 15.992 -9.43 -14.734 1 92.56 153 MET B CA 1
ATOM 2924 C C . MET B 1 153 ? 16.906 -10.148 -15.719 1 92.56 153 MET B C 1
ATOM 2926 O O . MET B 1 153 ? 16.609 -11.266 -16.156 1 92.56 153 MET B O 1
ATOM 2930 N N . GLN B 1 154 ? 17.953 -9.539 -15.992 1 89.69 154 GLN B N 1
ATOM 2931 C CA . GLN B 1 154 ? 18.922 -10.133 -16.906 1 89.69 154 GLN B CA 1
ATOM 2932 C C . GLN B 1 154 ? 19.531 -11.406 -16.312 1 89.69 154 GLN B C 1
ATOM 2934 O O . GLN B 1 154 ? 19.766 -12.383 -17.031 1 89.69 154 GLN B O 1
ATOM 2939 N N . ALA B 1 155 ? 19.703 -11.422 -15.07 1 89.25 155 ALA B N 1
ATOM 2940 C CA . ALA B 1 155 ? 20.297 -12.562 -14.367 1 89.25 155 ALA B CA 1
ATOM 2941 C C . ALA B 1 155 ? 19.25 -13.641 -14.109 1 89.25 155 ALA B C 1
ATOM 2943 O O . ALA B 1 155 ? 19.578 -14.727 -13.617 1 89.25 155 ALA B O 1
ATOM 2944 N N . GLY B 1 156 ? 17.984 -13.344 -14.328 1 91.62 156 GLY B N 1
ATOM 2945 C CA . GLY B 1 156 ? 16.906 -14.305 -14.125 1 91.62 156 GLY B CA 1
ATOM 2946 C C . GLY B 1 156 ? 16.406 -14.344 -12.695 1 91.62 156 GLY B C 1
ATOM 2947 O O . GLY B 1 156 ? 15.625 -15.227 -12.328 1 91.62 156 GLY B O 1
ATOM 2948 N N . ALA B 1 157 ? 16.844 -13.375 -11.906 1 92.75 157 ALA B N 1
ATOM 2949 C CA . ALA B 1 157 ? 16.438 -13.312 -10.508 1 92.75 157 ALA B CA 1
ATOM 2950 C C . ALA B 1 157 ? 15.078 -12.625 -10.359 1 92.75 157 ALA B C 1
ATOM 2952 O O . ALA B 1 157 ? 14.406 -12.789 -9.336 1 92.75 157 ALA B O 1
ATOM 2953 N N . ILE B 1 158 ? 14.766 -11.789 -11.305 1 94.06 158 ILE B N 1
ATOM 2954 C CA . ILE B 1 158 ? 13.445 -11.18 -11.453 1 94.06 158 ILE B CA 1
ATOM 2955 C C . ILE B 1 158 ? 12.867 -11.539 -12.828 1 94.06 158 ILE B C 1
ATOM 2957 O O . ILE B 1 158 ? 13.57 -11.469 -13.836 1 94.06 158 ILE B O 1
ATOM 2961 N N . ARG B 1 159 ? 11.711 -12.031 -12.914 1 94.75 159 ARG B N 1
ATOM 2962 C CA . ARG B 1 159 ? 11.078 -12.328 -14.195 1 94.75 159 ARG B CA 1
ATOM 2963 C C . ARG B 1 159 ? 10.867 -11.055 -15.008 1 94.75 159 ARG B C 1
ATOM 2965 O O . ARG B 1 159 ? 10.594 -9.992 -14.453 1 94.75 159 ARG B O 1
ATOM 2972 N N . GLN B 1 160 ? 10.906 -11.227 -16.281 1 95.06 160 GLN B N 1
ATOM 2973 C CA . GLN B 1 160 ? 10.758 -10.094 -17.188 1 95.06 160 GLN B CA 1
ATOM 2974 C C . GLN B 1 160 ? 9.406 -9.406 -16.984 1 95.06 160 GLN B C 1
ATOM 2976 O O . GLN B 1 160 ? 8.367 -10.062 -16.953 1 95.06 160 GLN B O 1
ATOM 2981 N N . GLN B 1 161 ? 9.508 -8.047 -16.797 1 94.62 161 GLN B N 1
ATOM 2982 C CA . GLN B 1 161 ? 8.336 -7.199 -16.578 1 94.62 161 GLN B CA 1
ATOM 2983 C C . GLN B 1 161 ? 8.703 -5.723 -16.656 1 94.62 161 GLN B C 1
ATOM 2985 O O . GLN B 1 161 ? 9.859 -5.379 -16.906 1 94.62 161 GLN B O 1
ATOM 2990 N N . ASP B 1 162 ? 7.738 -4.91 -16.516 1 93.5 162 ASP B N 1
ATOM 2991 C CA . ASP B 1 162 ? 8.008 -3.475 -16.469 1 93.5 162 ASP B CA 1
ATOM 2992 C C . ASP B 1 162 ? 8.703 -3.092 -15.164 1 93.5 162 ASP B C 1
ATOM 2994 O O . ASP B 1 162 ? 8.172 -3.336 -14.078 1 93.5 162 ASP B O 1
ATOM 2998 N N . PRO B 1 163 ? 9.852 -2.51 -15.266 1 93.25 163 PRO B N 1
ATOM 2999 C CA . PRO B 1 163 ? 10.625 -2.225 -14.055 1 93.25 163 PRO B CA 1
ATOM 3000 C C . PRO B 1 163 ? 9.906 -1.26 -13.109 1 93.25 163 PRO B C 1
ATOM 3002 O O . PRO B 1 163 ? 10.07 -1.344 -11.891 1 93.25 163 PRO B O 1
ATOM 3005 N N . ALA B 1 164 ? 9.164 -0.353 -13.688 1 92.19 164 ALA B N 1
ATOM 3006 C CA . ALA B 1 164 ? 8.43 0.594 -12.859 1 92.19 164 ALA B CA 1
ATOM 3007 C C . ALA B 1 164 ? 7.34 -0.116 -12.047 1 92.19 164 ALA B C 1
ATOM 3009 O O . ALA B 1 164 ? 7.148 0.175 -10.867 1 92.19 164 ALA B O 1
ATOM 3010 N N . LEU B 1 165 ? 6.672 -1.019 -12.68 1 92.38 165 LEU B N 1
ATOM 3011 C CA . LEU B 1 165 ? 5.637 -1.772 -11.984 1 92.38 165 LEU B CA 1
ATOM 3012 C C . LEU B 1 165 ? 6.242 -2.666 -10.906 1 92.38 165 LEU B C 1
ATOM 3014 O O . LEU B 1 165 ? 5.691 -2.789 -9.812 1 92.38 165 LEU B O 1
ATOM 3018 N N . PHE B 1 166 ? 7.363 -3.291 -11.234 1 94.25 166 PHE B N 1
ATOM 3019 C CA . PHE B 1 166 ? 8.055 -4.078 -10.219 1 94.25 166 PHE B CA 1
ATOM 3020 C C . PHE B 1 166 ? 8.367 -3.229 -8.992 1 94.25 166 PHE B C 1
ATOM 3022 O O . PHE B 1 166 ? 8.086 -3.631 -7.863 1 94.25 166 PHE B O 1
ATOM 3029 N N . PHE B 1 167 ? 8.922 -2.037 -9.281 1 92.19 167 PHE B N 1
ATOM 3030 C CA . PHE B 1 167 ? 9.344 -1.115 -8.227 1 92.19 167 PHE B CA 1
ATOM 3031 C C . PHE B 1 167 ? 8.156 -0.708 -7.363 1 92.19 167 PHE B C 1
ATOM 3033 O O . PHE B 1 167 ? 8.211 -0.834 -6.137 1 92.19 167 PHE B O 1
ATOM 3040 N N . LEU B 1 168 ? 7.109 -0.295 -7.945 1 90.31 168 LEU B N 1
ATOM 3041 C CA . LEU B 1 168 ? 5.934 0.185 -7.23 1 90.31 168 LEU B CA 1
ATOM 3042 C C . LEU B 1 168 ? 5.27 -0.947 -6.457 1 90.31 168 LEU B C 1
ATOM 3044 O O . LEU B 1 168 ? 4.844 -0.758 -5.312 1 90.31 168 LEU B O 1
ATOM 3048 N N . MET B 1 169 ? 5.199 -2.09 -7.043 1 91.69 169 MET B N 1
ATOM 3049 C CA . MET B 1 169 ? 4.578 -3.225 -6.367 1 91.69 169 MET B CA 1
ATOM 3050 C C . MET B 1 169 ? 5.418 -3.672 -5.172 1 91.69 169 MET B C 1
ATOM 3052 O O . MET B 1 169 ? 4.871 -4.051 -4.133 1 91.69 169 MET B O 1
ATOM 3056 N N . LEU B 1 170 ? 6.727 -3.639 -5.348 1 92.5 170 LEU B N 1
ATOM 3057 C CA . LEU B 1 170 ? 7.617 -4.004 -4.254 1 92.5 170 LEU B CA 1
ATOM 3058 C C . LEU B 1 170 ? 7.449 -3.047 -3.076 1 92.5 170 LEU B C 1
ATOM 3060 O O . LEU B 1 170 ? 7.238 -3.482 -1.941 1 92.5 170 LEU B O 1
ATOM 3064 N N . ILE B 1 171 ? 7.516 -1.793 -3.332 1 88.19 171 ILE B N 1
ATOM 3065 C CA . ILE B 1 171 ? 7.473 -0.826 -2.24 1 88.19 171 ILE B CA 1
ATOM 3066 C C . ILE B 1 171 ? 6.086 -0.831 -1.6 1 88.19 171 ILE B C 1
ATOM 3068 O O . ILE B 1 171 ? 5.961 -0.705 -0.379 1 88.19 171 ILE B O 1
ATOM 3072 N N . ASN B 1 172 ? 5.07 -1.021 -2.389 1 84.44 172 ASN B N 1
ATOM 3073 C CA . ASN B 1 172 ? 3.717 -1.026 -1.844 1 84.44 172 ASN B CA 1
ATOM 3074 C C . ASN B 1 172 ? 3.438 -2.297 -1.047 1 84.44 172 ASN B C 1
ATOM 3076 O O . ASN B 1 172 ? 2.664 -2.277 -0.089 1 84.44 172 ASN B O 1
ATOM 3080 N N . SER B 1 173 ? 3.996 -3.369 -1.436 1 87.12 173 SER B N 1
ATOM 3081 C CA . SER B 1 173 ? 3.768 -4.645 -0.767 1 87.12 173 SER B CA 1
ATOM 3082 C C . SER B 1 173 ? 4.238 -4.602 0.683 1 87.12 173 SER B C 1
ATOM 3084 O O . SER B 1 173 ? 3.6 -5.184 1.565 1 87.12 173 SER B O 1
ATOM 3086 N N . ALA B 1 174 ? 5.32 -3.877 0.976 1 78.94 174 ALA B N 1
ATOM 3087 C CA . ALA B 1 174 ? 5.953 -3.936 2.291 1 78.94 174 ALA B CA 1
ATOM 3088 C C . ALA B 1 174 ? 5.59 -2.713 3.129 1 78.94 174 ALA B C 1
ATOM 3090 O O . ALA B 1 174 ? 5.645 -2.756 4.359 1 78.94 174 ALA B O 1
ATOM 3091 N N . SER B 1 175 ? 5.266 -1.7 2.459 1 70.12 175 SER B N 1
ATOM 3092 C CA . SER B 1 175 ? 5.145 -0.426 3.16 1 70.12 175 SER B CA 1
ATOM 3093 C C . SER B 1 175 ? 4 -0.453 4.164 1 70.12 175 SER B C 1
ATOM 3095 O O . SER B 1 175 ? 4.168 -0.046 5.316 1 70.12 175 SER B O 1
ATOM 3097 N N . LEU B 1 176 ? 2.93 -0.983 3.764 1 70.38 176 LEU B N 1
ATOM 3098 C CA . LEU B 1 176 ? 1.801 -0.949 4.688 1 70.38 176 LEU B CA 1
ATOM 3099 C C . LEU B 1 176 ? 1.928 -2.043 5.742 1 70.38 176 LEU B C 1
ATOM 3101 O O . LEU B 1 176 ? 1.414 -1.899 6.855 1 70.38 176 LEU B O 1
ATOM 3105 N N . LEU B 1 177 ? 2.734 -3.057 5.512 1 76.31 177 LEU B N 1
ATOM 3106 C CA . LEU B 1 177 ? 2.869 -4.164 6.453 1 76.31 177 LEU B CA 1
ATOM 3107 C C . LEU B 1 177 ? 3.715 -3.754 7.656 1 76.31 177 LEU B C 1
ATOM 3109 O O . LEU B 1 177 ? 3.447 -4.176 8.781 1 76.31 177 LEU B O 1
ATOM 3113 N N . ALA B 1 178 ? 4.621 -2.906 7.414 1 71.88 178 ALA B N 1
ATOM 3114 C CA . ALA B 1 178 ? 5.477 -2.467 8.516 1 71.88 178 ALA B CA 1
ATOM 3115 C C . ALA B 1 178 ? 4.738 -1.499 9.43 1 71.88 178 ALA B C 1
ATOM 3117 O O . ALA B 1 178 ? 5.094 -1.354 10.602 1 71.88 178 ALA B O 1
ATOM 3118 N N . THR B 1 179 ? 3.695 -0.895 8.906 1 68.88 179 THR B N 1
ATOM 3119 C CA . THR B 1 179 ? 2.941 0.075 9.695 1 68.88 179 THR B CA 1
ATOM 3120 C C . THR B 1 179 ? 1.842 -0.616 10.492 1 68.88 179 THR B C 1
ATOM 3122 O O . THR B 1 179 ? 1.348 -0.067 11.484 1 68.88 179 THR B O 1
ATOM 3125 N N . MET B 1 180 ? 1.483 -1.839 9.984 1 71.25 180 MET B N 1
ATOM 3126 C CA . MET B 1 180 ? 0.335 -2.463 10.641 1 71.25 180 MET B CA 1
ATOM 3127 C C . MET B 1 180 ? 0.606 -3.936 10.922 1 71.25 180 MET B C 1
ATOM 3129 O O . MET B 1 180 ? -0.185 -4.801 10.547 1 71.25 180 MET B O 1
ATOM 3133 N N . PRO B 1 181 ? 1.581 -4.086 11.75 1 67.56 181 PRO B N 1
ATOM 3134 C CA . PRO B 1 181 ? 1.871 -5.496 12.023 1 67.56 181 PRO B CA 1
ATOM 3135 C C . PRO B 1 181 ? 0.695 -6.227 12.664 1 67.56 181 PRO B C 1
ATOM 3137 O O . PRO B 1 181 ? 0.585 -7.449 12.555 1 67.56 181 PRO B O 1
ATOM 3140 N N . HIS B 1 182 ? -0.205 -5.422 13.211 1 73.56 182 HIS B N 1
ATOM 3141 C CA . HIS B 1 182 ? -1.331 -6.02 13.922 1 73.56 182 HIS B CA 1
ATOM 3142 C C . HIS B 1 182 ? -2.271 -6.734 12.953 1 73.56 182 HIS B C 1
ATOM 3144 O O . HIS B 1 182 ? -2.924 -7.711 13.328 1 73.56 182 HIS B O 1
ATOM 3150 N N . TYR B 1 183 ? -2.34 -6.332 11.727 1 75.75 183 TYR B N 1
ATOM 3151 C CA . TYR B 1 183 ? -3.158 -7.016 10.734 1 75.75 183 TYR B CA 1
ATOM 3152 C C . TYR B 1 183 ? -2.604 -8.398 10.43 1 75.75 183 TYR B C 1
ATOM 3154 O O . TYR B 1 183 ? -3.352 -9.383 10.383 1 75.75 183 TYR B O 1
ATOM 3162 N N . ALA B 1 184 ? -1.29 -8.344 10.266 1 77 184 ALA B N 1
ATOM 3163 C CA . ALA B 1 184 ? -0.645 -9.625 9.984 1 77 184 ALA B CA 1
ATOM 3164 C C . ALA B 1 184 ? -0.795 -10.586 11.164 1 77 184 ALA B C 1
ATOM 3166 O O . ALA B 1 184 ? -1.066 -11.773 10.969 1 77 184 ALA B O 1
ATOM 3167 N N . PHE B 1 185 ? -0.76 -10.016 12.344 1 79.12 185 PHE B N 1
ATOM 3168 C CA . PHE B 1 185 ? -0.845 -10.828 13.547 1 79.12 185 PHE B CA 1
ATOM 3169 C C . PHE B 1 185 ? -2.24 -11.422 13.703 1 79.12 185 PHE B C 1
ATOM 3171 O O . PHE B 1 185 ? -2.395 -12.555 14.164 1 79.12 185 PHE B O 1
ATOM 3178 N N . ARG B 1 186 ? -3.158 -10.711 13.281 1 81.31 186 ARG B N 1
ATOM 3179 C CA . ARG B 1 186 ? -4.539 -11.164 13.414 1 81.31 186 ARG B CA 1
ATOM 3180 C C . ARG B 1 186 ? -4.859 -12.242 12.391 1 81.31 186 ARG B C 1
ATOM 3182 O O . ARG B 1 186 ? -5.691 -13.117 12.641 1 81.31 186 ARG B O 1
ATOM 3189 N N . LEU B 1 187 ? -4.156 -12.172 11.305 1 84.12 187 LEU B N 1
ATOM 3190 C CA . LEU B 1 187 ? -4.422 -13.133 10.242 1 84.12 187 LEU B CA 1
ATOM 3191 C C . LEU B 1 187 ? -3.586 -14.391 10.422 1 84.12 187 LEU B C 1
ATOM 3193 O O . LEU B 1 187 ? -3.992 -15.477 10.008 1 84.12 187 LEU B O 1
ATOM 3197 N N . SER B 1 188 ? -2.395 -14.141 10.953 1 81.56 188 SER B N 1
ATOM 3198 C CA . SER B 1 188 ? -1.489 -15.266 11.156 1 81.56 188 SER B CA 1
ATOM 3199 C C . SER B 1 188 ? -1.007 -15.328 12.602 1 81.56 188 SER B C 1
ATOM 3201 O O . SER B 1 188 ? -0.277 -14.445 13.062 1 81.56 188 SER B O 1
ATOM 3203 N N . GLY B 1 189 ? -1.476 -16.281 13.242 1 73.12 189 GLY B N 1
ATOM 3204 C CA . GLY B 1 189 ? -1.063 -16.469 14.625 1 73.12 189 GLY B CA 1
ATOM 3205 C C . GLY B 1 189 ? 0.409 -16.812 14.773 1 73.12 189 GLY B C 1
ATOM 3206 O O . GLY B 1 189 ? 0.957 -16.766 15.875 1 73.12 189 GLY B O 1
ATOM 3207 N N . ASP B 1 190 ? 1.008 -17.141 13.727 1 70.69 190 ASP B N 1
ATOM 3208 C CA . ASP B 1 190 ? 2.404 -17.562 13.773 1 70.69 190 ASP B CA 1
ATOM 3209 C C . ASP B 1 190 ? 3.342 -16.359 13.797 1 70.69 190 ASP B C 1
ATOM 3211 O O . ASP B 1 190 ? 4.559 -16.516 13.914 1 70.69 190 ASP B O 1
ATOM 3215 N N . LEU B 1 191 ? 2.82 -15.227 13.688 1 75 191 LEU B N 1
ATOM 3216 C CA . LEU B 1 191 ? 3.633 -14.016 13.68 1 75 191 LEU B CA 1
ATOM 3217 C C . LEU B 1 191 ? 3.684 -13.383 15.07 1 75 191 LEU B C 1
ATOM 3219 O O . LEU B 1 191 ? 3.031 -12.367 15.32 1 75 191 LEU B O 1
ATOM 3223 N N . ALA B 1 192 ? 4.316 -14.125 15.969 1 67.19 192 ALA B N 1
ATOM 3224 C CA . ALA B 1 192 ? 4.23 -14.016 17.422 1 67.19 192 ALA B CA 1
ATOM 3225 C C . ALA B 1 192 ? 4.801 -12.68 17.906 1 67.19 192 ALA B C 1
ATOM 3227 O O . ALA B 1 192 ? 4.312 -12.109 18.891 1 67.19 192 ALA B O 1
ATOM 3228 N N . ASN B 1 193 ? 5.992 -12.289 17.281 1 77.38 193 ASN B N 1
ATOM 3229 C CA . ASN B 1 193 ? 6.648 -11.062 17.719 1 77.38 193 ASN B CA 1
ATOM 3230 C C . ASN B 1 193 ? 7.238 -10.289 16.547 1 77.38 193 ASN B C 1
ATOM 3232 O O . ASN B 1 193 ? 7.184 -10.75 15.406 1 77.38 193 ASN B O 1
ATOM 3236 N N . ALA B 1 194 ? 7.727 -9.125 16.922 1 77.5 194 ALA B N 1
ATOM 3237 C CA . ALA B 1 194 ? 8.211 -8.188 15.906 1 77.5 194 ALA B CA 1
ATOM 3238 C C . ALA B 1 194 ? 9.359 -8.797 15.102 1 77.5 194 ALA B C 1
ATOM 3240 O O . ALA B 1 194 ? 9.453 -8.594 13.891 1 77.5 194 ALA B O 1
ATOM 3241 N N . GLU B 1 195 ? 10.195 -9.547 15.781 1 84.94 195 GLU B N 1
ATOM 3242 C CA . GLU B 1 195 ? 11.344 -10.133 15.102 1 84.94 195 GLU B CA 1
ATOM 3243 C C . GLU B 1 195 ? 10.914 -11.25 14.156 1 84.94 195 GLU B C 1
ATOM 3245 O O . GLU B 1 195 ? 11.398 -11.328 13.023 1 84.94 195 GLU B O 1
ATOM 3250 N N . ALA B 1 196 ? 10.047 -12.086 14.625 1 87.25 196 ALA B N 1
ATOM 3251 C CA . ALA B 1 196 ? 9.516 -13.164 13.789 1 87.25 196 ALA B CA 1
ATOM 3252 C C . ALA B 1 196 ? 8.781 -12.602 12.578 1 87.25 196 ALA B C 1
ATOM 3254 O O . ALA B 1 196 ? 8.883 -13.148 11.477 1 87.25 196 ALA B O 1
ATOM 3255 N N . PHE B 1 197 ? 8.156 -11.523 12.836 1 88.38 197 PHE B N 1
ATOM 3256 C CA . PHE B 1 197 ? 7.43 -10.859 11.758 1 88.38 197 PHE B CA 1
ATOM 3257 C C . PHE B 1 197 ? 8.391 -10.328 10.703 1 88.38 197 PHE B C 1
ATOM 3259 O O . PHE B 1 197 ? 8.18 -10.516 9.508 1 88.38 197 PHE B O 1
ATOM 3266 N N . LYS B 1 198 ? 9.398 -9.703 11.156 1 89.31 198 LYS B N 1
ATOM 3267 C CA . LYS B 1 198 ? 10.398 -9.133 10.258 1 89.31 198 LYS B CA 1
ATOM 3268 C C . LYS B 1 198 ? 11.055 -10.219 9.406 1 89.31 198 LYS B C 1
ATOM 3270 O O . LYS B 1 198 ? 11.219 -10.055 8.195 1 89.31 198 LYS B O 1
ATOM 3275 N N . GLU B 1 199 ? 11.383 -11.312 9.992 1 92.25 199 GLU B N 1
ATOM 3276 C CA . GLU B 1 199 ? 12 -12.422 9.266 1 92.25 199 GLU B CA 1
ATOM 3277 C C . GLU B 1 199 ? 11.031 -13.039 8.266 1 92.25 199 GLU B C 1
ATOM 3279 O O . GLU B 1 199 ? 11.422 -13.367 7.141 1 92.25 199 GLU B O 1
ATOM 3284 N N . ALA B 1 200 ? 9.812 -13.195 8.703 1 92.06 200 ALA B N 1
ATOM 3285 C CA . ALA B 1 200 ? 8.797 -13.727 7.801 1 92.06 200 ALA B CA 1
ATOM 3286 C C . ALA B 1 200 ? 8.578 -12.797 6.613 1 92.06 200 ALA B C 1
ATOM 3288 O O . ALA B 1 200 ? 8.359 -13.25 5.488 1 92.06 200 ALA B O 1
ATOM 3289 N N . MET B 1 201 ? 8.617 -11.516 6.887 1 92 201 MET B N 1
ATOM 3290 C CA . MET B 1 201 ? 8.453 -10.539 5.816 1 92 201 MET B CA 1
ATOM 3291 C C . MET B 1 201 ? 9.602 -10.625 4.816 1 92 201 MET B C 1
ATOM 3293 O O . MET B 1 201 ? 9.383 -10.547 3.607 1 92 201 MET B O 1
ATOM 3297 N N . LYS B 1 202 ? 10.836 -10.734 5.309 1 93.56 202 LYS B N 1
ATOM 3298 C CA . LYS B 1 202 ? 11.977 -10.898 4.418 1 93.56 202 LYS B CA 1
ATOM 3299 C C . LYS B 1 202 ? 11.812 -12.125 3.523 1 93.56 202 LYS B C 1
ATOM 3301 O O . LYS B 1 202 ? 12.039 -12.055 2.314 1 93.56 202 LYS B O 1
ATOM 3306 N N . ARG B 1 203 ? 11.375 -13.211 4.094 1 94.31 203 ARG B N 1
ATOM 3307 C CA . ARG B 1 203 ? 11.164 -14.453 3.35 1 94.31 203 ARG B CA 1
ATOM 3308 C C . ARG B 1 203 ? 10.086 -14.273 2.289 1 94.31 203 ARG B C 1
ATOM 3310 O O . ARG B 1 203 ? 10.227 -14.742 1.159 1 94.31 203 ARG B O 1
ATOM 3317 N N . SER B 1 204 ? 9.039 -13.57 2.664 1 94.81 204 SER B N 1
ATOM 3318 C CA . SER B 1 204 ? 7.926 -13.383 1.739 1 94.81 204 SER B CA 1
ATOM 3319 C C . SER B 1 204 ? 8.305 -12.453 0.595 1 94.81 204 SER B C 1
ATOM 3321 O O . SER B 1 204 ? 7.914 -12.68 -0.553 1 94.81 204 SER B O 1
ATOM 3323 N N . VAL B 1 205 ? 9.023 -11.367 0.917 1 95 205 VAL B N 1
ATOM 3324 C CA . VAL B 1 205 ? 9.5 -10.484 -0.139 1 95 205 VAL B CA 1
ATOM 3325 C C . VAL B 1 205 ? 10.383 -11.258 -1.114 1 95 205 VAL B C 1
ATOM 3327 O O . VAL B 1 205 ? 10.234 -11.133 -2.332 1 95 205 VAL B O 1
ATOM 3330 N N . MET B 1 206 ? 11.25 -12.094 -0.587 1 95.38 206 MET B N 1
ATOM 3331 C CA . MET B 1 206 ? 12.117 -12.914 -1.428 1 95.38 206 MET B CA 1
ATOM 3332 C C . MET B 1 206 ? 11.297 -13.875 -2.279 1 95.38 206 MET B C 1
ATOM 3334 O O . MET B 1 206 ? 11.531 -14 -3.484 1 95.38 206 MET B O 1
ATOM 3338 N N . ALA B 1 207 ? 10.344 -14.516 -1.688 1 95.06 207 ALA B N 1
ATOM 3339 C CA . ALA B 1 207 ? 9.531 -15.531 -2.348 1 95.06 207 ALA B CA 1
ATOM 3340 C C . ALA B 1 207 ? 8.68 -14.922 -3.455 1 95.06 207 ALA B C 1
ATOM 3342 O O . ALA B 1 207 ? 8.469 -15.547 -4.5 1 95.06 207 ALA B O 1
ATOM 3343 N N . ASN B 1 208 ? 8.195 -13.719 -3.211 1 95.81 208 ASN B N 1
ATOM 3344 C CA . ASN B 1 208 ? 7.262 -13.094 -4.141 1 95.81 208 ASN B CA 1
ATOM 3345 C C . ASN B 1 208 ? 7.992 -12.398 -5.285 1 95.81 208 ASN B C 1
ATOM 3347 O O . ASN B 1 208 ? 7.598 -12.516 -6.445 1 95.81 208 ASN B O 1
ATOM 3351 N N . PHE B 1 209 ? 9.109 -11.758 -4.945 1 96.06 209 PHE B N 1
ATOM 3352 C CA . PHE B 1 209 ? 9.609 -10.773 -5.898 1 96.06 209 PHE B CA 1
ATOM 3353 C C . PHE B 1 209 ? 10.922 -11.242 -6.516 1 96.06 209 PHE B C 1
ATOM 3355 O O . PHE B 1 209 ? 11.367 -10.695 -7.531 1 96.06 209 PHE B O 1
ATOM 3362 N N . PHE B 1 210 ? 11.492 -12.273 -5.934 1 93.38 210 PHE B N 1
ATOM 3363 C CA . PHE B 1 210 ? 12.781 -12.719 -6.453 1 93.38 210 PHE B CA 1
ATOM 3364 C C . PHE B 1 210 ? 12.805 -14.234 -6.621 1 93.38 210 PHE B C 1
ATOM 3366 O O . PHE B 1 210 ? 11.969 -14.938 -6.047 1 93.38 210 PHE B O 1
ATOM 3373 N N . SER B 1 211 ? 13.562 -14.797 -7.559 1 83.25 211 SER B N 1
ATOM 3374 C CA . SER B 1 211 ? 13.688 -16.219 -7.848 1 83.25 211 SER B CA 1
ATOM 3375 C C . SER B 1 211 ? 14.852 -16.844 -7.082 1 83.25 211 SER B C 1
ATOM 3377 O O . SER B 1 211 ? 15.844 -16.172 -6.801 1 83.25 211 SER B O 1
#

Radius of gyration: 25.39 Å; Cα contacts (8 Å, |Δi|>4): 446; chains: 2; bounding box: 119×82×50 Å

InterPro domains:
  IPR001647 DNA-binding HTH domain, TetR-type [PF00440] (22-68)
  IPR001647 DNA-binding HTH domain, TetR-type [PS50977] (16-76)
  IPR009057 Homedomain-like superfamily [SSF46689] (9-79)
  IPR036271 Tetracyclin repressor-like, C-terminal domain superfamily [SSF48498] (95-207)
  IPR050109 HTH-type, TetR-like transcriptional regulator [PTHR30055] (6-183)